Protein AF-A0A1N7LM90-F1 (afdb_monomer)

Solvent-accessible surface area (backbone atoms only — not comparable to full-atom values): 25929 Å² total; per-residue (Å²): 89,80,77,48,72,51,76,41,71,60,46,67,62,48,46,58,71,66,66,85,63,64,38,36,43,37,28,36,73,58,28,70,70,59,34,56,49,43,29,52,55,27,42,77,73,68,21,52,50,47,62,43,45,34,57,34,28,65,48,46,37,57,74,74,73,46,81,62,81,57,41,39,36,38,41,34,31,27,39,30,39,89,73,44,65,86,58,48,56,58,46,27,40,56,62,48,66,66,59,40,76,79,37,52,73,45,80,45,84,43,67,78,40,91,63,77,41,43,34,42,35,42,36,33,31,75,88,70,53,71,48,78,47,76,43,68,43,49,51,43,80,43,71,44,98,82,72,42,82,24,57,15,61,35,22,30,40,32,44,84,90,48,70,45,81,38,89,34,41,65,53,53,50,51,54,52,50,52,50,52,48,58,61,52,51,78,77,58,69,77,58,42,46,24,45,39,34,46,30,30,33,58,54,62,68,41,79,57,86,34,94,76,44,63,55,39,66,49,52,17,52,28,53,25,53,36,52,43,51,48,49,50,52,33,56,74,68,70,46,63,90,86,65,45,60,52,50,59,12,28,53,41,54,47,54,42,77,39,95,49,36,32,42,36,33,28,50,44,74,66,84,72,77,78,84,90,65,83,85,68,58,79,93,72,54,87,66,70,72,41,72,69,51,52,53,53,59,58,65,71,51,75,61,49,82,44,75,51,68,46,95,74,63,47,74,33,53,33,35,38,26,82,44,81,45,78,78,43,80,47,70,24,20,56,42,20,47,50,46,63,37,32,58,50,41,52,57,48,48,62,60,49,67,71,40,89,42,39,17,38,35,42,29,40,40,66,23,55,57,8,30,51,46,29,54,59,55,34,71,84,42,71,72,55,75,53,68,63,12,30,20,37,53,47,37,19,36,65,85,56,51,75,76,80,82,77,91,68,94,72,84,83,91,82,84,95,81,85,85,77,92,77,74,78,73,90,71,88,66,78,78,81,84,80,76,69,90,71,47,64,52,43,46,45,39,50,62,82,74,81,88,84,90,79,87,131

Nearest PDB structures (foldseek):
  6ywv-assembly1_h  TM=5.059E-01  e=6.884E-01  Neurospora crassa OR74A
  8rxx-assembly1_Ld  TM=4.664E-01  e=2.466E+00  Leishmania major strain Friedlin
  6n8o-assembly1_p  TM=5.289E-01  e=5.884E+00  Saccharomyces cerevisiae S288C
  5xy3-assembly1_c  TM=5.311E-01  e=6.608E+00  Trichomonas vaginalis

Organism: NCBI:txid1086013

Sequence (456 aa):
MILFARDYPSTLAGLVADLRCEQAEIWTFDDEQTRRAAERALAGRGIRAHCHSALKPLVCAFVEHIETAGLRQAHITCPRHPDAAPRRFLLESYPLVAMFPDVDFTFDDGPDLRDLPVYALRLTYADGRQIDRRVAAPNRLHTDATGRTALSPCGWLAVDGRAAPMETEVEALFHQTLEAIAAANRGATLPFQELALTVTLPMQDRDLGCGDEVLSLREAVHEDLYFSVLELFQLRAALPPGDRSLQPGQIVPEVTHGPTASVRIALRDWNRADLAEALQRLKTADQALSAAQIAAELGRLPGTRLDCRSVAGRIVQAVHLAGSDRAVLVSAGQHANETSGPVGVLRAARRLAARAGAHLVVLPLENPDGYALHRRLAADNPRHMHHAARYTALGDDLEHRQPPCTRRRCGRGRSSARHRCCMSTATATPPMNGSGPLPAMCRMALKAGRYRAACS

Structure (mmCIF, N/CA/C/O backbone):
data_AF-A0A1N7LM90-F1
#
_entry.id   AF-A0A1N7LM90-F1
#
loop_
_atom_site.group_PDB
_atom_site.id
_atom_site.type_symbol
_atom_site.label_atom_id
_atom_site.label_alt_id
_atom_site.label_comp_id
_atom_site.label_asym_id
_atom_site.label_entity_id
_atom_site.label_seq_id
_atom_site.pdbx_PDB_ins_code
_atom_site.Cartn_x
_atom_site.Cartn_y
_atom_site.Cartn_z
_atom_site.occupancy
_atom_site.B_iso_or_equiv
_atom_site.auth_seq_id
_atom_site.auth_comp_id
_atom_site.auth_asym_id
_atom_site.auth_atom_id
_atom_site.pdbx_PDB_model_num
ATOM 1 N N . MET A 1 1 ? 18.117 -18.410 3.503 1.00 89.12 1 MET A N 1
ATOM 2 C CA . MET A 1 1 ? 18.354 -18.489 4.966 1.00 89.12 1 MET A CA 1
ATOM 3 C C . MET A 1 1 ? 17.148 -17.923 5.700 1.00 89.12 1 MET A C 1
ATOM 5 O O . MET A 1 1 ? 16.747 -16.822 5.357 1.00 89.12 1 MET A O 1
ATOM 9 N N . ILE A 1 2 ? 16.547 -18.654 6.644 1.00 94.00 2 ILE A N 1
ATOM 10 C CA . ILE A 1 2 ? 15.421 -18.139 7.452 1.00 94.00 2 ILE A CA 1
ATOM 11 C C . ILE A 1 2 ? 15.990 -17.294 8.595 1.00 94.00 2 ILE A C 1
ATOM 13 O O . ILE A 1 2 ? 16.933 -17.730 9.247 1.00 94.00 2 ILE A O 1
ATOM 17 N N . LEU A 1 3 ? 15.426 -16.107 8.811 1.00 93.56 3 LEU A N 1
ATOM 18 C CA . LEU A 1 3 ? 15.793 -15.200 9.901 1.00 93.56 3 LEU A CA 1
ATOM 19 C C . LEU A 1 3 ? 14.796 -15.270 11.063 1.00 93.56 3 LEU A C 1
ATOM 21 O O . LEU A 1 3 ? 15.193 -15.197 12.219 1.00 93.56 3 LEU A O 1
ATOM 25 N N . PHE A 1 4 ? 13.507 -15.409 10.750 1.00 97.25 4 PHE A N 1
ATOM 26 C CA . PHE A 1 4 ? 12.418 -15.399 11.724 1.00 97.25 4 PHE A CA 1
ATOM 27 C C . PHE A 1 4 ? 11.174 -16.052 11.120 1.00 97.25 4 PHE A C 1
ATOM 29 O O . PHE A 1 4 ? 10.953 -15.953 9.910 1.00 97.25 4 PHE A O 1
ATOM 36 N N . ALA A 1 5 ? 10.370 -16.719 11.942 1.00 98.06 5 ALA A N 1
ATOM 37 C CA . ALA A 1 5 ? 9.053 -17.212 11.560 1.00 98.06 5 ALA A CA 1
ATOM 38 C C . ALA A 1 5 ? 8.148 -17.277 12.793 1.00 98.06 5 ALA A C 1
ATOM 40 O O . ALA A 1 5 ? 8.596 -17.747 13.842 1.00 98.06 5 ALA A O 1
ATOM 41 N N . ARG A 1 6 ? 6.902 -16.810 12.673 1.00 98.44 6 ARG A N 1
ATOM 42 C CA . ARG A 1 6 ? 5.935 -16.826 13.774 1.00 98.44 6 ARG A CA 1
ATOM 43 C C . ARG A 1 6 ? 4.494 -16.761 13.274 1.00 98.44 6 ARG A C 1
ATOM 45 O O . ARG A 1 6 ? 4.208 -16.052 12.310 1.00 98.44 6 ARG A O 1
ATOM 52 N N . ASP A 1 7 ? 3.616 -17.443 14.002 1.00 98.19 7 ASP A N 1
ATOM 53 C CA . ASP A 1 7 ? 2.162 -17.347 13.877 1.00 98.19 7 ASP A CA 1
ATOM 54 C C . ASP A 1 7 ? 1.585 -16.497 15.017 1.00 98.19 7 ASP A C 1
ATOM 56 O O . ASP A 1 7 ? 2.105 -16.498 16.142 1.00 98.19 7 ASP A O 1
ATOM 60 N N . TYR A 1 8 ? 0.501 -15.782 14.726 1.00 98.38 8 TYR A N 1
ATOM 61 C CA . TYR A 1 8 ? -0.157 -14.857 15.641 1.00 98.38 8 TYR A CA 1
ATOM 62 C C . TYR A 1 8 ? -1.625 -15.273 15.819 1.00 98.38 8 TYR A C 1
ATOM 64 O O . TYR A 1 8 ? -2.362 -15.346 14.832 1.00 98.38 8 TYR A O 1
ATOM 72 N N . PRO A 1 9 ? -2.063 -15.588 17.054 1.00 97.38 9 PRO A N 1
ATOM 73 C CA . PRO A 1 9 ? -3.458 -15.919 17.319 1.00 97.38 9 PRO A CA 1
ATOM 74 C C . PRO A 1 9 ? -4.340 -14.684 17.126 1.00 97.38 9 PRO A C 1
ATOM 76 O O . PRO A 1 9 ? -3.896 -13.572 17.393 1.00 97.38 9 PRO A O 1
ATOM 79 N N . SER A 1 10 ? -5.592 -14.879 16.703 1.00 97.88 10 SER A N 1
ATOM 80 C CA . SER A 1 10 ? -6.501 -13.750 16.488 1.00 97.88 10 SER A CA 1
ATOM 81 C C . SER A 1 10 ? -6.865 -13.061 17.803 1.00 97.88 10 SER A C 1
ATOM 83 O O . SER A 1 10 ? -7.383 -13.704 18.725 1.00 97.88 10 SER A O 1
ATOM 85 N N . THR A 1 11 ? -6.647 -11.745 17.872 1.00 98.06 11 THR A N 1
ATOM 86 C CA . THR A 1 11 ? -6.991 -10.945 19.051 1.00 98.06 11 THR A CA 1
ATOM 87 C C . THR A 1 11 ? -8.502 -10.897 19.236 1.00 98.06 11 THR A C 1
ATOM 89 O O . THR A 1 11 ? -8.991 -11.108 20.347 1.00 98.06 11 THR A O 1
ATOM 92 N N . LEU A 1 12 ? -9.267 -10.699 18.156 1.00 98.12 12 LEU A N 1
ATOM 93 C CA . LEU A 1 12 ? -10.727 -10.650 18.231 1.00 98.12 12 LEU A CA 1
ATOM 94 C C . LEU A 1 12 ? -11.329 -11.996 18.656 1.00 98.12 12 LEU A C 1
ATOM 96 O O . LEU A 1 12 ? -12.233 -12.019 19.490 1.00 98.12 12 LEU A O 1
ATOM 100 N N . ALA A 1 13 ? -10.802 -13.120 18.158 1.00 97.62 13 ALA A N 1
ATOM 101 C CA . ALA A 1 13 ? -11.242 -14.442 18.607 1.00 97.62 13 ALA A CA 1
ATOM 102 C C . ALA A 1 13 ? -10.964 -14.665 20.106 1.00 97.62 13 ALA A C 1
ATOM 104 O O . ALA A 1 13 ? -11.824 -15.189 20.817 1.00 97.62 13 ALA A O 1
ATOM 105 N N . GLY A 1 14 ? -9.802 -14.218 20.600 1.00 97.62 14 GLY A N 1
ATOM 106 C CA . GLY A 1 14 ? -9.476 -14.235 22.029 1.00 97.62 14 GLY A CA 1
ATOM 107 C C . GLY A 1 14 ? -10.457 -13.406 22.863 1.00 97.62 14 GLY A C 1
ATOM 108 O O . GLY A 1 14 ? -11.013 -13.901 23.842 1.00 97.62 14 GLY A O 1
ATOM 109 N N . LEU A 1 15 ? -10.775 -12.180 22.429 1.00 97.62 15 LEU A N 1
ATOM 110 C CA . LEU A 1 15 ? -11.790 -11.346 23.086 1.00 97.62 15 LEU A CA 1
ATOM 111 C C . LEU A 1 15 ? -13.165 -12.026 23.110 1.00 97.62 15 LEU A C 1
ATOM 113 O O . LEU A 1 15 ? -13.836 -12.038 24.142 1.00 97.62 15 LEU A O 1
ATOM 117 N N . VAL A 1 16 ? -13.581 -12.640 22.001 1.00 97.88 16 VAL A N 1
ATOM 118 C CA . VAL A 1 16 ? -14.855 -13.369 21.918 1.00 97.88 16 VAL A CA 1
ATOM 119 C C . VAL A 1 16 ? -14.922 -14.529 22.914 1.00 97.88 16 VAL A C 1
ATOM 121 O O . VAL A 1 16 ? -16.015 -14.834 23.389 1.00 97.88 16 VAL A O 1
ATOM 124 N N . ALA A 1 17 ? -13.803 -15.157 23.276 1.00 97.19 17 ALA A N 1
ATOM 125 C CA . ALA A 1 17 ? -13.762 -16.213 24.289 1.00 97.19 17 ALA A CA 1
ATOM 126 C C . ALA A 1 17 ? -13.722 -15.653 25.726 1.00 97.19 17 ALA A C 1
ATOM 128 O O . ALA A 1 17 ? -14.465 -16.093 26.617 1.00 97.19 17 ALA A O 1
ATOM 129 N N . ASP A 1 18 ? -12.897 -14.632 25.950 1.00 96.50 18 ASP A N 1
ATOM 130 C CA . ASP A 1 18 ? -12.439 -14.272 27.293 1.00 96.50 18 ASP A CA 1
ATOM 131 C C . ASP A 1 18 ? -13.102 -13.018 27.864 1.00 96.50 18 ASP A C 1
ATOM 133 O O . ASP A 1 18 ? -13.194 -12.882 29.084 1.00 96.50 18 ASP A O 1
ATOM 137 N N . LEU A 1 19 ? -13.679 -12.148 27.031 1.00 95.62 19 LEU A N 1
ATOM 138 C CA . LEU A 1 19 ? -14.270 -10.893 27.498 1.00 95.62 19 LEU A CA 1
ATOM 139 C C . LEU A 1 19 ? -15.421 -11.141 28.488 1.00 95.62 19 LEU A C 1
ATOM 141 O O . LEU A 1 19 ? -16.260 -12.026 28.276 1.00 95.62 19 LEU A O 1
ATOM 145 N N . ARG A 1 20 ? -15.438 -10.383 29.590 1.00 94.81 20 ARG A N 1
ATOM 146 C CA . ARG A 1 20 ? -16.464 -10.411 30.645 1.00 94.81 20 ARG A CA 1
ATOM 147 C C . ARG A 1 20 ? -16.868 -8.971 30.963 1.00 94.81 20 ARG A C 1
ATOM 149 O O . ARG A 1 20 ? -16.139 -8.280 31.665 1.00 94.81 20 ARG A O 1
ATOM 156 N N . CYS A 1 21 ? -17.996 -8.531 30.420 1.00 95.19 21 CYS A N 1
ATOM 157 C CA . CYS A 1 21 ? -18.557 -7.198 30.636 1.00 95.19 21 CYS A CA 1
ATOM 158 C C . CYS A 1 21 ? -20.033 -7.160 30.234 1.00 95.19 21 CYS A C 1
ATOM 160 O O . CYS A 1 21 ? -20.538 -8.120 29.647 1.00 95.19 21 CYS A O 1
ATOM 162 N N . GLU A 1 22 ? -20.717 -6.053 30.520 1.00 93.56 22 GLU A N 1
ATOM 163 C CA . GLU A 1 22 ? -22.065 -5.829 29.989 1.00 93.56 22 GLU A CA 1
ATOM 164 C C . GLU A 1 22 ? -22.025 -5.226 28.584 1.00 93.56 22 GLU A C 1
ATOM 166 O O . GLU A 1 22 ? -22.840 -5.586 27.724 1.00 93.56 22 GLU A O 1
ATOM 171 N N . GLN A 1 23 ? -21.105 -4.280 28.363 1.00 96.19 23 GLN A N 1
ATOM 172 C CA . GLN A 1 23 ? -20.982 -3.537 27.114 1.00 96.19 23 GLN A CA 1
ATOM 173 C C . GLN A 1 23 ? -19.521 -3.405 26.682 1.00 96.19 23 GLN A C 1
ATOM 175 O O . GLN A 1 23 ? -18.627 -3.221 27.513 1.00 96.19 23 GLN A O 1
ATOM 180 N N . ALA A 1 24 ? -19.283 -3.476 25.373 1.00 97.06 24 ALA A N 1
ATOM 181 C CA . ALA A 1 24 ? -17.963 -3.253 24.800 1.00 97.06 24 ALA A CA 1
ATOM 182 C C . ALA A 1 24 ? -18.015 -2.538 23.446 1.00 97.06 24 ALA A C 1
ATOM 184 O O . ALA A 1 24 ? -18.850 -2.854 22.601 1.00 97.06 24 ALA A O 1
ATOM 185 N N . GLU A 1 25 ? -17.064 -1.643 23.204 1.00 97.06 25 GLU A N 1
ATOM 186 C CA . GLU A 1 25 ? -16.707 -1.186 21.861 1.00 97.06 25 GLU A CA 1
ATOM 187 C C . GLU A 1 25 ? -15.281 -1.651 21.551 1.00 97.06 25 GLU A C 1
ATOM 189 O O . GLU A 1 25 ? -14.363 -1.484 22.358 1.00 97.06 25 GLU A O 1
ATOM 194 N N . ILE A 1 26 ? -15.106 -2.296 20.402 1.00 97.94 26 ILE A N 1
ATOM 195 C CA . ILE A 1 26 ? -13.886 -3.011 20.027 1.00 97.94 26 ILE A CA 1
ATOM 196 C C . ILE A 1 26 ? -13.444 -2.501 18.659 1.00 97.94 26 ILE A C 1
ATOM 198 O O . ILE A 1 26 ? -14.192 -2.611 17.694 1.00 97.94 26 ILE A O 1
ATOM 202 N N . TRP A 1 27 ? -12.226 -1.983 18.547 1.00 98.12 27 TRP A N 1
ATOM 203 C CA . TRP A 1 27 ? -11.611 -1.636 17.269 1.00 98.12 27 TRP A CA 1
ATOM 204 C C . TRP A 1 27 ? -10.503 -2.629 16.962 1.00 98.12 27 TRP A C 1
ATOM 206 O O . TRP A 1 27 ? -9.535 -2.732 17.716 1.00 98.12 27 TRP A O 1
ATOM 216 N N . THR A 1 28 ? -10.636 -3.335 15.844 1.00 98.06 28 THR A N 1
ATOM 217 C CA . THR A 1 28 ? -9.607 -4.242 15.321 1.00 98.06 28 THR A CA 1
ATOM 218 C C . THR A 1 28 ? -9.450 -4.070 13.813 1.00 98.06 28 THR A C 1
ATOM 220 O O . THR A 1 28 ? -10.253 -3.410 13.149 1.00 98.06 28 THR A O 1
ATOM 223 N N . PHE A 1 29 ? -8.387 -4.646 13.257 1.00 97.69 29 PHE A N 1
ATOM 224 C CA . PHE A 1 29 ? -8.113 -4.611 11.820 1.00 97.69 29 PHE A CA 1
ATOM 225 C C . PHE A 1 29 ? -8.829 -5.721 11.031 1.00 97.69 29 PHE A C 1
ATOM 227 O O . PHE A 1 29 ? -8.673 -5.772 9.814 1.00 97.69 29 PHE A O 1
ATOM 234 N N . ASP A 1 30 ? -9.600 -6.592 11.697 1.00 97.94 30 ASP A N 1
ATOM 235 C CA . ASP A 1 30 ? -10.422 -7.641 11.074 1.00 97.94 30 ASP A CA 1
ATOM 236 C C . ASP A 1 30 ? -11.319 -7.093 9.966 1.00 97.94 30 ASP A C 1
ATOM 238 O O . ASP A 1 30 ? -11.676 -5.924 10.002 1.00 97.94 30 ASP A O 1
ATOM 242 N N . ASP A 1 31 ? -11.741 -7.918 9.009 1.00 97.12 31 ASP A N 1
ATOM 243 C CA . ASP A 1 31 ? -12.747 -7.508 8.023 1.00 97.12 31 ASP A CA 1
ATOM 244 C C . ASP A 1 31 ? -14.163 -7.399 8.622 1.00 97.12 31 ASP A C 1
ATOM 246 O O . ASP A 1 31 ? -14.438 -7.826 9.747 1.00 97.12 31 ASP A O 1
ATOM 250 N N . GLU A 1 32 ? -15.092 -6.809 7.860 1.00 96.88 32 GLU A N 1
ATOM 251 C CA . GLU A 1 32 ? -16.476 -6.630 8.311 1.00 96.88 32 GLU A CA 1
ATOM 252 C C . GLU A 1 32 ? -17.123 -7.963 8.703 1.00 96.88 32 GLU A C 1
ATOM 254 O O . GLU A 1 32 ? -17.728 -8.057 9.770 1.00 96.88 32 GLU A O 1
ATOM 259 N N . GLN A 1 33 ? -16.995 -9.004 7.877 1.00 97.00 33 GLN A N 1
ATOM 260 C CA . GLN A 1 33 ? -17.652 -10.287 8.127 1.00 97.00 33 GLN A CA 1
ATOM 261 C C . GLN A 1 33 ? -17.215 -10.883 9.470 1.00 97.00 33 GLN A C 1
ATOM 263 O O . GLN A 1 33 ? -18.059 -11.346 10.247 1.00 97.00 33 GLN A O 1
ATOM 268 N N . THR A 1 34 ? -15.916 -10.828 9.751 1.00 97.88 34 THR A N 1
ATOM 269 C CA . THR A 1 34 ? -15.300 -11.314 10.984 1.00 97.88 34 THR A CA 1
ATOM 270 C C . THR A 1 34 ? -15.765 -10.495 12.188 1.00 97.88 34 THR A C 1
ATOM 272 O O . THR A 1 34 ? -16.223 -11.070 13.180 1.00 97.88 34 THR A O 1
ATOM 275 N N . ARG A 1 35 ? -15.789 -9.158 12.081 1.00 98.12 35 ARG A N 1
ATOM 276 C CA . ARG A 1 35 ? -16.315 -8.278 13.141 1.00 98.12 35 ARG A CA 1
ATOM 277 C C . ARG A 1 35 ? -17.792 -8.540 13.442 1.00 98.12 35 ARG A C 1
ATOM 279 O O . ARG A 1 35 ? -18.161 -8.693 14.604 1.00 98.12 35 ARG A O 1
ATOM 286 N N . ARG A 1 36 ? -18.645 -8.689 12.422 1.00 98.12 36 ARG A N 1
ATOM 287 C CA . ARG A 1 36 ? -20.077 -9.006 12.611 1.00 98.12 36 ARG A CA 1
ATOM 288 C C . ARG A 1 36 ? -20.282 -10.399 13.214 1.00 98.12 36 ARG A C 1
ATOM 290 O O . ARG A 1 36 ? -21.239 -10.617 13.956 1.00 98.12 36 ARG A O 1
ATOM 297 N N . ALA A 1 37 ? -19.417 -11.365 12.897 1.00 98.19 37 ALA A N 1
ATOM 298 C CA . ALA A 1 37 ? -19.451 -12.689 13.519 1.00 98.19 37 ALA A CA 1
ATOM 299 C C . ALA A 1 37 ? -19.081 -12.630 15.009 1.00 98.19 37 ALA A C 1
ATOM 301 O O . ALA A 1 37 ? -19.768 -13.251 15.822 1.00 98.19 37 ALA A O 1
ATOM 302 N N . ALA A 1 38 ? -18.066 -11.840 15.366 1.00 98.44 38 ALA A N 1
ATOM 303 C CA . ALA A 1 38 ? -17.675 -11.609 16.752 1.00 98.44 38 ALA A CA 1
ATOM 304 C C . ALA A 1 38 ? -18.794 -10.946 17.571 1.00 98.44 38 ALA A C 1
ATOM 306 O O . ALA A 1 38 ? -19.112 -11.424 18.659 1.00 98.44 38 ALA A O 1
ATOM 307 N N . GLU A 1 39 ? -19.461 -9.920 17.028 1.00 98.44 39 GLU A N 1
ATOM 308 C CA . GLU A 1 39 ? -20.617 -9.282 17.678 1.00 98.44 39 GLU A CA 1
ATOM 309 C C . GLU A 1 39 ? -21.737 -10.287 17.976 1.00 98.44 39 GLU A C 1
ATOM 311 O O . GLU A 1 39 ? -22.254 -10.324 19.092 1.00 98.44 39 GLU A O 1
ATOM 316 N N . ARG A 1 40 ? -22.084 -11.155 17.013 1.00 98.56 40 ARG A N 1
ATOM 317 C CA . ARG A 1 40 ? -23.099 -12.203 17.221 1.00 98.56 40 ARG A CA 1
ATOM 318 C C . ARG A 1 40 ? -22.683 -13.210 18.293 1.00 98.56 40 ARG A C 1
ATOM 320 O O . ARG A 1 40 ? -23.516 -13.613 19.102 1.00 98.56 40 ARG A O 1
ATOM 327 N N . ALA A 1 41 ? -21.414 -13.617 18.308 1.00 98.44 41 ALA A N 1
ATOM 328 C CA . ALA A 1 41 ? -20.896 -14.554 19.301 1.00 98.44 41 ALA A CA 1
ATOM 329 C C . ALA A 1 41 ? -20.904 -13.953 20.718 1.00 98.44 41 ALA A C 1
ATOM 331 O O . ALA A 1 41 ? -21.316 -14.619 21.668 1.00 98.44 41 ALA A O 1
ATOM 332 N N . LEU A 1 42 ? -20.521 -12.681 20.858 1.00 98.38 42 LEU A N 1
ATOM 333 C CA . LEU A 1 42 ? -20.584 -11.937 22.120 1.00 98.38 42 LEU A CA 1
ATOM 334 C C . LEU A 1 42 ? -22.034 -11.732 22.584 1.00 98.38 42 LEU A C 1
ATOM 336 O O . LEU A 1 42 ? -22.340 -11.980 23.752 1.00 98.38 42 LEU A O 1
ATOM 340 N N . ALA A 1 43 ? -22.950 -11.399 21.671 1.00 98.06 43 ALA A N 1
ATOM 341 C CA . ALA A 1 43 ? -24.377 -11.283 21.972 1.00 98.06 43 ALA A CA 1
ATOM 342 C C . ALA A 1 43 ? -24.979 -12.611 22.463 1.00 98.06 43 ALA A C 1
ATOM 344 O O . ALA A 1 43 ? -25.749 -12.618 23.422 1.00 98.06 43 ALA A O 1
ATOM 345 N N . GLY A 1 44 ? -24.572 -13.747 21.882 1.00 97.56 44 GLY A N 1
ATOM 346 C CA . GLY A 1 44 ? -24.953 -15.085 22.358 1.00 97.56 44 GLY A CA 1
ATOM 347 C C . GLY A 1 44 ? -24.480 -15.397 23.785 1.00 97.56 44 GLY A C 1
ATOM 348 O O . GLY A 1 44 ? -25.040 -16.269 24.445 1.00 97.56 44 GLY A O 1
ATOM 349 N N . ARG A 1 45 ? -23.485 -14.654 24.284 1.00 97.31 45 ARG A N 1
ATOM 350 C CA . ARG A 1 45 ? -22.987 -14.705 25.666 1.00 97.31 45 ARG A CA 1
ATOM 351 C C . ARG A 1 45 ? -23.592 -13.615 26.564 1.00 97.31 45 ARG A C 1
ATOM 353 O O . ARG A 1 45 ? -23.161 -13.476 27.705 1.00 97.31 45 ARG A O 1
ATOM 360 N N . GLY A 1 46 ? -24.566 -12.848 26.069 1.00 97.12 46 GLY A N 1
ATOM 361 C CA . GLY A 1 46 ? -25.214 -11.752 26.796 1.00 97.12 46 GLY A CA 1
ATOM 362 C C . GLY A 1 46 ? -24.432 -10.434 26.809 1.00 97.12 46 GLY A C 1
ATOM 363 O O . GLY A 1 46 ? -24.804 -9.527 27.547 1.00 97.12 46 GLY A O 1
ATOM 364 N N . ILE A 1 47 ? -23.370 -10.309 26.007 1.00 97.44 47 ILE A N 1
ATOM 365 C CA . ILE A 1 47 ? -22.524 -9.110 25.944 1.00 97.44 47 ILE A CA 1
ATOM 366 C C . ILE A 1 47 ? -22.996 -8.222 24.790 1.00 97.44 47 ILE A C 1
ATOM 368 O O . ILE A 1 47 ? -23.059 -8.666 23.643 1.00 97.44 47 ILE A O 1
ATOM 372 N N . ARG A 1 48 ? -23.293 -6.948 25.068 1.00 96.94 48 ARG A N 1
ATOM 373 C CA . ARG A 1 48 ? -23.602 -5.958 24.023 1.00 96.94 48 ARG A CA 1
ATOM 374 C C . ARG A 1 48 ? -22.303 -5.369 23.484 1.00 96.94 48 ARG A C 1
ATOM 376 O O . ARG A 1 48 ? -21.753 -4.446 24.076 1.00 96.94 48 ARG A O 1
ATOM 383 N N . ALA A 1 49 ? -21.809 -5.921 22.383 1.00 97.06 49 ALA A N 1
ATOM 384 C CA . ALA A 1 49 ? -20.563 -5.482 21.768 1.00 97.06 49 ALA A CA 1
ATOM 385 C C . ALA A 1 49 ? -20.786 -4.825 20.402 1.00 97.06 49 ALA A C 1
ATOM 387 O O . ALA A 1 49 ? -21.572 -5.328 19.597 1.00 97.06 49 ALA A O 1
ATOM 388 N N . HIS A 1 50 ? -20.037 -3.757 20.132 1.00 96.81 50 HIS A N 1
ATOM 389 C CA . HIS A 1 50 ? -19.893 -3.155 18.810 1.00 96.81 50 HIS A CA 1
ATOM 390 C C . HIS A 1 50 ? -18.439 -3.253 18.347 1.00 96.81 50 HIS A C 1
ATOM 392 O O . HIS A 1 50 ? -17.522 -2.813 19.034 1.00 96.81 50 HIS A O 1
ATOM 398 N N . CYS A 1 51 ? -18.228 -3.867 17.188 1.00 97.75 51 CYS A N 1
ATOM 399 C CA . CYS A 1 51 ? -16.928 -4.063 16.570 1.00 97.75 51 CYS A CA 1
ATOM 400 C C . CYS A 1 51 ? -16.774 -3.120 15.371 1.00 97.75 51 CYS A C 1
ATOM 402 O O . CYS A 1 51 ? -17.553 -3.153 14.410 1.00 97.75 51 CYS A O 1
ATOM 404 N N . HIS A 1 52 ? -15.724 -2.310 15.415 1.00 97.62 52 HIS A N 1
ATOM 405 C CA . HIS A 1 52 ? -15.386 -1.276 14.450 1.00 97.62 52 HIS A CA 1
ATOM 406 C C . HIS A 1 52 ? -14.049 -1.576 13.774 1.00 97.62 52 HIS A C 1
ATOM 408 O O . HIS A 1 52 ? -13.180 -2.252 14.325 1.00 97.62 52 HIS A O 1
ATOM 414 N N . SER A 1 53 ? -13.872 -1.037 12.571 1.00 97.06 53 SER A N 1
ATOM 415 C CA . SER A 1 53 ? -12.594 -1.113 11.869 1.00 97.06 53 SER A CA 1
ATOM 416 C C . SER A 1 53 ? -11.591 -0.131 12.470 1.00 97.06 53 SER A C 1
ATOM 418 O O . SER A 1 53 ? -11.871 1.066 12.542 1.00 97.06 53 SER A O 1
ATOM 420 N N . ALA A 1 54 ? -10.403 -0.613 12.830 1.00 96.75 54 ALA A N 1
ATOM 421 C CA . ALA A 1 54 ? -9.226 0.227 13.058 1.00 96.75 54 ALA A CA 1
ATOM 422 C C . ALA A 1 54 ? -8.590 0.688 11.727 1.00 96.75 54 ALA A C 1
ATOM 424 O O . ALA A 1 54 ? -7.919 1.718 11.674 1.00 96.75 54 ALA A O 1
ATOM 425 N N . LEU A 1 55 ? -8.846 -0.031 10.623 1.00 95.69 55 LEU A N 1
ATOM 426 C CA . LEU A 1 55 ? -8.441 0.365 9.273 1.00 95.69 55 LEU A CA 1
ATOM 427 C C . LEU A 1 55 ? -9.449 1.359 8.684 1.00 95.69 55 LEU A C 1
ATOM 429 O O . LEU A 1 55 ? -10.616 1.012 8.509 1.00 95.69 55 LEU A O 1
ATOM 433 N N . LYS A 1 56 ? -8.998 2.572 8.344 1.00 95.94 56 LYS A N 1
ATOM 434 C CA . LYS A 1 56 ? -9.812 3.652 7.743 1.00 95.94 56 LYS A CA 1
ATOM 435 C C . LYS A 1 56 ? -11.203 3.815 8.401 1.00 95.94 56 LYS A C 1
ATOM 437 O O . LYS A 1 56 ? -12.222 3.676 7.718 1.00 95.94 56 LYS A O 1
ATOM 442 N N . PRO A 1 57 ? -11.271 4.148 9.706 1.00 96.81 57 PRO A N 1
ATOM 443 C CA . PRO A 1 57 ? -12.516 4.115 10.483 1.00 96.81 57 PRO A CA 1
ATOM 444 C C . PRO A 1 57 ? -13.654 4.947 9.881 1.00 96.81 57 PRO A C 1
ATOM 446 O O . PRO A 1 57 ? -14.803 4.512 9.879 1.00 96.81 57 PRO A O 1
ATOM 449 N N . LEU A 1 58 ? -13.340 6.117 9.309 1.00 97.81 58 LEU A N 1
ATOM 450 C CA . LEU A 1 58 ? -14.331 6.970 8.651 1.00 97.81 58 LEU A CA 1
ATOM 451 C C . LEU A 1 58 ? -14.932 6.309 7.404 1.00 97.81 58 LEU A C 1
ATOM 453 O O . LEU A 1 58 ? -16.149 6.319 7.244 1.00 97.81 58 LEU A O 1
ATOM 457 N N . VAL A 1 59 ? -14.103 5.709 6.541 1.00 97.56 59 VAL A N 1
ATOM 458 C CA . VAL A 1 59 ? -14.587 5.002 5.345 1.00 97.56 59 VAL A CA 1
ATOM 459 C C . VAL A 1 59 ? -15.485 3.842 5.763 1.00 97.56 59 VAL A C 1
ATOM 461 O O . VAL A 1 59 ? -16.609 3.736 5.283 1.00 97.56 59 VAL A O 1
ATOM 464 N N . CYS A 1 60 ? -15.043 3.030 6.724 1.00 97.31 60 CYS A N 1
ATOM 465 C CA . CYS A 1 60 ? -15.839 1.913 7.230 1.00 97.31 60 CYS A CA 1
ATOM 466 C C . CYS A 1 60 ? -17.148 2.376 7.886 1.00 97.31 60 CYS A C 1
ATOM 468 O O . CYS A 1 60 ? -18.171 1.723 7.717 1.00 97.31 60 CYS A O 1
ATOM 470 N N . ALA A 1 61 ? -17.176 3.531 8.558 1.00 97.44 61 ALA A N 1
ATOM 471 C CA . ALA A 1 61 ? -18.416 4.076 9.110 1.00 97.44 61 ALA A CA 1
ATOM 472 C C . ALA A 1 61 ? -19.459 4.387 8.022 1.00 97.44 61 ALA A C 1
ATOM 474 O O . ALA A 1 61 ? -20.620 4.013 8.184 1.00 97.44 61 ALA A O 1
ATOM 475 N N . PHE A 1 62 ? -19.060 5.007 6.905 1.00 97.50 62 PHE A N 1
ATOM 476 C CA . PHE A 1 62 ? -19.963 5.270 5.772 1.00 97.50 62 PHE A CA 1
ATOM 477 C C . PHE A 1 62 ? -20.499 4.003 5.124 1.00 97.50 62 PHE A C 1
ATOM 479 O O . PHE A 1 62 ? -21.612 3.982 4.608 1.00 97.50 62 PHE A O 1
ATOM 486 N N . VAL A 1 63 ? -19.688 2.957 5.141 1.00 95.44 63 VAL A N 1
ATOM 487 C CA . VAL A 1 63 ? -19.990 1.727 4.433 1.00 95.44 63 VAL A CA 1
ATOM 488 C C . VAL A 1 63 ? -20.793 0.743 5.298 1.00 95.44 63 VAL A C 1
ATOM 490 O O . VAL A 1 63 ? -21.572 -0.040 4.763 1.00 95.44 63 VAL A O 1
ATOM 493 N N . GLU A 1 64 ? -20.629 0.782 6.621 1.00 95.00 64 GLU A N 1
ATOM 494 C CA . GLU A 1 64 ? -21.172 -0.237 7.534 1.00 95.00 64 GLU A CA 1
ATOM 495 C C . GLU A 1 64 ? -22.225 0.297 8.512 1.00 95.00 64 GLU A C 1
ATOM 497 O O . GLU A 1 64 ? -23.035 -0.472 9.029 1.00 95.00 64 GLU A O 1
ATOM 502 N N . HIS A 1 65 ? -22.202 1.595 8.825 1.00 93.06 65 HIS A N 1
ATOM 503 C CA . HIS A 1 65 ? -22.918 2.139 9.987 1.00 93.06 65 HIS A CA 1
ATOM 504 C C . HIS A 1 65 ? -23.768 3.379 9.701 1.00 93.06 65 HIS A C 1
ATOM 506 O O . HIS A 1 65 ? -24.627 3.737 10.516 1.00 93.06 65 HIS A O 1
ATOM 512 N N . ILE A 1 66 ? -23.519 4.061 8.586 1.00 95.94 66 ILE A N 1
ATOM 513 C CA . ILE A 1 66 ? -24.255 5.251 8.166 1.00 95.94 66 ILE A CA 1
ATOM 514 C C . ILE A 1 66 ? -25.258 4.842 7.091 1.00 95.94 66 ILE A C 1
ATOM 516 O O . ILE A 1 66 ? -24.912 4.190 6.111 1.00 95.94 66 ILE A O 1
ATOM 520 N N . GLU A 1 67 ? -26.512 5.248 7.273 1.00 95.06 67 GLU A N 1
ATOM 521 C CA . GLU A 1 67 ? -27.532 5.119 6.240 1.00 95.06 67 GLU A CA 1
ATOM 522 C C . GLU A 1 67 ? -27.195 6.082 5.095 1.00 95.06 67 GLU A C 1
ATOM 524 O O . GLU A 1 67 ? -27.216 7.297 5.260 1.00 95.06 67 GLU A O 1
ATOM 529 N N . THR A 1 68 ? -26.840 5.546 3.932 1.00 95.00 68 THR A N 1
ATOM 530 C CA . THR A 1 68 ? -26.466 6.359 2.762 1.00 95.00 68 THR A CA 1
ATOM 531 C C . THR A 1 68 ? -27.640 6.599 1.816 1.00 95.00 68 THR A C 1
ATOM 533 O O . THR A 1 68 ? -27.600 7.515 0.995 1.00 95.00 68 THR A O 1
ATOM 536 N N . ALA A 1 69 ? -28.726 5.834 1.955 1.00 95.19 69 ALA A N 1
ATOM 537 C CA . ALA A 1 69 ? -29.953 6.051 1.204 1.00 95.19 69 ALA A CA 1
ATOM 538 C C . ALA A 1 69 ? -30.553 7.426 1.539 1.00 95.19 69 ALA A C 1
ATOM 540 O O . ALA A 1 69 ? -30.816 7.751 2.696 1.00 95.19 69 ALA A O 1
ATOM 541 N N . GLY A 1 70 ? -30.755 8.251 0.511 1.00 96.00 70 GLY A N 1
ATOM 542 C CA . GLY A 1 70 ? -31.296 9.601 0.671 1.00 96.00 70 GLY A CA 1
ATOM 543 C C . GLY A 1 70 ? -30.339 10.604 1.322 1.00 96.00 70 GLY A C 1
ATOM 544 O O . GLY A 1 70 ? -30.750 11.744 1.531 1.00 96.00 70 GLY A O 1
ATOM 545 N N . LEU A 1 71 ? -29.089 10.232 1.619 1.00 98.06 71 LEU A N 1
ATOM 546 C CA . LEU A 1 71 ? -28.072 11.175 2.080 1.00 98.06 71 LEU A CA 1
ATOM 547 C C . LEU A 1 71 ? -27.772 12.183 0.960 1.00 98.06 71 LEU A C 1
ATOM 549 O O . LEU A 1 71 ? -27.567 11.797 -0.188 1.00 98.06 71 LEU A O 1
ATOM 553 N N . ARG A 1 72 ? -27.778 13.479 1.282 1.00 98.12 72 ARG A N 1
ATOM 554 C CA . ARG A 1 72 ? -27.529 14.567 0.320 1.00 98.12 72 ARG A CA 1
ATOM 555 C C . ARG A 1 72 ? -26.243 15.313 0.600 1.00 98.12 72 ARG A C 1
ATOM 557 O O . ARG A 1 72 ? -25.552 15.682 -0.340 1.00 98.12 72 ARG A O 1
ATOM 564 N N . GLN A 1 73 ? -25.930 15.522 1.872 1.00 98.44 73 GLN A N 1
ATOM 565 C CA . GLN A 1 73 ? -24.744 16.258 2.284 1.00 98.44 73 GLN A CA 1
ATOM 566 C C . GLN A 1 73 ? -24.088 15.573 3.477 1.00 98.44 73 GLN A C 1
ATOM 568 O O . GLN A 1 73 ? -24.770 15.136 4.410 1.00 98.44 73 GLN A O 1
ATOM 573 N N . ALA A 1 74 ? -22.762 15.517 3.452 1.00 98.50 74 ALA A N 1
ATOM 574 C CA . ALA A 1 74 ? -21.938 15.086 4.566 1.00 98.50 74 ALA A CA 1
ATOM 575 C C . ALA A 1 74 ? -20.855 16.138 4.820 1.00 98.50 74 ALA A C 1
ATOM 577 O O . ALA A 1 74 ? -19.892 16.267 4.064 1.00 98.50 74 ALA A O 1
ATOM 578 N N . HIS A 1 75 ? -21.019 16.893 5.902 1.00 98.56 75 HIS A N 1
ATOM 579 C CA . HIS A 1 75 ? -19.989 17.799 6.398 1.00 98.56 75 HIS A CA 1
ATOM 580 C C . HIS A 1 75 ? -19.137 17.066 7.434 1.00 98.56 75 HIS A C 1
ATOM 582 O O . HIS A 1 75 ? -19.673 16.487 8.382 1.00 98.56 75 HIS A O 1
ATOM 588 N N . ILE A 1 76 ? -17.823 17.027 7.212 1.00 98.50 76 ILE A N 1
ATOM 589 C CA . ILE A 1 76 ? -16.878 16.216 7.980 1.00 98.50 76 ILE A CA 1
ATOM 590 C C . ILE A 1 76 ? -15.782 17.115 8.546 1.00 98.50 76 ILE A C 1
ATOM 592 O O . ILE A 1 76 ? -14.926 17.618 7.823 1.00 98.50 76 ILE A O 1
ATOM 596 N N . THR A 1 77 ? -15.750 17.256 9.864 1.00 97.81 77 THR A N 1
ATOM 597 C CA . THR A 1 77 ? -14.623 17.864 10.568 1.00 97.81 77 THR A CA 1
ATOM 598 C C . THR A 1 77 ? -13.583 16.787 10.870 1.00 97.81 77 THR A C 1
ATOM 600 O O . THR A 1 77 ? -13.823 15.877 11.670 1.00 97.81 77 THR A O 1
ATOM 603 N N . CYS A 1 78 ? -12.430 16.872 10.208 1.00 96.44 78 CYS A N 1
ATOM 604 C CA . CYS A 1 78 ? -11.318 15.942 10.370 1.00 96.44 78 CYS A CA 1
ATOM 605 C C . CYS A 1 78 ? -10.543 16.250 11.658 1.00 96.44 78 CYS A C 1
ATOM 607 O O . CYS A 1 78 ? -10.205 17.412 11.890 1.00 96.44 78 CYS A O 1
ATOM 609 N N . PRO A 1 79 ? -10.206 15.249 12.490 1.00 94.81 79 PRO A N 1
ATOM 610 C CA . PRO A 1 79 ? -9.358 15.495 13.644 1.00 94.81 79 PRO A CA 1
ATOM 611 C C . PRO A 1 79 ? -7.955 15.904 13.194 1.00 94.81 79 PRO A C 1
ATOM 613 O O . PRO A 1 79 ? -7.479 15.501 12.129 1.00 94.81 79 PRO A O 1
ATOM 616 N N . ARG A 1 80 ? -7.273 16.668 14.044 1.00 93.31 80 ARG A N 1
ATOM 617 C CA . ARG A 1 80 ? -5.853 16.975 13.900 1.00 93.31 80 ARG A CA 1
ATOM 618 C C . ARG A 1 80 ? -5.112 16.574 15.160 1.00 93.31 80 ARG A C 1
ATOM 620 O O . ARG A 1 80 ? -5.657 16.651 16.257 1.00 93.31 80 ARG A O 1
ATOM 627 N N . HIS A 1 81 ? -3.868 16.147 14.989 1.00 92.88 81 HIS A N 1
ATOM 628 C CA . HIS A 1 81 ? -2.994 15.776 16.092 1.00 92.88 81 HIS A CA 1
ATOM 629 C C . HIS A 1 81 ? -1.612 16.414 15.879 1.00 92.88 81 HIS A C 1
ATOM 631 O O . HIS A 1 81 ? -1.095 16.317 14.764 1.00 92.88 81 HIS A O 1
ATOM 637 N N . PRO A 1 82 ? -0.986 17.025 16.906 1.00 91.56 82 PRO A N 1
ATOM 638 C CA . PRO A 1 82 ? 0.312 17.702 16.771 1.00 91.56 82 PRO A CA 1
ATOM 639 C C . PRO A 1 82 ? 1.437 16.819 16.208 1.00 91.56 82 PRO A C 1
ATOM 641 O O . PRO A 1 82 ? 2.285 17.296 15.462 1.00 91.56 82 PRO A O 1
ATOM 644 N N . ASP A 1 83 ? 1.425 15.530 16.552 1.00 91.00 83 ASP A N 1
ATOM 645 C CA . ASP A 1 83 ? 2.396 14.526 16.088 1.00 91.00 83 ASP A CA 1
ATOM 646 C C . ASP A 1 83 ? 1.978 13.802 14.786 1.00 91.00 83 ASP A C 1
ATOM 648 O O . ASP A 1 83 ? 2.532 12.760 14.440 1.00 91.00 83 ASP A O 1
ATOM 652 N N . ALA A 1 84 ? 0.983 14.323 14.060 1.00 89.38 84 ALA A N 1
ATOM 653 C CA . ALA A 1 84 ? 0.568 13.817 12.753 1.00 89.38 84 ALA A CA 1
ATOM 654 C C . ALA A 1 84 ? 0.749 14.882 11.664 1.00 89.38 84 ALA A C 1
ATOM 656 O O . ALA A 1 84 ? 0.664 16.083 11.916 1.00 89.38 84 ALA A O 1
ATOM 657 N N . ALA A 1 85 ? 0.953 14.446 10.416 1.00 88.06 85 ALA A N 1
ATOM 658 C CA . ALA A 1 85 ? 0.952 15.370 9.285 1.00 88.06 85 ALA A CA 1
ATOM 659 C C . ALA A 1 85 ? -0.405 16.111 9.214 1.00 88.06 85 ALA A C 1
ATOM 661 O O . ALA A 1 85 ? -1.440 15.448 9.321 1.00 88.06 85 ALA A O 1
ATOM 662 N N . PRO A 1 86 ? -0.441 17.440 8.970 1.00 85.88 86 PRO A N 1
ATOM 663 C CA . PRO A 1 86 ? -1.660 18.246 9.121 1.00 85.88 86 PRO A CA 1
ATOM 664 C C . PRO A 1 86 ? -2.893 17.728 8.369 1.00 85.88 86 PRO A C 1
ATOM 666 O O . PRO A 1 86 ? -4.008 17.855 8.855 1.00 85.88 86 PRO A O 1
ATOM 669 N N . ARG A 1 87 ? -2.700 17.106 7.197 1.00 89.06 87 ARG A N 1
ATOM 670 C CA . ARG A 1 87 ? -3.789 16.586 6.348 1.00 89.06 87 ARG A CA 1
ATOM 671 C C . ARG A 1 87 ? -3.953 15.065 6.421 1.00 89.06 87 ARG A C 1
ATOM 673 O O . ARG A 1 87 ? -4.657 14.506 5.585 1.00 89.06 87 ARG A O 1
ATOM 680 N N . ARG A 1 88 ? -3.308 14.378 7.374 1.00 90.69 88 ARG A N 1
ATOM 681 C CA . ARG A 1 88 ? -3.316 12.906 7.462 1.00 90.69 88 ARG A CA 1
ATOM 682 C C . ARG A 1 88 ? -4.745 12.358 7.485 1.00 90.69 88 ARG A C 1
ATOM 684 O O . ARG A 1 88 ? -5.118 11.613 6.589 1.00 90.69 88 ARG A O 1
ATOM 691 N N . PHE A 1 89 ? -5.562 12.787 8.444 1.00 93.25 89 PHE A N 1
ATOM 692 C CA . PHE A 1 89 ? -6.926 12.275 8.616 1.00 93.25 89 PHE A CA 1
ATOM 693 C C . PHE A 1 89 ? -7.867 12.621 7.453 1.00 93.25 89 PHE A C 1
ATOM 695 O O . PHE A 1 89 ? -8.777 11.846 7.156 1.00 93.25 89 PHE A O 1
ATOM 702 N N . LEU A 1 90 ? -7.623 13.737 6.757 1.00 94.25 90 LEU A N 1
ATOM 703 C CA . LEU A 1 90 ? -8.311 14.059 5.507 1.00 94.25 90 LEU A CA 1
ATOM 704 C C . LEU A 1 90 ? -7.930 13.066 4.404 1.00 94.25 90 LEU A C 1
ATOM 706 O O . LEU A 1 90 ? -8.801 12.543 3.719 1.00 94.25 90 LEU A O 1
ATOM 710 N N . LEU A 1 91 ? -6.641 12.773 4.231 1.00 93.25 91 LEU A N 1
ATOM 711 C CA . LEU A 1 91 ? -6.185 11.812 3.223 1.00 93.25 91 LEU A CA 1
ATOM 712 C C . LEU A 1 91 ? -6.699 10.391 3.513 1.00 93.25 91 LEU A C 1
ATOM 714 O O . LEU A 1 91 ? -7.026 9.651 2.588 1.00 93.25 91 LEU A O 1
ATOM 718 N N . GLU A 1 92 ? -6.847 10.022 4.785 1.00 92.94 92 GLU A N 1
ATOM 719 C CA . GLU A 1 92 ? -7.434 8.737 5.188 1.00 92.94 92 GLU A CA 1
ATOM 720 C C . GLU A 1 92 ? -8.919 8.603 4.809 1.00 92.94 92 GLU A C 1
ATOM 722 O O . GLU A 1 92 ? -9.403 7.479 4.661 1.00 92.94 92 GLU A O 1
ATOM 727 N N . SER A 1 93 ? -9.623 9.721 4.574 1.00 94.19 93 SER A N 1
ATOM 728 C CA . SER A 1 93 ? -11.018 9.736 4.105 1.00 94.19 93 SER A CA 1
ATOM 729 C C . SER A 1 93 ? -11.182 9.329 2.633 1.00 94.19 93 SER A C 1
ATOM 731 O O . SER A 1 93 ? -12.288 9.026 2.187 1.00 94.19 93 SER A O 1
ATOM 733 N N . TYR A 1 94 ? -10.096 9.279 1.856 1.00 93.50 94 TYR A N 1
ATOM 734 C CA . TYR A 1 94 ? -10.136 8.755 0.491 1.00 93.50 94 TYR A CA 1
ATOM 735 C C . TYR A 1 94 ? -10.566 7.271 0.493 1.00 93.50 94 TYR A C 1
ATOM 737 O O . TYR A 1 94 ? -10.009 6.519 1.297 1.00 93.50 94 TYR A O 1
ATOM 745 N N . PRO A 1 95 ? -11.479 6.798 -0.384 1.00 95.00 95 PRO A N 1
ATOM 746 C CA . PRO A 1 95 ? -12.056 7.483 -1.544 1.00 95.00 95 PRO A CA 1
ATOM 747 C C . PRO A 1 95 ? -13.526 7.926 -1.374 1.00 95.00 95 PRO A C 1
ATOM 749 O O . PRO A 1 95 ? -14.270 7.888 -2.351 1.00 95.00 95 PRO A O 1
ATOM 752 N N . LEU A 1 96 ? -13.971 8.363 -0.186 1.00 95.25 96 LEU A N 1
ATOM 753 C CA . LEU A 1 96 ? -15.398 8.631 0.108 1.00 95.25 96 LEU A CA 1
ATOM 754 C C . LEU A 1 96 ? -16.150 9.426 -0.966 1.00 95.25 96 LEU A C 1
ATOM 756 O O . LEU A 1 96 ? -17.219 9.006 -1.399 1.00 95.25 96 LEU A O 1
ATOM 760 N N . VAL A 1 97 ? -15.572 10.533 -1.438 1.00 95.88 97 VAL A N 1
ATOM 761 C CA . VAL A 1 97 ? -16.201 11.390 -2.460 1.00 95.88 97 VAL A CA 1
ATOM 762 C C . VAL A 1 97 ? -16.468 10.623 -3.761 1.00 95.88 97 VAL A C 1
ATOM 764 O O . VAL A 1 97 ? -17.498 10.812 -4.396 1.00 95.88 97 VAL A O 1
ATOM 767 N N . ALA A 1 98 ? -15.564 9.723 -4.153 1.00 95.12 98 ALA A N 1
ATOM 768 C CA . ALA A 1 98 ? -15.735 8.899 -5.348 1.00 95.12 98 ALA A CA 1
ATOM 769 C C . ALA A 1 98 ? -16.701 7.723 -5.127 1.00 95.12 98 ALA A C 1
ATOM 771 O O . ALA A 1 98 ? -17.276 7.225 -6.091 1.00 95.12 98 ALA A O 1
ATOM 772 N N . MET A 1 99 ? -16.866 7.267 -3.881 1.00 95.69 99 MET A N 1
ATOM 773 C CA . MET A 1 99 ? -17.789 6.183 -3.528 1.00 95.69 99 MET A CA 1
ATOM 774 C C . MET A 1 99 ? -19.253 6.630 -3.558 1.00 95.69 99 MET A C 1
ATOM 776 O O . MET A 1 99 ? -20.121 5.835 -3.906 1.00 95.69 99 MET A O 1
ATOM 780 N N . PHE A 1 100 ? -19.530 7.890 -3.214 1.00 96.19 100 PHE A N 1
ATOM 781 C CA . PHE A 1 100 ? -20.889 8.433 -3.174 1.00 96.19 100 PHE A CA 1
ATOM 782 C C . PHE A 1 100 ? -20.972 9.734 -3.991 1.00 96.19 100 PHE A C 1
ATOM 784 O O . PHE A 1 100 ? -21.026 10.819 -3.412 1.00 96.19 100 PHE A O 1
ATOM 791 N N . PRO A 1 101 ? -20.979 9.647 -5.336 1.00 95.19 101 PRO A N 1
ATOM 792 C CA . PRO A 1 101 ? -20.903 10.818 -6.216 1.00 95.19 101 PRO A CA 1
ATOM 793 C C . PRO A 1 101 ? -22.116 11.758 -6.122 1.00 95.19 101 PRO A C 1
ATOM 795 O O . PRO A 1 101 ? -22.010 12.920 -6.504 1.00 95.19 101 PRO A O 1
ATOM 798 N N . ASP A 1 102 ? -23.250 11.271 -5.610 1.00 95.44 102 ASP A N 1
ATOM 799 C CA . ASP A 1 102 ? -24.483 12.051 -5.436 1.00 95.44 102 ASP A CA 1
ATOM 800 C C . ASP A 1 102 ? -24.575 12.763 -4.071 1.00 95.44 102 ASP A C 1
ATOM 802 O O . ASP A 1 102 ? -25.581 13.419 -3.781 1.00 95.44 102 ASP A O 1
ATOM 806 N N . VAL A 1 103 ? -23.554 12.616 -3.218 1.00 97.81 103 VAL A N 1
ATOM 807 C CA . VAL A 1 103 ? -23.472 13.249 -1.897 1.00 97.81 103 VAL A CA 1
ATOM 808 C C . VAL A 1 103 ? -22.488 14.413 -1.953 1.00 97.81 103 VAL A C 1
ATOM 810 O O . VAL A 1 103 ? -21.335 14.251 -2.352 1.00 97.81 103 VAL A O 1
ATOM 813 N N . ASP A 1 104 ? -22.923 15.583 -1.495 1.00 98.06 104 ASP A N 1
ATOM 814 C CA . ASP A 1 104 ? -22.057 16.749 -1.341 1.00 98.06 104 ASP A CA 1
ATOM 815 C C . ASP A 1 104 ? -21.184 16.604 -0.083 1.00 98.06 104 ASP A C 1
ATOM 817 O O . ASP A 1 104 ? -21.653 16.758 1.052 1.00 98.06 104 ASP A O 1
ATOM 821 N N . PHE A 1 105 ? -19.911 16.252 -0.283 1.00 98.12 105 PHE A N 1
ATOM 822 C CA . PHE A 1 105 ? -18.929 16.151 0.792 1.00 98.12 105 PHE A CA 1
ATOM 823 C C . PHE A 1 105 ? -18.168 17.455 0.976 1.00 98.12 105 PHE A C 1
ATOM 825 O O . PHE A 1 105 ? -17.519 17.962 0.063 1.00 98.12 105 PHE A O 1
ATOM 832 N N . THR A 1 106 ? -18.137 17.917 2.219 1.00 98.12 106 THR A N 1
ATOM 833 C CA . THR A 1 106 ? -17.337 19.067 2.643 1.00 98.12 106 THR A CA 1
ATOM 834 C C . THR A 1 106 ? -16.453 18.660 3.812 1.00 98.12 106 THR A C 1
ATOM 836 O O . THR A 1 106 ? -16.872 17.892 4.678 1.00 98.12 106 THR A O 1
ATOM 839 N N . PHE A 1 107 ? -15.212 19.147 3.819 1.00 97.56 107 PHE A N 1
ATOM 840 C CA . PHE A 1 107 ? -14.212 18.783 4.818 1.00 97.56 107 PHE A CA 1
ATOM 841 C C . PHE A 1 107 ? -13.624 20.032 5.455 1.00 97.56 107 PHE A C 1
ATOM 843 O O . PHE A 1 107 ? -13.094 20.882 4.742 1.00 97.56 107 PHE A O 1
ATOM 850 N N . ASP A 1 108 ? -13.651 20.076 6.783 1.00 96.62 108 ASP A N 1
ATOM 851 C CA . ASP A 1 108 ? -12.997 21.109 7.581 1.00 96.62 108 ASP A CA 1
ATOM 852 C C . ASP A 1 108 ? -11.959 20.496 8.520 1.00 96.62 108 ASP A C 1
ATOM 854 O O . ASP A 1 108 ? -12.065 19.338 8.934 1.00 96.62 108 ASP A O 1
ATOM 858 N N . ASP A 1 109 ? -10.971 21.299 8.897 1.00 92.75 109 ASP A N 1
ATOM 859 C CA . ASP A 1 109 ? -10.023 20.952 9.949 1.00 92.75 109 ASP A CA 1
ATOM 860 C C . ASP A 1 109 ? -10.666 21.172 11.327 1.00 92.75 109 ASP A C 1
ATOM 862 O O . ASP A 1 109 ? -11.181 22.248 11.636 1.00 92.75 109 ASP A O 1
ATOM 866 N N . GLY A 1 110 ? -10.611 20.150 12.178 1.00 89.31 110 GLY A N 1
ATOM 867 C CA . GLY A 1 110 ? -10.951 20.252 13.593 1.00 89.31 110 GLY A CA 1
ATOM 868 C C . GLY A 1 110 ? -9.826 20.862 14.435 1.00 89.31 110 GLY A C 1
ATOM 869 O O . GLY A 1 110 ? -8.746 21.164 13.922 1.00 89.31 110 GLY A O 1
ATOM 870 N N . PRO A 1 111 ? -10.050 21.033 15.750 1.00 86.44 111 PRO A N 1
ATOM 871 C CA . PRO A 1 111 ? -8.997 21.471 16.659 1.00 86.44 111 PRO A CA 1
ATOM 872 C C . PRO A 1 111 ? -7.873 20.428 16.760 1.00 86.44 111 PRO A C 1
ATOM 874 O O . PRO A 1 111 ? -8.103 19.229 16.582 1.00 86.44 111 PRO A O 1
ATOM 877 N N . ASP A 1 112 ? -6.666 20.885 17.104 1.00 85.12 112 ASP A N 1
ATOM 878 C CA . ASP A 1 112 ? -5.566 19.990 17.466 1.00 85.12 112 ASP A CA 1
ATOM 879 C C . ASP A 1 112 ? -5.898 19.309 18.807 1.00 85.12 112 ASP A C 1
ATOM 881 O O . ASP A 1 112 ? -5.994 19.962 19.849 1.00 85.12 112 ASP A O 1
ATOM 885 N N . LEU A 1 113 ? -6.078 17.989 18.780 1.00 81.25 113 LEU A N 1
ATOM 886 C CA . LEU A 1 113 ? -6.394 17.166 19.945 1.00 81.25 113 LEU A CA 1
ATOM 887 C C . LEU A 1 113 ? -5.243 16.196 20.214 1.00 81.25 113 LEU A C 1
ATOM 889 O O . LEU A 1 113 ? -4.692 15.606 19.288 1.00 81.25 113 LEU A O 1
ATOM 893 N N . ARG A 1 114 ? -4.879 16.041 21.492 1.00 82.50 114 ARG A N 1
ATOM 894 C CA . ARG A 1 114 ? -3.912 15.025 21.956 1.00 82.50 114 ARG A CA 1
ATOM 895 C C . ARG A 1 114 ? -4.584 13.730 22.410 1.00 82.50 114 ARG A C 1
ATOM 897 O O . ARG A 1 114 ? -3.922 12.704 22.522 1.00 82.50 114 ARG A O 1
ATOM 904 N N . ASP A 1 115 ? -5.881 13.801 22.687 1.00 83.75 115 ASP A N 1
ATOM 905 C CA . ASP A 1 115 ? -6.702 12.646 23.031 1.00 83.75 115 ASP A CA 1
ATOM 906 C C . ASP A 1 115 ? -7.052 11.835 21.772 1.00 83.75 115 ASP A C 1
ATOM 908 O O . ASP A 1 115 ? -6.625 12.156 20.661 1.00 83.75 115 ASP A O 1
ATOM 912 N N . LEU A 1 116 ? -7.855 10.781 21.947 1.00 87.94 116 LEU A N 1
ATOM 913 C CA . LEU A 1 116 ? -8.366 9.932 20.870 1.00 87.94 116 LEU A CA 1
ATOM 914 C C . LEU A 1 116 ? -8.880 10.780 19.683 1.00 87.94 116 LEU A C 1
ATOM 916 O O . LEU A 1 116 ? -9.838 11.537 19.862 1.00 87.94 116 LEU A O 1
ATOM 920 N N . PRO A 1 117 ? -8.298 10.651 18.473 1.00 93.31 117 PRO A N 1
ATOM 921 C CA . PRO A 1 117 ? -8.789 11.357 17.294 1.00 93.31 117 PRO A CA 1
ATOM 922 C C . PRO A 1 117 ? -10.228 10.947 16.959 1.00 93.31 117 PRO A C 1
ATOM 924 O O . PRO A 1 117 ? -10.564 9.762 16.954 1.00 93.31 117 PRO A O 1
ATOM 927 N N . VAL A 1 118 ? -11.091 11.922 16.666 1.00 95.06 118 VAL A N 1
ATOM 928 C CA . VAL A 1 118 ? -12.508 11.691 16.344 1.00 95.06 118 VAL A CA 1
ATOM 929 C C . VAL A 1 118 ? -12.930 12.581 15.181 1.00 95.06 118 VAL A C 1
ATOM 931 O O . VAL A 1 118 ? -12.775 13.798 15.246 1.00 95.06 118 VAL A O 1
ATOM 934 N N . TYR A 1 119 ? -13.523 11.985 14.149 1.00 97.06 119 TYR A N 1
ATOM 935 C CA . TYR A 1 119 ? -14.233 12.725 13.110 1.00 97.06 119 TYR A CA 1
ATOM 936 C C . TYR A 1 119 ? -15.603 13.158 13.633 1.00 97.06 119 TYR A C 1
ATOM 938 O O . TYR A 1 119 ? -16.342 12.336 14.186 1.00 97.06 119 TYR A O 1
ATOM 946 N N . ALA A 1 120 ? -15.959 14.427 13.439 1.00 97.56 120 ALA A N 1
ATOM 947 C CA . ALA A 1 120 ? -17.314 14.917 13.677 1.00 97.56 120 ALA A CA 1
ATOM 948 C C . ALA A 1 120 ? -18.038 15.064 12.337 1.00 97.56 120 ALA A C 1
ATOM 950 O O . ALA A 1 120 ? -17.502 15.651 11.400 1.00 97.56 120 ALA A O 1
ATOM 951 N N . LEU A 1 121 ? -19.224 14.474 12.236 1.00 98.31 121 LEU A N 1
ATOM 952 C CA . LEU A 1 121 ? -20.010 14.413 11.012 1.00 98.31 121 LEU A CA 1
ATOM 953 C C . LEU A 1 121 ? -21.344 15.107 11.250 1.00 98.31 121 LEU A C 1
ATOM 955 O O . LEU A 1 121 ? -22.018 14.822 12.240 1.00 98.31 121 LEU A O 1
ATOM 959 N N . ARG A 1 122 ? -21.758 15.926 10.290 1.00 98.50 122 ARG A N 1
ATOM 960 C CA . ARG A 1 122 ? -23.131 16.403 10.150 1.00 98.50 122 ARG A CA 1
ATOM 961 C C . ARG A 1 122 ? -23.691 15.884 8.836 1.00 98.50 122 ARG A C 1
ATOM 963 O O . ARG A 1 122 ? -23.191 16.217 7.762 1.00 98.50 122 ARG A O 1
ATOM 970 N N . LEU A 1 123 ? -24.708 15.038 8.941 1.00 98.56 123 LEU A N 1
ATOM 971 C CA . LEU A 1 123 ? -25.330 14.343 7.819 1.00 98.56 123 LEU A CA 1
ATOM 972 C C . LEU A 1 123 ? -26.712 14.931 7.554 1.00 98.56 123 LEU A C 1
ATOM 974 O O . LEU A 1 123 ? -27.541 14.954 8.464 1.00 98.56 123 LEU A O 1
ATOM 978 N N . THR A 1 124 ? -26.974 15.343 6.318 1.00 98.50 124 THR A N 1
ATOM 979 C CA . THR A 1 124 ? -28.264 15.911 5.902 1.00 98.50 124 THR A CA 1
ATOM 980 C C . THR A 1 124 ? -28.898 15.033 4.831 1.00 98.50 124 THR A C 1
ATOM 982 O O . THR A 1 124 ? -28.272 14.730 3.811 1.00 98.50 124 THR A O 1
ATOM 985 N N . TYR A 1 125 ? -30.147 14.634 5.055 1.00 98.25 125 TYR A N 1
ATOM 986 C CA . TYR A 1 125 ? -30.910 13.735 4.191 1.00 98.25 125 TYR A CA 1
ATOM 987 C C . TYR A 1 125 ? -31.951 14.497 3.362 1.00 98.25 125 TYR A C 1
ATOM 989 O O . TYR A 1 125 ? -32.345 15.618 3.681 1.00 98.25 125 TYR A O 1
ATOM 997 N N . ALA A 1 126 ? -32.409 13.874 2.278 1.00 97.12 126 ALA A N 1
ATOM 998 C CA . ALA A 1 126 ? -33.358 14.451 1.326 1.00 97.12 126 ALA A CA 1
ATOM 999 C C . ALA A 1 126 ? -34.738 14.761 1.931 1.00 97.12 126 ALA A C 1
ATOM 1001 O O . ALA A 1 126 ? -35.454 15.609 1.407 1.00 97.12 126 ALA A O 1
ATOM 1002 N N . ASP A 1 127 ? -35.106 14.084 3.018 1.00 96.31 127 ASP A N 1
ATOM 1003 C CA . ASP A 1 127 ? -36.333 14.315 3.785 1.00 96.31 127 ASP A CA 1
ATOM 1004 C C . ASP A 1 127 ? -36.214 15.492 4.777 1.00 96.31 127 ASP A C 1
ATOM 1006 O O . ASP A 1 127 ? -37.164 15.793 5.498 1.00 96.31 127 ASP A O 1
ATOM 1010 N N . GLY A 1 128 ? -35.058 16.164 4.819 1.00 95.25 128 GLY A N 1
ATOM 1011 C CA . GLY A 1 128 ? -34.755 17.256 5.742 1.00 95.25 128 GLY A CA 1
ATOM 1012 C C . GLY A 1 128 ? -34.202 16.800 7.094 1.00 95.25 128 GLY A C 1
ATOM 1013 O O . GLY A 1 128 ? -33.850 17.646 7.917 1.00 95.25 128 GLY A O 1
ATOM 1014 N N . ARG A 1 129 ? -34.085 15.487 7.346 1.00 96.88 129 ARG A N 1
ATOM 1015 C CA . ARG A 1 129 ? -33.475 14.957 8.570 1.00 96.88 129 ARG A CA 1
ATOM 1016 C C . ARG A 1 129 ? -32.001 15.352 8.628 1.00 96.88 129 ARG A C 1
ATOM 1018 O O . ARG A 1 129 ? -31.261 15.162 7.663 1.00 96.88 129 ARG A O 1
ATOM 1025 N N . GLN A 1 130 ? -31.564 15.831 9.790 1.00 97.62 130 GLN A N 1
ATOM 1026 C CA . GLN A 1 130 ? -30.158 16.094 10.085 1.00 97.62 130 GLN A CA 1
ATOM 1027 C C . GLN A 1 130 ? -29.702 15.219 11.254 1.00 97.62 130 GLN A C 1
ATOM 1029 O O . GLN A 1 130 ? -30.380 15.141 12.279 1.00 97.62 130 GLN A O 1
ATOM 1034 N N . ILE A 1 131 ? -28.564 14.546 11.096 1.00 97.81 131 ILE A N 1
ATOM 1035 C CA . ILE A 1 131 ? -27.985 13.667 12.113 1.00 97.81 131 ILE A CA 1
ATOM 1036 C C . ILE A 1 131 ? -26.533 14.075 12.338 1.00 97.81 131 ILE A C 1
ATOM 1038 O O . ILE A 1 131 ? -25.714 13.988 11.423 1.00 97.81 131 ILE A O 1
ATOM 1042 N N . ASP A 1 132 ? -26.209 14.450 13.572 1.00 97.94 132 ASP A N 1
ATOM 1043 C CA . ASP A 1 132 ? -24.825 14.627 13.998 1.00 97.94 132 ASP A CA 1
ATOM 1044 C C . ASP A 1 132 ? -24.277 13.283 14.510 1.00 97.94 132 ASP A C 1
ATOM 1046 O O . ASP A 1 132 ? -24.930 12.581 15.290 1.00 97.94 132 ASP A O 1
ATOM 1050 N N . ARG A 1 133 ? -23.080 12.896 14.058 1.00 96.69 133 ARG A N 1
ATOM 1051 C CA . ARG A 1 133 ? -22.398 11.656 14.460 1.00 96.69 133 ARG A CA 1
ATOM 1052 C C . ARG A 1 133 ? -20.925 11.893 14.757 1.00 96.69 133 ARG A C 1
ATOM 1054 O O . ARG A 1 133 ? -20.309 12.831 14.262 1.00 96.69 133 ARG A O 1
ATOM 1061 N N . ARG A 1 134 ? -20.348 11.000 15.558 1.00 96.25 134 ARG A N 1
ATOM 1062 C CA . ARG A 1 134 ? -18.917 10.973 15.870 1.00 96.25 134 ARG A CA 1
ATOM 1063 C C . ARG A 1 134 ? -18.347 9.619 15.476 1.00 96.25 134 ARG A C 1
ATOM 1065 O O . ARG A 1 134 ? -18.958 8.599 15.775 1.00 96.25 134 ARG A O 1
ATOM 1072 N N . VAL A 1 135 ? -17.194 9.619 14.814 1.00 97.00 135 VAL A N 1
ATOM 1073 C CA . VAL A 1 135 ? -16.484 8.396 14.418 1.00 97.00 135 VAL A CA 1
ATOM 1074 C C . VAL A 1 135 ? -15.090 8.434 15.025 1.00 97.00 135 VAL A C 1
ATOM 1076 O O . VAL A 1 135 ? -14.261 9.258 14.636 1.00 97.00 135 VAL A O 1
ATOM 1079 N N . ALA A 1 136 ? -14.843 7.566 16.004 1.00 95.44 136 ALA A N 1
ATOM 1080 C CA . ALA A 1 136 ? -13.529 7.435 16.616 1.00 95.44 136 ALA A CA 1
ATOM 1081 C C . ALA A 1 136 ? -12.518 6.854 15.621 1.00 95.44 136 ALA A C 1
ATOM 1083 O O . ALA A 1 136 ? -12.835 5.936 14.863 1.00 95.44 136 ALA A O 1
ATOM 1084 N N . ALA A 1 137 ? -11.294 7.373 15.664 1.00 95.06 137 ALA A N 1
ATOM 1085 C CA . ALA A 1 137 ? -10.162 6.891 14.892 1.00 95.06 137 ALA A CA 1
ATOM 1086 C C . ALA A 1 137 ? -9.000 6.544 15.832 1.00 95.06 137 ALA A C 1
ATOM 1088 O O . ALA A 1 137 ? -8.091 7.362 16.017 1.00 95.06 137 ALA A O 1
ATOM 1089 N N . PRO A 1 138 ? -9.024 5.351 16.456 1.00 94.06 138 PRO A N 1
ATOM 1090 C CA . PRO A 1 138 ? -8.015 4.960 17.427 1.00 94.06 138 PRO A CA 1
ATOM 1091 C C . PRO A 1 138 ? -6.607 4.989 16.872 1.00 94.06 138 PRO A C 1
ATOM 1093 O O . PRO A 1 138 ? -6.267 4.313 15.904 1.00 94.06 138 PRO A O 1
ATOM 1096 N N . ASN A 1 139 ? -5.791 5.815 17.511 1.00 93.75 139 ASN A N 1
ATOM 1097 C CA . ASN A 1 139 ? -4.379 5.950 17.235 1.00 93.75 139 ASN A CA 1
ATOM 1098 C C . ASN A 1 139 ? -3.627 5.999 18.563 1.00 93.75 139 ASN A C 1
ATOM 1100 O O . ASN A 1 139 ? -4.135 6.531 19.552 1.00 93.75 139 ASN A O 1
ATOM 1104 N N . ARG A 1 140 ? -2.403 5.477 18.573 1.00 92.31 140 ARG A N 1
ATOM 1105 C CA . ARG A 1 140 ? -1.525 5.481 19.741 1.00 92.31 140 ARG A CA 1
ATOM 1106 C C . ARG A 1 140 ? -0.216 6.173 19.399 1.00 92.31 140 ARG A C 1
ATOM 1108 O O . ARG A 1 140 ? 0.378 5.907 18.356 1.00 92.31 140 ARG A O 1
ATOM 1115 N N . LEU A 1 141 ? 0.241 7.026 20.312 1.00 92.50 141 LEU A N 1
ATOM 1116 C CA . LEU A 1 141 ? 1.607 7.536 20.297 1.00 92.50 141 LEU A CA 1
ATOM 1117 C C . LEU A 1 141 ? 2.572 6.439 20.737 1.00 92.50 141 LEU A C 1
ATOM 1119 O O . LEU A 1 141 ? 2.395 5.831 21.793 1.00 92.50 141 LEU A O 1
ATOM 1123 N N . HIS A 1 142 ? 3.605 6.201 19.943 1.00 90.25 142 HIS A N 1
ATOM 1124 C CA . HIS A 1 142 ? 4.673 5.273 20.281 1.00 90.25 142 HIS A CA 1
ATOM 1125 C C . HIS A 1 142 ? 6.004 5.742 19.696 1.00 90.25 142 HIS A C 1
ATOM 1127 O O . HIS A 1 142 ? 6.055 6.643 18.860 1.00 90.25 142 HIS A O 1
ATOM 1133 N N . THR A 1 143 ? 7.087 5.114 20.137 1.00 90.00 143 THR A N 1
ATOM 1134 C CA . THR A 1 143 ? 8.388 5.236 19.480 1.00 90.00 143 THR A CA 1
ATOM 1135 C C . THR A 1 143 ? 8.464 4.188 18.374 1.00 90.00 143 THR A C 1
ATOM 1137 O O . THR A 1 143 ? 8.170 3.017 18.617 1.00 90.00 143 THR A O 1
ATOM 1140 N N . ASP A 1 144 ? 8.802 4.591 17.154 1.00 84.69 144 ASP A N 1
ATOM 1141 C CA . ASP A 1 144 ? 8.996 3.674 16.033 1.00 84.69 144 ASP A CA 1
ATOM 1142 C C . ASP A 1 144 ? 10.374 2.991 16.073 1.00 84.69 144 ASP A C 1
ATOM 1144 O O . ASP A 1 144 ? 11.227 3.272 16.921 1.00 84.69 144 ASP A O 1
ATOM 1148 N N . ALA A 1 145 ? 10.615 2.083 15.125 1.00 78.06 145 ALA A N 1
ATOM 1149 C CA . ALA A 1 145 ? 11.858 1.320 15.055 1.00 78.06 145 ALA A CA 1
ATOM 1150 C C . ALA A 1 145 ? 13.100 2.183 14.727 1.00 78.06 145 ALA A C 1
ATOM 1152 O O . ALA A 1 145 ? 14.230 1.711 14.853 1.00 78.06 145 ALA A O 1
ATOM 1153 N N . THR A 1 146 ? 12.905 3.450 14.341 1.00 80.94 146 THR A N 1
ATOM 1154 C CA . THR A 1 146 ? 13.973 4.437 14.127 1.00 80.94 146 THR A CA 1
ATOM 1155 C C . THR A 1 146 ? 14.225 5.331 15.345 1.00 80.94 146 THR A C 1
ATOM 1157 O O . THR A 1 146 ? 15.125 6.173 15.316 1.00 80.94 146 THR A O 1
ATOM 1160 N N . GLY A 1 147 ? 13.466 5.149 16.431 1.00 84.75 147 GLY A N 1
ATOM 1161 C CA . GLY A 1 147 ? 13.562 5.961 17.643 1.00 84.75 147 GLY A CA 1
ATOM 1162 C C . GLY A 1 147 ? 12.762 7.265 17.586 1.00 84.75 147 GLY A C 1
ATOM 1163 O O . GLY A 1 147 ? 12.964 8.131 18.437 1.00 84.75 147 GLY A O 1
ATOM 1164 N N . ARG A 1 148 ? 11.877 7.440 16.597 1.00 86.12 148 ARG A N 1
ATOM 1165 C CA . ARG A 1 148 ? 11.068 8.655 16.423 1.00 86.12 148 ARG A CA 1
ATOM 1166 C C . ARG A 1 148 ? 9.674 8.482 17.005 1.00 86.12 148 ARG A C 1
ATOM 1168 O O . ARG A 1 148 ? 9.130 7.383 17.011 1.00 86.12 148 ARG A O 1
ATOM 1175 N N . THR A 1 149 ? 9.083 9.580 17.469 1.00 90.69 149 THR A N 1
ATOM 1176 C CA . THR A 1 149 ? 7.673 9.600 17.870 1.00 90.69 149 THR A CA 1
ATOM 1177 C C . THR A 1 149 ? 6.782 9.430 16.642 1.00 90.69 149 THR A C 1
ATOM 1179 O O . THR A 1 149 ? 6.922 10.165 15.664 1.00 90.69 149 THR A O 1
ATOM 1182 N N . ALA A 1 150 ? 5.852 8.486 16.721 1.00 89.31 150 ALA A N 1
ATOM 1183 C CA . ALA A 1 150 ? 4.881 8.156 15.692 1.00 89.31 150 ALA A CA 1
ATOM 1184 C C . ALA A 1 150 ? 3.473 8.095 16.297 1.00 89.31 150 ALA A C 1
ATOM 1186 O O . ALA A 1 150 ? 3.291 7.585 17.404 1.00 89.31 150 ALA A O 1
ATOM 1187 N N . LEU A 1 151 ? 2.477 8.599 15.565 1.00 92.12 151 LEU A N 1
ATOM 1188 C CA . LEU A 1 151 ? 1.061 8.428 15.889 1.00 92.12 151 LEU A CA 1
ATOM 1189 C C . LEU A 1 151 ? 0.434 7.461 14.889 1.00 92.12 151 LEU A C 1
ATOM 1191 O O . LEU A 1 151 ? 0.129 7.875 13.774 1.00 92.12 151 LEU A O 1
ATOM 1195 N N . SER A 1 152 ? 0.165 6.231 15.308 1.00 91.81 152 SER A N 1
ATOM 1196 C CA . SER A 1 152 ? -0.233 5.154 14.393 1.00 91.81 152 SER A CA 1
ATOM 1197 C C . SER A 1 152 ? -1.608 4.587 14.728 1.00 91.81 152 SER A C 1
ATOM 1199 O O . SER A 1 152 ? -1.950 4.541 15.914 1.00 91.81 152 SER A O 1
ATOM 1201 N N . PRO A 1 153 ? -2.390 4.127 13.730 1.00 93.75 153 PRO A N 1
ATOM 1202 C CA . PRO A 1 153 ? -3.599 3.349 13.967 1.00 93.75 153 PRO A CA 1
ATOM 1203 C C . PRO A 1 153 ? -3.300 2.151 14.870 1.00 93.75 153 PRO A C 1
ATOM 1205 O O . PRO A 1 153 ? -2.251 1.523 14.735 1.00 93.75 153 PRO A O 1
ATOM 1208 N N . CYS A 1 154 ? -4.213 1.834 15.782 1.00 95.56 154 CYS A N 1
ATOM 1209 C CA . CYS A 1 154 ? -4.061 0.703 16.698 1.00 95.56 154 CYS A CA 1
ATOM 1210 C C . CYS A 1 154 ? -5.408 0.069 17.034 1.00 95.56 154 CYS A C 1
ATOM 1212 O O . CYS A 1 154 ? -6.464 0.676 16.823 1.00 95.56 154 CYS A O 1
ATOM 1214 N N . GLY A 1 155 ? -5.367 -1.141 17.590 1.00 97.25 155 GLY A N 1
ATOM 1215 C CA . GLY A 1 155 ? -6.527 -1.704 18.257 1.00 97.25 155 GLY A CA 1
ATOM 1216 C C . GLY A 1 155 ? -6.923 -0.896 19.490 1.00 97.25 155 GLY A C 1
ATOM 1217 O O . GLY A 1 155 ? -6.108 -0.237 20.145 1.00 97.25 155 GLY A O 1
ATOM 1218 N N . TRP A 1 156 ? -8.207 -0.950 19.822 1.00 97.12 156 TRP A N 1
ATOM 1219 C CA . TRP A 1 156 ? -8.756 -0.234 20.968 1.00 97.12 156 TRP A CA 1
ATOM 1220 C C . TRP A 1 156 ? -9.891 -1.023 21.593 1.00 97.12 156 TRP A C 1
ATOM 1222 O O . TRP A 1 156 ? -10.685 -1.643 20.887 1.00 97.12 156 TRP A O 1
ATOM 1232 N N . LEU A 1 157 ? -9.979 -0.985 22.916 1.00 96.94 157 LEU A N 1
ATOM 1233 C CA . LEU A 1 157 ? -11.023 -1.665 23.664 1.00 96.94 157 LEU A CA 1
ATOM 1234 C C . LEU A 1 157 ? -11.622 -0.694 24.676 1.00 96.94 157 LEU A C 1
ATOM 1236 O O . LEU A 1 157 ? -10.915 -0.178 25.543 1.00 96.94 157 LEU A O 1
ATOM 1240 N N . ALA A 1 158 ? -12.926 -0.457 24.564 1.00 95.75 158 ALA A N 1
ATOM 1241 C CA . ALA A 1 158 ? -13.716 0.247 25.557 1.00 95.75 158 ALA A CA 1
ATOM 1242 C C . ALA A 1 158 ? -14.676 -0.734 26.230 1.00 95.75 158 ALA A C 1
ATOM 1244 O O . ALA A 1 158 ? -15.505 -1.340 25.563 1.00 95.75 158 ALA A O 1
ATOM 1245 N N . VAL A 1 159 ? -14.559 -0.902 27.544 1.00 94.88 159 VAL A N 1
ATOM 1246 C CA . VAL A 1 159 ? -15.370 -1.830 28.342 1.00 94.88 159 VAL A CA 1
ATOM 1247 C C . VAL A 1 159 ? -15.899 -1.096 29.560 1.00 94.88 159 VAL A C 1
ATOM 1249 O O . VAL A 1 159 ? -15.116 -0.504 30.303 1.00 94.88 159 VAL A O 1
ATOM 1252 N N . ASP A 1 160 ? -17.219 -1.125 29.752 1.00 87.12 160 ASP A N 1
ATOM 1253 C CA . ASP A 1 160 ? -17.916 -0.562 30.918 1.00 87.12 160 ASP A CA 1
ATOM 1254 C C . ASP A 1 160 ? -17.405 0.847 31.323 1.00 87.12 160 ASP A C 1
ATOM 1256 O O . ASP A 1 160 ? -17.192 1.162 32.495 1.00 87.12 160 ASP A O 1
ATOM 1260 N N . GLY A 1 161 ? -17.155 1.705 30.322 1.00 79.81 161 GLY A N 1
ATOM 1261 C CA . GLY A 1 161 ? -16.700 3.092 30.495 1.00 79.81 161 GLY A CA 1
ATOM 1262 C C . GLY A 1 161 ? -15.181 3.306 30.578 1.00 79.81 161 GLY A C 1
ATOM 1263 O O . GLY A 1 161 ? -14.741 4.449 30.693 1.00 79.81 161 GLY A O 1
ATOM 1264 N N . ARG A 1 162 ? -14.357 2.252 30.496 1.00 87.81 162 ARG A N 1
ATOM 1265 C CA . ARG A 1 162 ? -12.887 2.349 30.434 1.00 87.81 162 ARG A CA 1
ATOM 1266 C C . ARG A 1 162 ? -12.391 2.028 29.036 1.00 87.81 162 ARG A C 1
ATOM 1268 O O . ARG A 1 162 ? -12.629 0.928 28.556 1.00 87.81 162 ARG A O 1
ATOM 1275 N N . ALA A 1 163 ? -11.673 2.961 28.417 1.00 92.00 163 ALA A N 1
ATOM 1276 C CA . ALA A 1 163 ? -11.151 2.814 27.063 1.00 92.00 163 ALA A CA 1
ATOM 1277 C C . ALA A 1 163 ? -9.619 2.861 27.054 1.00 92.00 163 ALA A C 1
ATOM 1279 O O . ALA A 1 163 ? -9.029 3.763 27.651 1.00 92.00 163 AL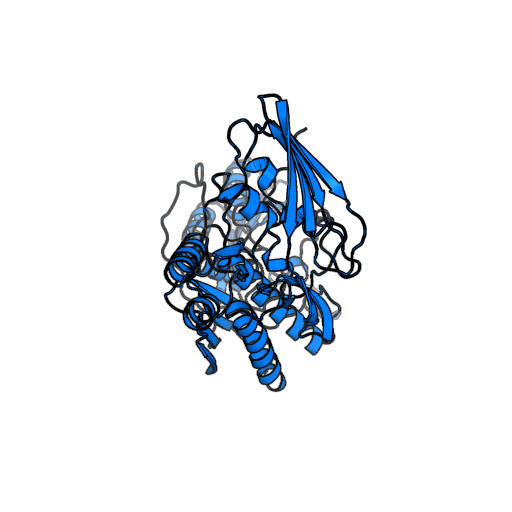A A O 1
ATOM 1280 N N . ALA A 1 164 ? -8.981 1.899 26.388 1.00 93.25 164 ALA A N 1
ATOM 1281 C CA . ALA A 1 164 ? -7.528 1.813 26.296 1.00 93.25 164 ALA A CA 1
ATOM 1282 C C . ALA A 1 164 ? -7.071 1.233 24.944 1.00 93.25 164 ALA A C 1
ATOM 1284 O O . ALA A 1 164 ? -7.804 0.440 24.341 1.00 93.25 164 ALA A O 1
ATOM 1285 N N . PRO A 1 165 ? -5.850 1.577 24.488 1.00 95.06 165 PRO A N 1
ATOM 1286 C CA . PRO A 1 165 ? -5.234 0.893 23.362 1.00 95.06 165 PRO A CA 1
ATOM 1287 C C . PRO A 1 165 ? -5.053 -0.596 23.658 1.00 95.06 165 PRO A C 1
ATOM 1289 O O . PRO A 1 165 ? -4.736 -0.987 24.784 1.00 95.06 165 PRO A O 1
ATOM 1292 N N . MET A 1 166 ? -5.190 -1.412 22.621 1.00 95.56 166 MET A N 1
ATOM 1293 C CA . MET A 1 166 ? -5.022 -2.859 22.665 1.00 95.56 166 MET A CA 1
ATOM 1294 C C . MET A 1 166 ? -4.172 -3.286 21.472 1.00 95.56 166 MET A C 1
ATOM 1296 O O . MET A 1 166 ? -4.529 -2.993 20.338 1.00 95.56 166 MET A O 1
ATOM 1300 N N . GLU A 1 167 ? -3.072 -3.997 21.720 1.00 96.69 167 GLU A N 1
ATOM 1301 C CA . GLU A 1 167 ? -2.250 -4.529 20.630 1.00 96.69 167 GLU A CA 1
ATOM 1302 C C . GLU A 1 167 ? -2.968 -5.698 19.938 1.00 96.69 167 GLU A C 1
ATOM 1304 O O . GLU A 1 167 ? -3.355 -6.683 20.574 1.00 96.69 167 GLU A O 1
ATOM 1309 N N . THR A 1 168 ? -3.160 -5.574 18.628 1.00 98.00 168 THR A N 1
ATOM 1310 C CA . THR A 1 168 ? -3.728 -6.626 17.772 1.00 98.00 168 THR A CA 1
ATOM 1311 C C . THR A 1 168 ? -2.663 -7.586 17.243 1.00 98.00 168 THR A C 1
ATOM 1313 O O . THR A 1 168 ? -1.464 -7.302 17.270 1.00 98.00 168 THR A O 1
ATOM 1316 N N . GLU A 1 169 ? -3.097 -8.716 16.684 1.00 98.06 169 GLU A N 1
ATOM 1317 C CA . GLU A 1 169 ? -2.226 -9.677 16.006 1.00 98.06 169 GLU A CA 1
ATOM 1318 C C . GLU A 1 169 ? -1.440 -9.054 14.844 1.00 98.06 169 GLU A C 1
ATOM 1320 O O . GLU A 1 169 ? -0.304 -9.445 14.586 1.00 98.06 169 GLU A O 1
ATOM 1325 N N . VAL A 1 170 ? -2.015 -8.049 14.178 1.00 97.50 170 VAL A N 1
ATOM 1326 C CA . VAL A 1 170 ? -1.399 -7.337 13.049 1.00 97.50 170 VAL A CA 1
ATOM 1327 C C . VAL A 1 170 ? -0.296 -6.403 13.538 1.00 97.50 170 VAL A C 1
ATOM 1329 O O . VAL A 1 170 ? 0.791 -6.380 12.962 1.00 97.50 170 VAL A O 1
ATOM 1332 N N . GLU A 1 171 ? -0.547 -5.676 14.627 1.00 97.06 171 GLU A N 1
ATOM 1333 C CA . GLU A 1 171 ? 0.449 -4.806 15.259 1.00 97.06 171 GLU A CA 1
ATOM 1334 C C . GLU A 1 171 ? 1.616 -5.627 15.819 1.00 97.06 171 GLU A C 1
ATOM 1336 O O . GLU A 1 171 ? 2.776 -5.320 15.545 1.00 97.06 171 GLU A O 1
ATOM 1341 N N . ALA A 1 172 ? 1.324 -6.724 16.526 1.00 97.50 172 ALA A N 1
ATOM 1342 C CA . ALA A 1 172 ? 2.346 -7.630 17.044 1.00 97.50 172 ALA A CA 1
ATOM 1343 C C . ALA A 1 172 ? 3.190 -8.252 15.916 1.00 97.50 172 ALA A C 1
ATOM 1345 O O . ALA A 1 172 ? 4.414 -8.360 16.046 1.00 97.50 172 ALA A O 1
ATOM 1346 N N . LEU A 1 173 ? 2.557 -8.637 14.800 1.00 98.19 173 LEU A N 1
ATOM 1347 C CA . LEU A 1 173 ? 3.237 -9.121 13.597 1.00 98.19 173 LEU A CA 1
ATOM 1348 C C . LEU A 1 173 ? 4.172 -8.060 13.025 1.00 98.19 173 LEU A C 1
ATOM 1350 O O . LEU A 1 173 ? 5.339 -8.350 12.750 1.00 98.19 173 LEU A O 1
ATOM 1354 N N . PHE A 1 174 ? 3.682 -6.833 12.875 1.00 97.00 174 PHE A N 1
ATOM 1355 C CA . PHE A 1 174 ? 4.455 -5.721 12.344 1.00 97.00 174 PHE A CA 1
ATOM 1356 C C . PHE A 1 174 ? 5.670 -5.394 13.226 1.00 97.00 174 PHE A C 1
ATOM 1358 O O . PHE A 1 174 ? 6.806 -5.417 12.742 1.00 97.00 174 PHE A O 1
ATOM 1365 N N . HIS A 1 175 ? 5.460 -5.165 14.527 1.00 95.31 175 HIS A N 1
ATOM 1366 C CA . HIS A 1 175 ? 6.525 -4.802 15.465 1.00 95.31 175 HIS A CA 1
ATOM 1367 C C . HIS A 1 175 ? 7.616 -5.877 15.526 1.00 95.31 175 HIS A C 1
ATOM 1369 O O . HIS A 1 175 ? 8.796 -5.578 15.333 1.00 95.31 175 HIS A O 1
ATOM 1375 N N . GLN A 1 176 ? 7.233 -7.144 15.694 1.00 96.88 176 GLN A N 1
ATOM 1376 C CA . GLN A 1 176 ? 8.199 -8.239 15.809 1.00 96.88 176 GLN A CA 1
ATOM 1377 C C . GLN A 1 176 ? 8.930 -8.523 14.491 1.00 96.88 176 GLN A C 1
ATOM 1379 O O . GLN A 1 176 ? 10.078 -8.970 14.510 1.00 96.88 176 GLN A O 1
ATOM 1384 N N . THR A 1 177 ? 8.312 -8.223 13.343 1.00 97.38 177 THR A N 1
ATOM 1385 C CA . THR A 1 177 ? 8.991 -8.279 12.040 1.00 97.38 177 THR A CA 1
ATOM 1386 C C . THR A 1 177 ? 10.125 -7.256 11.974 1.00 97.38 177 THR A C 1
ATOM 1388 O O . THR A 1 177 ? 11.250 -7.606 11.606 1.00 97.38 177 THR A O 1
ATOM 1391 N N . LEU A 1 178 ? 9.862 -6.007 12.372 1.00 95.25 178 LEU A N 1
ATOM 1392 C CA . LEU A 1 178 ? 10.880 -4.955 12.402 1.00 95.25 178 LEU A CA 1
ATOM 1393 C C . LEU A 1 178 ? 11.986 -5.252 13.418 1.00 95.25 178 LEU A C 1
ATOM 1395 O O . LEU A 1 178 ? 13.161 -5.079 13.097 1.00 95.25 178 LEU A O 1
ATOM 1399 N N . GLU A 1 179 ? 11.640 -5.751 14.605 1.00 93.81 179 GLU A N 1
ATOM 1400 C CA . GLU A 1 179 ? 12.613 -6.163 15.623 1.00 93.81 179 GLU A CA 1
ATOM 1401 C C . GLU A 1 179 ? 13.527 -7.286 15.122 1.00 93.81 179 GLU A C 1
ATOM 1403 O O . GLU A 1 179 ? 14.752 -7.195 15.252 1.00 93.81 179 GLU A O 1
ATOM 1408 N N . ALA A 1 180 ? 12.957 -8.321 14.497 1.00 94.56 180 ALA A N 1
ATOM 1409 C CA . ALA A 1 180 ? 13.718 -9.434 13.942 1.00 94.56 180 ALA A CA 1
ATOM 1410 C C . ALA A 1 180 ? 14.681 -8.974 12.836 1.00 94.56 180 ALA A C 1
ATOM 1412 O O . ALA A 1 180 ? 15.844 -9.391 12.806 1.00 94.56 180 ALA A O 1
ATOM 1413 N N . ILE A 1 181 ? 14.232 -8.074 11.953 1.00 93.94 181 ILE A N 1
ATOM 1414 C CA . ILE A 1 181 ? 15.082 -7.494 10.908 1.00 93.94 181 ILE A CA 1
ATOM 1415 C C . ILE A 1 181 ? 16.157 -6.611 11.529 1.00 93.94 181 ILE A C 1
ATOM 1417 O O . ILE A 1 181 ? 17.318 -6.764 11.170 1.00 93.94 181 ILE A O 1
ATOM 1421 N N . ALA A 1 182 ? 15.828 -5.733 12.476 1.00 91.00 182 ALA A N 1
ATOM 1422 C CA . ALA A 1 182 ? 16.803 -4.877 13.145 1.00 91.00 182 ALA A CA 1
ATOM 1423 C C . ALA A 1 182 ? 17.886 -5.699 13.866 1.00 91.00 182 ALA A C 1
ATOM 1425 O O . ALA A 1 182 ? 19.072 -5.362 13.790 1.00 91.00 182 ALA A O 1
ATOM 1426 N N . ALA A 1 183 ? 17.503 -6.807 14.509 1.00 89.38 183 ALA A N 1
ATOM 1427 C CA . ALA A 1 183 ? 18.427 -7.739 15.148 1.00 89.38 183 ALA A CA 1
ATOM 1428 C C . ALA A 1 183 ? 19.347 -8.429 14.126 1.00 89.38 183 ALA A C 1
ATOM 1430 O O . ALA A 1 183 ? 20.568 -8.404 14.294 1.00 89.38 183 ALA A O 1
ATOM 1431 N N . ALA A 1 184 ? 18.791 -8.979 13.040 1.00 86.31 184 ALA A N 1
ATOM 1432 C CA . ALA A 1 184 ? 19.562 -9.635 11.980 1.00 86.31 184 ALA A CA 1
ATOM 1433 C C . ALA A 1 184 ? 20.452 -8.654 11.198 1.00 86.31 184 ALA A C 1
ATOM 1435 O O . ALA A 1 184 ? 21.585 -8.977 10.830 1.00 86.31 184 ALA A O 1
ATOM 1436 N N . ASN A 1 185 ? 19.965 -7.429 10.987 1.00 76.69 185 ASN A N 1
ATOM 1437 C CA . ASN A 1 185 ? 20.648 -6.374 10.253 1.00 76.69 185 ASN A CA 1
ATOM 1438 C C . ASN A 1 185 ? 21.999 -6.052 10.895 1.00 76.69 185 ASN A C 1
ATOM 1440 O O . ASN A 1 185 ? 22.952 -5.802 10.169 1.00 76.69 185 ASN A O 1
ATOM 1444 N N . ARG A 1 186 ? 22.153 -6.170 12.227 1.00 71.81 186 ARG A N 1
ATOM 1445 C CA . ARG A 1 186 ? 23.439 -5.954 12.922 1.00 71.81 186 ARG A CA 1
ATOM 1446 C C . ARG A 1 186 ? 24.607 -6.715 12.278 1.00 71.81 186 ARG A C 1
ATOM 1448 O O . ARG A 1 186 ? 25.673 -6.120 12.152 1.00 71.81 186 ARG A O 1
ATOM 1455 N N . GLY A 1 187 ? 24.389 -7.938 11.789 1.00 63.59 187 GLY A N 1
ATOM 1456 C CA . GLY A 1 187 ? 25.410 -8.773 11.139 1.00 63.59 187 GLY A CA 1
ATOM 1457 C C . GLY A 1 187 ? 25.305 -8.909 9.613 1.00 63.59 187 GLY A C 1
ATOM 1458 O O . GLY A 1 187 ? 26.134 -9.595 9.020 1.00 63.59 187 GLY A O 1
ATOM 1459 N N . ALA A 1 188 ? 24.309 -8.299 8.962 1.00 64.31 188 ALA A N 1
ATOM 1460 C CA . ALA A 1 188 ? 24.066 -8.504 7.534 1.00 64.31 188 ALA A CA 1
ATOM 1461 C C . ALA A 1 188 ? 25.078 -7.753 6.650 1.00 64.31 188 ALA A C 1
ATOM 1463 O O . ALA A 1 188 ? 25.356 -6.565 6.855 1.00 64.31 188 ALA A O 1
ATOM 1464 N N . THR A 1 189 ? 25.598 -8.445 5.635 1.00 70.38 189 THR A N 1
ATOM 1465 C CA . THR A 1 189 ? 26.379 -7.846 4.547 1.00 70.38 189 THR A CA 1
ATOM 1466 C C . THR A 1 189 ? 25.414 -7.232 3.535 1.00 70.38 189 THR A C 1
ATOM 1468 O O . THR A 1 189 ? 24.542 -7.924 3.016 1.00 70.38 189 THR A O 1
ATOM 1471 N N . LEU A 1 190 ? 25.551 -5.930 3.280 1.00 78.75 190 LEU A N 1
ATOM 1472 C CA . LEU A 1 190 ? 24.816 -5.233 2.225 1.00 78.75 190 LEU A CA 1
ATOM 1473 C C . LEU A 1 190 ? 25.685 -5.134 0.958 1.00 78.75 190 LEU A C 1
ATOM 1475 O O . LEU A 1 190 ? 26.903 -4.971 1.087 1.00 78.75 190 LEU A O 1
ATOM 1479 N N . PRO A 1 191 ? 25.086 -5.181 -0.246 1.00 86.44 191 PRO A N 1
ATOM 1480 C CA . PRO A 1 191 ? 23.672 -5.471 -0.508 1.00 86.44 191 PRO A CA 1
ATOM 1481 C C . PRO A 1 191 ? 23.348 -6.971 -0.370 1.00 86.44 191 PRO A C 1
ATOM 1483 O O . PRO A 1 191 ? 24.158 -7.821 -0.744 1.00 86.44 191 PRO A O 1
ATOM 1486 N N . PHE A 1 192 ? 22.146 -7.304 0.111 1.00 92.75 192 PHE A N 1
ATOM 1487 C CA . PHE A 1 192 ? 21.565 -8.639 -0.088 1.00 92.75 192 PHE A CA 1
ATOM 1488 C C . PHE A 1 192 ? 20.852 -8.709 -1.450 1.00 92.75 192 PHE A C 1
ATOM 1490 O O . PHE A 1 192 ? 20.615 -7.687 -2.088 1.00 92.75 192 PHE A O 1
ATOM 1497 N N . GLN A 1 193 ? 20.507 -9.910 -1.924 1.00 94.88 193 GLN A N 1
ATOM 1498 C CA . GLN A 1 193 ? 19.719 -10.052 -3.156 1.00 94.88 193 GLN A CA 1
ATOM 1499 C C . GLN A 1 193 ? 18.230 -9.786 -2.883 1.00 94.88 193 GLN A C 1
ATOM 1501 O O . GLN A 1 193 ? 17.684 -8.800 -3.376 1.00 94.88 193 GLN A O 1
ATOM 1506 N N . GLU A 1 194 ? 17.593 -10.610 -2.045 1.00 95.94 194 GLU A N 1
ATOM 1507 C CA . GLU A 1 194 ? 16.193 -10.450 -1.636 1.00 95.94 194 GLU A CA 1
ATOM 1508 C C . GLU A 1 194 ? 16.023 -10.711 -0.128 1.00 95.94 194 GLU A C 1
ATOM 1510 O O . GLU A 1 194 ? 16.402 -11.770 0.378 1.00 95.94 194 GLU A O 1
ATOM 1515 N N . LEU A 1 195 ? 15.421 -9.756 0.583 1.00 97.12 195 LEU A N 1
ATOM 1516 C CA . LEU A 1 195 ? 14.838 -9.921 1.913 1.00 97.12 195 LEU A CA 1
ATOM 1517 C C . LEU A 1 195 ? 13.337 -10.168 1.739 1.00 97.12 195 LEU A C 1
ATOM 1519 O O . LEU A 1 195 ? 12.555 -9.234 1.561 1.00 97.12 195 LEU A O 1
ATOM 1523 N N . ALA A 1 196 ? 12.950 -11.438 1.775 1.00 97.56 196 ALA A N 1
ATOM 1524 C CA . ALA A 1 196 ? 11.571 -11.867 1.618 1.00 97.56 196 ALA A CA 1
ATOM 1525 C C . ALA A 1 196 ? 10.839 -11.871 2.963 1.00 97.56 196 ALA A C 1
ATOM 1527 O O . ALA A 1 196 ? 11.273 -12.543 3.903 1.00 97.56 196 ALA A O 1
ATOM 1528 N N . LEU A 1 197 ? 9.715 -11.159 3.023 1.00 98.38 197 LEU A N 1
ATOM 1529 C CA . LEU A 1 197 ? 8.777 -11.128 4.142 1.00 98.38 197 LEU A CA 1
ATOM 1530 C C . LEU A 1 197 ? 7.477 -11.781 3.663 1.00 98.38 197 LEU A C 1
ATOM 1532 O O . LEU A 1 197 ? 6.606 -11.119 3.107 1.00 98.38 197 LEU A O 1
ATOM 1536 N N . THR A 1 198 ? 7.362 -13.097 3.814 1.00 98.44 198 THR A N 1
ATOM 1537 C CA . THR A 1 198 ? 6.137 -13.822 3.458 1.00 98.44 198 THR A CA 1
ATOM 1538 C C . THR A 1 198 ? 5.150 -13.688 4.609 1.00 98.44 198 THR A C 1
ATOM 1540 O O . THR A 1 198 ? 5.412 -14.201 5.696 1.00 98.44 198 THR A O 1
ATOM 1543 N N . VAL A 1 199 ? 4.049 -12.979 4.375 1.00 98.62 199 VAL A N 1
ATOM 1544 C CA . VAL A 1 199 ? 3.026 -12.659 5.372 1.00 98.62 199 VAL A CA 1
ATOM 1545 C C . VAL A 1 199 ? 1.690 -13.244 4.933 1.00 98.62 199 VAL A C 1
ATOM 1547 O O . VAL A 1 199 ? 1.295 -13.123 3.773 1.00 98.62 199 VAL A O 1
ATOM 1550 N N . THR A 1 200 ? 0.979 -13.851 5.875 1.00 98.44 200 THR A N 1
ATOM 1551 C CA . THR A 1 200 ? -0.405 -14.300 5.687 1.00 98.44 200 THR A CA 1
ATOM 1552 C C . THR A 1 200 ? -1.305 -13.493 6.608 1.00 98.44 200 THR A C 1
ATOM 1554 O O . THR A 1 200 ? -0.937 -13.287 7.762 1.00 98.44 200 THR A O 1
ATOM 1557 N N . LEU A 1 201 ? -2.461 -13.037 6.123 1.00 98.25 201 LEU A N 1
ATOM 1558 C CA . LEU A 1 201 ? -3.497 -12.386 6.932 1.00 98.25 201 LEU A CA 1
ATOM 1559 C C . LEU A 1 201 ? -4.875 -13.014 6.648 1.00 98.25 201 LEU A C 1
ATOM 1561 O O . LEU A 1 201 ? -5.184 -13.262 5.479 1.00 98.25 201 LEU A O 1
ATOM 1565 N N . PRO A 1 202 ? -5.721 -13.230 7.674 1.00 97.06 202 PRO A N 1
ATOM 1566 C CA . PRO A 1 202 ? -7.072 -13.771 7.495 1.00 97.06 202 PRO A CA 1
ATOM 1567 C C . PRO A 1 202 ? -8.078 -12.762 6.951 1.00 97.06 202 PRO A C 1
ATOM 1569 O O . PRO A 1 202 ? -9.108 -13.164 6.418 1.00 97.06 202 PRO A O 1
ATOM 1572 N N . MET A 1 203 ? -7.775 -11.468 7.038 1.00 95.69 203 MET A N 1
ATOM 1573 C CA . MET A 1 203 ? -8.693 -10.412 6.635 1.00 95.69 203 MET A CA 1
ATOM 1574 C C . MET A 1 203 ? -8.920 -10.410 5.124 1.00 95.69 203 MET A C 1
ATOM 1576 O O . MET A 1 203 ? -7.971 -10.434 4.332 1.00 95.69 203 MET A O 1
ATOM 1580 N N . GLN A 1 204 ? -10.189 -10.357 4.733 1.00 95.19 204 GLN A N 1
ATOM 1581 C CA . GLN A 1 204 ? -10.600 -10.190 3.346 1.00 95.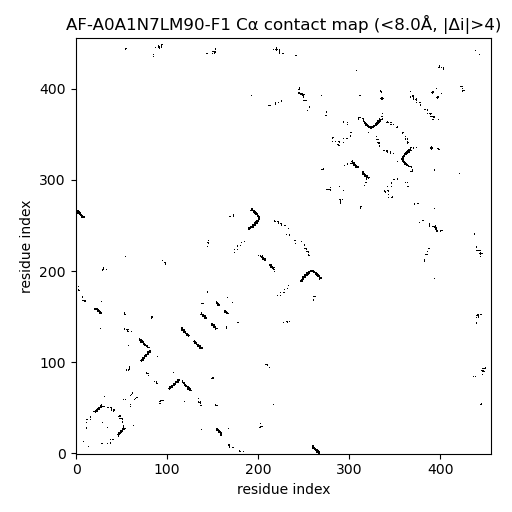19 204 GLN A CA 1
ATOM 1582 C C . GLN A 1 204 ? -10.553 -8.726 2.914 1.00 95.19 204 GLN A C 1
ATOM 1584 O O . GLN A 1 204 ? -10.861 -7.807 3.674 1.00 95.19 204 GLN A O 1
ATOM 1589 N N . ASP A 1 205 ? -10.221 -8.523 1.645 1.00 95.25 205 ASP A N 1
ATOM 1590 C CA . ASP A 1 205 ? -10.325 -7.216 1.013 1.00 95.25 205 ASP A CA 1
ATOM 1591 C C . ASP A 1 205 ? -11.780 -6.893 0.676 1.00 95.25 205 ASP A C 1
ATOM 1593 O O . ASP A 1 205 ? -12.545 -7.764 0.254 1.00 95.25 205 ASP A O 1
ATOM 1597 N N . ARG A 1 206 ? -12.137 -5.611 0.752 1.00 95.06 206 ARG A N 1
ATOM 1598 C CA . ARG A 1 206 ? -13.446 -5.124 0.321 1.00 95.06 206 ARG A CA 1
ATOM 1599 C C . ARG A 1 206 ? -13.329 -4.244 -0.913 1.00 95.06 206 ARG A C 1
ATOM 1601 O O . ARG A 1 206 ? -12.636 -3.230 -0.897 1.00 95.06 206 ARG A O 1
ATOM 1608 N N . ASP A 1 207 ? -14.058 -4.608 -1.961 1.00 94.94 207 ASP A N 1
ATOM 1609 C CA . ASP A 1 207 ? -14.278 -3.742 -3.118 1.00 94.94 207 ASP A CA 1
ATOM 1610 C C . ASP A 1 207 ? -15.135 -2.530 -2.719 1.00 94.94 207 ASP A C 1
ATOM 1612 O O . ASP A 1 207 ? -16.185 -2.694 -2.090 1.00 94.94 207 ASP A O 1
ATOM 1616 N N . LEU A 1 208 ? -14.676 -1.322 -3.050 1.00 94.25 208 LEU A N 1
ATOM 1617 C CA . LEU A 1 208 ? -15.371 -0.078 -2.708 1.00 94.25 208 LEU A CA 1
ATOM 1618 C C . LEU A 1 208 ? -16.310 0.414 -3.819 1.00 94.25 208 LEU A C 1
ATOM 1620 O O . LEU A 1 208 ? -16.998 1.414 -3.626 1.00 94.25 208 LEU A O 1
ATOM 1624 N N . GLY A 1 209 ? -16.362 -0.275 -4.964 1.00 91.88 209 GLY A N 1
ATOM 1625 C CA . GLY A 1 209 ? -17.293 0.012 -6.057 1.00 91.88 209 GLY A CA 1
ATOM 1626 C C . GLY A 1 209 ? -16.960 1.259 -6.880 1.00 91.88 209 GLY A C 1
ATOM 1627 O O . GLY A 1 209 ? -17.755 1.650 -7.733 1.00 91.88 209 GLY A O 1
ATOM 1628 N N . CYS A 1 210 ? -15.801 1.888 -6.658 1.00 91.38 210 CYS A N 1
ATOM 1629 C CA . CYS A 1 210 ? -15.351 3.056 -7.410 1.00 91.38 210 CYS A CA 1
ATOM 1630 C C . CYS A 1 210 ? -13.941 2.842 -7.987 1.00 91.38 210 CYS A C 1
ATOM 1632 O O . CYS A 1 210 ? -12.970 2.617 -7.269 1.00 91.38 210 CYS A O 1
ATOM 1634 N N . GLY A 1 211 ? -13.815 2.916 -9.316 1.00 88.38 211 GLY A N 1
ATOM 1635 C CA . GLY A 1 211 ? -12.543 2.649 -9.999 1.00 88.38 211 GLY A CA 1
ATOM 1636 C C . GLY A 1 211 ? -11.978 1.261 -9.667 1.00 88.38 211 GLY A C 1
ATOM 1637 O O . GLY A 1 211 ? -12.717 0.284 -9.660 1.00 88.38 211 GLY A O 1
ATOM 1638 N N . ASP A 1 212 ? -10.676 1.200 -9.372 1.00 88.06 212 ASP A N 1
ATOM 1639 C CA . ASP A 1 212 ? -9.992 -0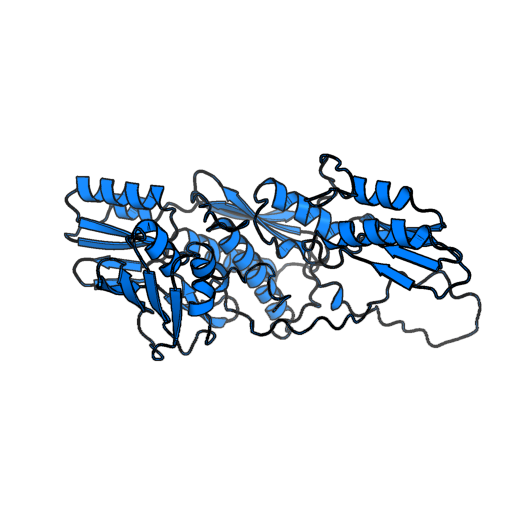.005 -8.869 1.00 88.06 212 ASP A CA 1
ATOM 1640 C C . ASP A 1 212 ? -9.802 0.042 -7.338 1.00 88.06 212 ASP A C 1
ATOM 1642 O O . ASP A 1 212 ? -8.877 -0.574 -6.799 1.00 88.06 212 ASP A O 1
ATOM 1646 N N . GLU A 1 213 ? -10.601 0.839 -6.621 1.00 92.12 213 GLU A N 1
ATOM 1647 C CA . GLU A 1 213 ? -10.389 1.069 -5.196 1.00 92.12 213 GLU A CA 1
ATOM 1648 C C . GLU A 1 213 ? -10.849 -0.101 -4.326 1.00 92.12 213 GLU A C 1
ATOM 1650 O O . GLU A 1 213 ? -11.934 -0.664 -4.475 1.00 92.12 213 GLU A O 1
ATOM 1655 N N . VAL A 1 214 ? -9.984 -0.454 -3.378 1.00 94.38 214 VAL A N 1
ATOM 1656 C CA . VAL A 1 214 ? -10.137 -1.599 -2.483 1.00 94.38 214 VAL A CA 1
ATOM 1657 C C . VAL A 1 214 ? -9.717 -1.165 -1.096 1.00 94.38 214 VAL A C 1
ATOM 1659 O O . VAL A 1 214 ? -8.661 -0.552 -0.928 1.00 94.38 214 VAL A O 1
ATOM 1662 N N . LEU A 1 215 ? -10.515 -1.518 -0.100 1.00 95.19 215 LEU A N 1
ATOM 1663 C CA . LEU A 1 215 ? -10.098 -1.493 1.290 1.00 95.19 215 LEU A CA 1
ATOM 1664 C C . LEU A 1 215 ? -9.345 -2.797 1.578 1.00 95.19 215 LEU A C 1
ATOM 1666 O O . LEU A 1 215 ? -9.968 -3.846 1.741 1.00 95.19 215 LEU A O 1
ATOM 1670 N N . SER A 1 216 ? -8.013 -2.730 1.592 1.00 95.88 216 SER A N 1
ATOM 1671 C CA . SER A 1 216 ? -7.141 -3.890 1.800 1.00 95.88 216 SER A CA 1
ATOM 1672 C C . SER A 1 216 ? -6.183 -3.667 2.963 1.00 95.88 216 SER A C 1
ATOM 1674 O O . SER A 1 216 ? -5.301 -2.808 2.909 1.00 95.88 216 SER A O 1
ATOM 1676 N N . LEU A 1 217 ? -6.308 -4.498 4.001 1.00 96.75 217 LEU A N 1
ATOM 1677 C CA . LEU A 1 217 ? -5.301 -4.572 5.058 1.00 96.75 217 LEU A CA 1
ATOM 1678 C C . LEU A 1 217 ? -3.983 -5.163 4.533 1.00 96.75 217 LEU A C 1
ATOM 1680 O O . LEU A 1 217 ? -2.909 -4.829 5.025 1.00 96.75 217 LEU A O 1
ATOM 1684 N N . ARG A 1 218 ? -4.045 -6.028 3.515 1.00 97.00 218 ARG A N 1
ATOM 1685 C CA . ARG A 1 218 ? -2.850 -6.629 2.915 1.00 97.00 218 ARG A CA 1
ATOM 1686 C C . ARG A 1 218 ? -2.013 -5.590 2.175 1.00 97.00 218 ARG A C 1
ATOM 1688 O O . ARG A 1 218 ? -0.794 -5.608 2.315 1.00 97.00 218 ARG A O 1
ATOM 1695 N N . GLU A 1 219 ? -2.646 -4.676 1.436 1.00 95.94 219 GLU A N 1
ATOM 1696 C CA . GLU A 1 219 ? -1.956 -3.529 0.823 1.00 95.94 219 GLU A CA 1
ATOM 1697 C C . GLU A 1 219 ? -1.315 -2.642 1.894 1.00 95.94 219 GLU A C 1
ATOM 1699 O O . GLU A 1 219 ? -0.126 -2.346 1.813 1.00 95.94 219 GLU A O 1
ATOM 1704 N N . ALA A 1 220 ? -2.077 -2.299 2.935 1.00 95.12 220 ALA A N 1
ATOM 1705 C CA . ALA A 1 220 ? -1.599 -1.521 4.072 1.00 95.12 220 ALA A CA 1
ATOM 1706 C C . ALA A 1 220 ? -0.342 -2.136 4.716 1.00 95.12 220 ALA A C 1
ATOM 1708 O O . ALA A 1 220 ? 0.695 -1.491 4.815 1.00 95.12 220 ALA A O 1
ATOM 1709 N N . VAL A 1 221 ? -0.392 -3.416 5.093 1.00 97.00 221 VAL A N 1
ATOM 1710 C CA . VAL A 1 221 ? 0.751 -4.107 5.711 1.00 97.00 221 VAL A CA 1
ATOM 1711 C C . VAL A 1 221 ? 1.930 -4.244 4.741 1.00 97.00 221 VAL A C 1
ATOM 1713 O O . VAL A 1 221 ? 3.077 -4.125 5.168 1.00 97.00 221 VAL A O 1
ATOM 1716 N N . HIS A 1 222 ? 1.682 -4.462 3.444 1.00 97.44 222 HIS A N 1
ATOM 1717 C CA . HIS A 1 222 ? 2.741 -4.513 2.430 1.00 97.44 222 HIS A CA 1
ATOM 1718 C C . HIS A 1 222 ? 3.535 -3.205 2.391 1.00 97.44 222 HIS A C 1
ATOM 1720 O O . HIS A 1 222 ? 4.763 -3.217 2.483 1.00 97.44 222 HIS A O 1
ATOM 1726 N N . GLU A 1 223 ? 2.831 -2.084 2.258 1.00 94.94 223 GLU A N 1
ATOM 1727 C CA . GLU A 1 223 ? 3.434 -0.759 2.136 1.00 94.94 223 GLU A CA 1
ATOM 1728 C C . GLU A 1 223 ? 4.176 -0.369 3.420 1.00 94.94 223 GLU A C 1
ATOM 1730 O O . GLU A 1 223 ? 5.337 0.050 3.375 1.00 94.94 223 GLU A O 1
ATOM 1735 N N . ASP A 1 224 ? 3.562 -0.586 4.583 1.00 94.00 224 ASP A N 1
ATOM 1736 C CA . ASP A 1 224 ? 4.164 -0.233 5.865 1.00 94.00 224 ASP A CA 1
ATOM 1737 C C . ASP A 1 224 ? 5.404 -1.068 6.172 1.00 94.00 224 ASP A C 1
ATOM 1739 O O . ASP A 1 224 ? 6.412 -0.510 6.616 1.00 94.00 224 ASP A O 1
ATOM 1743 N N . LEU A 1 225 ? 5.381 -2.377 5.899 1.00 96.62 225 LEU A N 1
ATOM 1744 C CA . LEU A 1 225 ? 6.566 -3.220 6.048 1.00 96.62 225 LEU A CA 1
ATOM 1745 C C . LEU A 1 225 ? 7.679 -2.776 5.101 1.00 96.62 225 LEU A C 1
ATOM 1747 O O . LEU A 1 225 ? 8.820 -2.646 5.539 1.00 96.62 225 LEU A O 1
ATOM 1751 N N . TYR A 1 226 ? 7.365 -2.520 3.827 1.00 95.81 226 TYR A N 1
ATOM 1752 C CA . TYR A 1 226 ? 8.365 -2.089 2.853 1.00 95.81 226 TYR A CA 1
ATOM 1753 C C . TYR A 1 226 ? 9.094 -0.826 3.329 1.00 95.81 226 TYR A C 1
ATOM 1755 O O . TYR A 1 226 ? 10.323 -0.813 3.452 1.00 95.81 226 TYR A O 1
ATOM 1763 N N . PHE A 1 227 ? 8.337 0.224 3.642 1.00 92.75 227 PHE A N 1
ATOM 176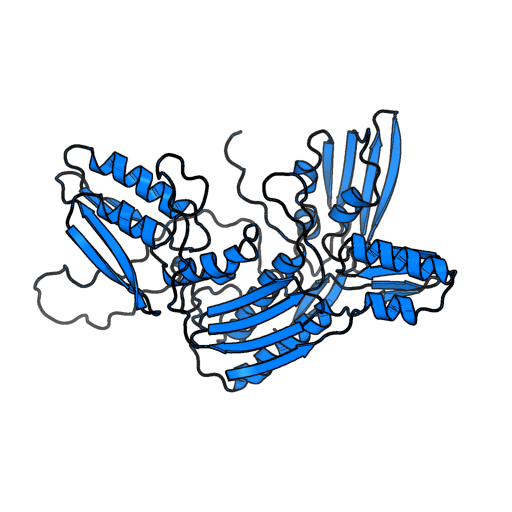4 C CA . PHE A 1 227 ? 8.923 1.512 3.981 1.00 92.75 227 PHE A CA 1
ATOM 1765 C C . PHE A 1 227 ? 9.594 1.534 5.351 1.00 92.75 227 PHE A C 1
ATOM 1767 O O . PHE A 1 227 ? 10.666 2.119 5.481 1.00 92.75 227 PHE A O 1
ATOM 1774 N N . SER A 1 228 ? 9.027 0.860 6.350 1.00 93.06 228 SER A N 1
ATOM 1775 C CA . SER A 1 228 ? 9.624 0.827 7.691 1.00 93.06 228 SER A CA 1
ATOM 1776 C C . SER A 1 228 ? 10.938 0.046 7.694 1.00 93.06 228 SER A C 1
ATOM 1778 O O . SER A 1 228 ? 11.904 0.428 8.352 1.00 93.06 228 SER A O 1
ATOM 1780 N N . VAL A 1 229 ? 11.023 -1.026 6.901 1.00 94.19 229 VAL A N 1
ATOM 1781 C CA . VAL A 1 229 ? 12.275 -1.766 6.714 1.00 94.19 229 VAL A CA 1
ATOM 1782 C C . VAL A 1 229 ? 13.297 -0.937 5.933 1.00 94.19 229 VAL A C 1
ATOM 1784 O O . VAL A 1 229 ? 14.476 -0.934 6.291 1.00 94.19 229 VAL A O 1
ATOM 1787 N N . LEU A 1 230 ? 12.873 -0.193 4.907 1.00 91.94 230 LEU A N 1
ATOM 1788 C CA . LEU A 1 230 ? 13.756 0.724 4.183 1.00 91.94 230 LEU A CA 1
ATOM 1789 C C . LEU A 1 230 ? 14.345 1.794 5.118 1.00 91.94 230 LEU A C 1
ATOM 1791 O O . LEU A 1 230 ? 15.554 2.024 5.100 1.00 91.94 230 LEU A O 1
ATOM 1795 N N . GLU A 1 231 ? 13.519 2.395 5.973 1.00 90.69 231 GLU A N 1
ATOM 1796 C CA . GLU A 1 231 ? 13.931 3.396 6.966 1.00 90.69 231 GLU A CA 1
ATOM 1797 C C . GLU A 1 231 ? 14.922 2.825 7.989 1.00 90.69 231 GLU A C 1
ATOM 1799 O O . GLU A 1 231 ? 15.921 3.472 8.312 1.00 90.69 231 GLU A O 1
ATOM 1804 N N . LEU A 1 232 ? 14.723 1.579 8.435 1.00 90.62 232 LEU A N 1
ATOM 1805 C CA . LEU A 1 232 ? 15.691 0.874 9.282 1.00 90.62 232 LEU A CA 1
ATOM 1806 C C . LEU A 1 232 ? 17.067 0.740 8.614 1.00 90.62 232 LEU A C 1
ATOM 1808 O O . LEU A 1 232 ? 18.100 0.925 9.267 1.00 90.62 232 LEU A O 1
ATOM 1812 N N . PHE A 1 233 ? 17.110 0.426 7.317 1.00 91.00 233 PHE A N 1
ATOM 1813 C CA . PHE A 1 233 ? 18.376 0.350 6.587 1.00 91.00 233 PHE A CA 1
ATOM 1814 C C . PHE A 1 233 ? 18.988 1.734 6.325 1.00 91.00 233 PHE A C 1
ATOM 1816 O O . PHE A 1 233 ? 20.209 1.868 6.428 1.00 91.00 233 PHE A O 1
ATOM 1823 N N . GLN A 1 234 ? 18.178 2.765 6.061 1.00 89.25 234 GLN A N 1
ATOM 1824 C CA . GLN A 1 234 ? 18.651 4.151 5.935 1.00 89.25 234 GLN A CA 1
ATOM 1825 C C . GLN A 1 234 ? 19.301 4.638 7.231 1.00 89.25 234 GLN A C 1
ATOM 1827 O O . GLN A 1 234 ? 20.406 5.181 7.194 1.00 89.25 234 GLN A O 1
ATOM 1832 N N . LEU A 1 235 ? 18.665 4.375 8.378 1.00 87.88 235 LEU A N 1
ATOM 1833 C CA . LEU A 1 235 ? 19.196 4.738 9.690 1.00 87.88 235 LEU A CA 1
ATOM 1834 C C . LEU A 1 235 ? 20.556 4.076 9.946 1.00 87.88 235 LEU A C 1
ATOM 1836 O O . LEU A 1 235 ? 21.501 4.745 10.359 1.00 87.88 235 LEU A O 1
ATOM 1840 N N . ARG A 1 236 ? 20.689 2.777 9.645 1.00 86.19 236 ARG A N 1
ATOM 1841 C CA . ARG A 1 236 ? 21.972 2.057 9.752 1.00 86.19 236 ARG A CA 1
ATOM 1842 C C . ARG A 1 236 ? 23.045 2.647 8.836 1.00 86.19 236 ARG A C 1
ATOM 1844 O O . ARG A 1 236 ? 24.209 2.695 9.221 1.00 86.19 236 ARG A O 1
ATOM 1851 N N . ALA A 1 237 ? 22.664 3.064 7.632 1.00 87.25 237 ALA A N 1
ATOM 1852 C CA . ALA A 1 237 ? 23.567 3.686 6.671 1.00 87.25 237 ALA A CA 1
ATOM 1853 C C . ALA A 1 237 ? 23.871 5.165 6.987 1.00 87.25 237 ALA A C 1
ATOM 1855 O O . ALA A 1 237 ? 24.605 5.797 6.231 1.00 87.25 237 ALA A O 1
ATOM 1856 N N . ALA A 1 238 ? 23.324 5.712 8.084 1.00 88.06 238 ALA A N 1
ATOM 1857 C CA . ALA A 1 238 ? 23.412 7.124 8.456 1.00 88.06 238 ALA A CA 1
ATOM 1858 C C . ALA A 1 238 ? 22.961 8.077 7.330 1.00 88.06 238 ALA A C 1
ATOM 1860 O O . ALA A 1 238 ? 23.479 9.187 7.193 1.00 88.06 238 ALA A O 1
ATOM 1861 N N . LEU A 1 239 ? 21.997 7.635 6.518 1.00 85.38 239 LEU A N 1
ATOM 1862 C CA . LEU A 1 239 ? 21.413 8.442 5.454 1.00 85.38 239 LEU A CA 1
ATOM 1863 C C . LEU A 1 239 ? 20.275 9.311 6.000 1.00 85.38 239 LEU A C 1
ATOM 1865 O O . LEU A 1 239 ? 19.572 8.902 6.931 1.00 85.38 239 LEU A O 1
ATOM 1869 N N . PRO A 1 240 ? 20.064 10.511 5.432 1.00 83.81 240 PRO A N 1
ATOM 1870 C CA . PRO A 1 240 ? 18.941 11.344 5.822 1.00 83.81 240 PRO A CA 1
ATOM 1871 C C . PRO A 1 240 ? 17.603 10.666 5.466 1.00 83.81 240 PRO A C 1
ATOM 1873 O O . PRO A 1 240 ? 17.527 9.896 4.504 1.00 83.81 240 PRO A O 1
ATOM 1876 N N . PRO A 1 241 ? 16.518 10.972 6.201 1.00 75.88 241 PRO A N 1
ATOM 1877 C CA . PRO A 1 241 ? 15.190 10.465 5.878 1.00 75.88 241 PRO A CA 1
ATOM 1878 C C . PRO A 1 241 ? 14.796 10.794 4.439 1.00 75.88 241 PRO A C 1
ATOM 1880 O O . PRO A 1 241 ? 14.926 11.936 3.999 1.00 75.88 241 PRO A O 1
ATOM 1883 N N . GLY A 1 242 ? 14.272 9.797 3.729 1.00 74.44 242 GLY A N 1
ATOM 1884 C CA . GLY A 1 242 ? 13.841 9.959 2.342 1.00 74.44 242 GLY A CA 1
ATOM 1885 C C . GLY A 1 242 ? 14.962 9.859 1.305 1.00 74.44 242 GLY A C 1
ATOM 1886 O O . GLY A 1 242 ? 14.675 10.037 0.124 1.00 74.44 242 GLY A O 1
ATOM 1887 N N . ASP A 1 243 ? 16.201 9.541 1.700 1.00 82.06 243 ASP A N 1
ATOM 1888 C CA . ASP A 1 243 ? 17.280 9.242 0.755 1.00 82.06 243 ASP A CA 1
ATOM 1889 C C . ASP A 1 243 ? 16.947 8.000 -0.089 1.00 82.06 243 ASP A C 1
ATOM 1891 O O . ASP A 1 243 ? 16.727 6.903 0.430 1.00 82.06 243 ASP A O 1
ATOM 1895 N N . ARG A 1 244 ? 16.909 8.165 -1.412 1.00 83.56 244 ARG A N 1
ATOM 1896 C CA . ARG A 1 244 ? 16.528 7.099 -2.353 1.00 83.56 244 ARG A CA 1
ATOM 1897 C C . ARG A 1 244 ? 17.715 6.445 -3.065 1.00 83.56 244 ARG A C 1
ATOM 1899 O O . ARG A 1 244 ? 17.513 5.655 -3.984 1.00 83.56 244 ARG A O 1
ATOM 1906 N N . SER A 1 245 ? 18.939 6.779 -2.658 1.00 85.50 245 SER A N 1
ATOM 1907 C CA . SER A 1 245 ? 20.178 6.225 -3.216 1.00 85.50 245 SER A CA 1
ATOM 1908 C C . SER A 1 245 ? 20.621 4.930 -2.532 1.00 85.50 245 SER A C 1
ATOM 1910 O O . SER A 1 245 ? 21.497 4.235 -3.050 1.00 85.50 245 SER A O 1
ATOM 1912 N N . LEU A 1 246 ? 20.027 4.599 -1.379 1.00 89.62 246 LEU A N 1
ATOM 1913 C CA . LEU A 1 246 ? 20.344 3.393 -0.624 1.00 89.62 246 LEU A CA 1
ATOM 1914 C C . LEU A 1 246 ? 20.149 2.139 -1.485 1.00 89.62 246 LEU A C 1
ATOM 1916 O O . LEU A 1 246 ? 19.107 1.956 -2.106 1.00 89.62 246 LEU A O 1
ATOM 1920 N N . GLN A 1 247 ? 21.139 1.246 -1.450 1.00 92.56 247 GLN A N 1
ATOM 1921 C CA . GLN A 1 247 ? 21.119 -0.032 -2.159 1.00 92.56 247 GLN A CA 1
ATOM 1922 C C . GLN A 1 247 ? 21.149 -1.209 -1.169 1.00 92.56 247 GLN A C 1
ATOM 1924 O O . GLN A 1 247 ? 22.197 -1.839 -1.007 1.00 92.56 247 GLN A O 1
ATOM 1929 N N . PRO A 1 248 ? 20.052 -1.505 -0.441 1.00 92.44 248 PRO A N 1
ATOM 1930 C CA . PRO A 1 248 ? 20.052 -2.608 0.513 1.00 92.44 248 PRO A CA 1
ATOM 1931 C C . PRO A 1 248 ? 19.909 -3.981 -0.173 1.00 92.44 248 PRO A C 1
ATOM 1933 O O . PRO A 1 248 ? 20.308 -4.989 0.404 1.00 92.44 248 PRO A O 1
ATOM 1936 N N . GLY A 1 249 ? 19.389 -4.024 -1.402 1.00 94.06 249 GLY A N 1
ATOM 1937 C CA . GLY A 1 249 ? 18.799 -5.205 -2.034 1.00 94.06 249 GLY A CA 1
ATOM 1938 C C . GLY A 1 249 ? 17.280 -5.074 -2.164 1.00 94.06 249 GLY A C 1
ATOM 1939 O O . GLY A 1 249 ? 16.702 -4.050 -1.798 1.00 94.06 249 GLY A O 1
ATOM 1940 N N . GLN A 1 250 ? 16.600 -6.109 -2.662 1.00 95.38 250 GLN A N 1
ATOM 1941 C CA . GLN A 1 250 ? 15.134 -6.094 -2.746 1.00 95.38 250 GLN A CA 1
ATOM 1942 C C . GLN A 1 250 ? 14.503 -6.400 -1.386 1.00 95.38 250 GLN A C 1
ATOM 1944 O O . GLN A 1 250 ? 14.674 -7.495 -0.858 1.00 95.38 250 GLN A O 1
ATOM 1949 N N . ILE A 1 251 ? 13.737 -5.460 -0.835 1.00 96.62 251 ILE A N 1
ATOM 1950 C CA . ILE A 1 251 ? 12.855 -5.701 0.314 1.00 96.62 251 ILE A CA 1
ATOM 1951 C C . ILE A 1 251 ? 11.497 -6.101 -0.250 1.00 96.62 251 ILE A C 1
ATOM 1953 O O . ILE A 1 251 ? 10.874 -5.309 -0.954 1.00 96.62 251 ILE A O 1
ATOM 1957 N N .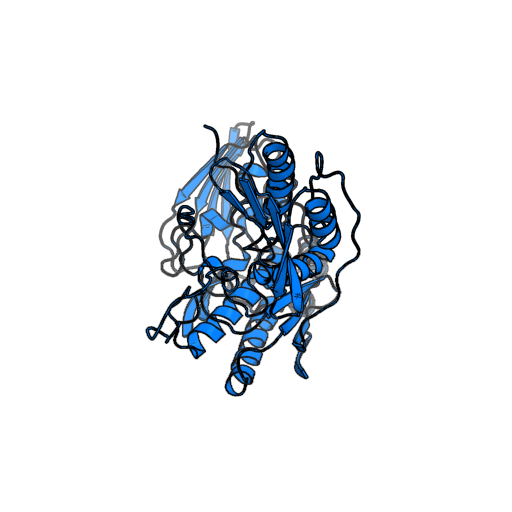 VAL A 1 252 ? 11.045 -7.324 0.026 1.00 97.56 252 VAL A N 1
ATOM 1958 C CA . VAL A 1 252 ? 9.844 -7.878 -0.606 1.00 97.56 252 VAL A CA 1
ATOM 1959 C C . VAL A 1 252 ? 8.848 -8.365 0.443 1.00 97.56 252 VAL A C 1
ATOM 1961 O O . VAL A 1 252 ? 8.936 -9.513 0.883 1.00 97.56 252 VAL A O 1
ATOM 1964 N N . PRO A 1 253 ? 7.859 -7.536 0.809 1.00 98.00 253 PRO A N 1
ATOM 1965 C CA . PRO A 1 253 ? 6.676 -7.993 1.522 1.00 98.00 253 PRO A CA 1
ATOM 1966 C C . PRO A 1 253 ? 5.722 -8.729 0.572 1.00 98.00 253 PRO A C 1
ATOM 1968 O O . PRO A 1 253 ? 5.099 -8.131 -0.300 1.00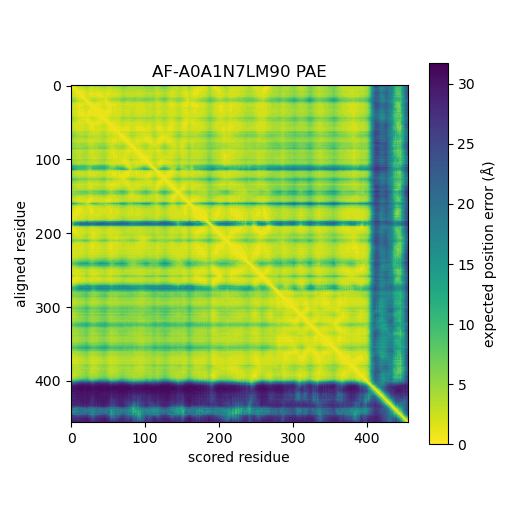 98.00 253 PRO A O 1
ATOM 1971 N N . GLU A 1 254 ? 5.588 -10.040 0.727 1.00 97.69 254 GLU A N 1
ATOM 1972 C CA . GLU A 1 254 ? 4.603 -10.863 0.016 1.00 97.69 254 GLU A CA 1
ATOM 1973 C C . GLU A 1 254 ? 3.433 -11.115 0.972 1.00 97.69 254 GLU A C 1
ATOM 1975 O O . GLU A 1 254 ? 3.464 -12.069 1.747 1.00 97.69 254 GLU A O 1
ATOM 1980 N N . VAL A 1 255 ? 2.436 -10.222 0.965 1.00 98.00 255 VAL A N 1
ATOM 1981 C CA . VAL A 1 255 ? 1.278 -10.287 1.872 1.00 98.00 255 VAL A CA 1
ATOM 1982 C C . VAL A 1 255 ? 0.092 -10.935 1.159 1.00 98.00 255 VAL A C 1
ATOM 1984 O O . VAL A 1 255 ? -0.450 -10.385 0.197 1.00 98.00 255 VAL A O 1
ATOM 1987 N N . THR A 1 256 ? -0.313 -12.111 1.627 1.00 97.56 256 THR A N 1
ATOM 1988 C CA . THR A 1 256 ? -1.346 -12.951 1.002 1.00 97.56 256 THR A CA 1
ATOM 1989 C C . THR A 1 256 ? -2.475 -13.267 1.977 1.00 97.56 256 THR A C 1
ATOM 1991 O O . THR A 1 256 ? -2.337 -13.103 3.190 1.00 97.56 256 THR A O 1
ATOM 1994 N N . HIS A 1 257 ? -3.624 -13.675 1.440 1.00 96.94 257 HIS A N 1
ATOM 1995 C CA . HIS A 1 257 ? -4.733 -14.149 2.257 1.00 96.94 257 HIS A CA 1
ATOM 1996 C C . HIS A 1 257 ? -4.488 -15.593 2.715 1.00 96.94 257 HIS A C 1
ATOM 1998 O O . HIS A 1 257 ? -4.064 -16.436 1.924 1.00 96.94 257 HIS A O 1
ATOM 2004 N N . GLY A 1 258 ? -4.822 -15.901 3.965 1.00 95.94 258 GLY A N 1
ATOM 2005 C CA . GLY A 1 258 ? -4.839 -17.270 4.476 1.00 95.94 258 GLY A CA 1
ATOM 2006 C C . GLY A 1 258 ? -5.391 -17.348 5.898 1.00 95.94 258 GLY A C 1
ATOM 2007 O O . GLY A 1 258 ? -5.718 -16.327 6.483 1.00 95.94 258 GLY A O 1
ATOM 2008 N N . PRO A 1 259 ? -5.525 -18.546 6.482 1.00 93.69 259 PRO A N 1
ATOM 2009 C CA . PRO A 1 259 ? -6.396 -18.769 7.641 1.00 93.69 259 PRO A CA 1
ATOM 2010 C C . PRO A 1 259 ? -5.910 -18.129 8.947 1.00 93.69 259 PRO A C 1
ATOM 2012 O O . PRO A 1 259 ? -6.698 -17.951 9.872 1.00 93.69 259 PRO A O 1
ATOM 2015 N N . THR A 1 260 ? -4.618 -17.824 9.051 1.00 95.06 260 THR A N 1
ATOM 2016 C CA . THR A 1 260 ? -3.979 -17.345 10.280 1.00 95.06 260 THR A CA 1
ATOM 2017 C C . THR A 1 260 ? -2.994 -16.234 9.963 1.00 95.06 260 THR A C 1
ATOM 2019 O O . THR A 1 260 ? -2.296 -16.298 8.949 1.00 95.06 260 THR A O 1
ATOM 2022 N N . ALA A 1 261 ? -2.897 -15.246 10.854 1.00 98.31 261 ALA A N 1
ATOM 2023 C CA . ALA A 1 261 ? -1.874 -14.218 10.753 1.00 98.31 261 ALA A CA 1
ATOM 2024 C C . ALA A 1 261 ? -0.491 -14.842 10.998 1.00 98.31 261 ALA A C 1
ATOM 2026 O O . ALA A 1 261 ? -0.266 -15.475 12.030 1.00 98.31 261 ALA A O 1
ATOM 2027 N N . SER A 1 262 ? 0.438 -14.696 10.055 1.00 98.62 262 SER A N 1
ATOM 2028 C CA . SER A 1 262 ? 1.793 -15.241 10.191 1.00 98.62 262 SER A CA 1
ATOM 2029 C C . SER A 1 262 ? 2.814 -14.446 9.395 1.00 98.62 262 SER A C 1
ATOM 2031 O O . SER A 1 262 ? 2.481 -13.804 8.397 1.00 98.62 262 SER A O 1
ATOM 2033 N N . VAL A 1 263 ? 4.074 -14.505 9.824 1.00 98.69 263 VAL A N 1
ATOM 2034 C CA . VAL A 1 263 ? 5.205 -13.945 9.081 1.00 98.69 263 VAL A CA 1
ATOM 2035 C C . VAL A 1 263 ? 6.366 -14.927 9.021 1.00 98.69 263 VAL A C 1
ATOM 2037 O O . VAL A 1 263 ? 6.693 -15.605 9.995 1.00 98.69 263 VAL A O 1
ATOM 2040 N N . ARG A 1 264 ? 7.037 -14.968 7.871 1.00 98.56 264 ARG A N 1
ATOM 2041 C CA . ARG A 1 264 ? 8.328 -15.621 7.674 1.00 98.56 264 ARG A CA 1
ATOM 2042 C C . ARG A 1 264 ? 9.288 -14.674 6.970 1.00 98.56 264 ARG A C 1
ATOM 2044 O O . ARG A 1 264 ? 9.025 -14.215 5.863 1.00 98.56 264 ARG A O 1
ATOM 2051 N N . ILE A 1 265 ? 10.444 -14.468 7.586 1.00 98.19 265 ILE A N 1
ATOM 2052 C CA . ILE A 1 265 ? 11.517 -13.607 7.095 1.00 98.19 265 ILE A CA 1
ATOM 2053 C C . ILE A 1 265 ? 12.655 -14.489 6.594 1.00 98.19 265 ILE A C 1
ATOM 2055 O O . ILE A 1 265 ? 13.141 -15.365 7.318 1.00 98.19 265 ILE A O 1
ATOM 2059 N N . ALA A 1 266 ? 13.106 -14.270 5.363 1.00 96.56 266 ALA A N 1
ATOM 2060 C CA . ALA A 1 266 ? 14.222 -15.012 4.796 1.00 96.56 266 ALA A CA 1
ATOM 2061 C C . ALA A 1 266 ? 15.070 -14.170 3.840 1.00 96.56 266 ALA A C 1
ATOM 2063 O O . ALA A 1 266 ? 14.547 -13.375 3.070 1.00 96.56 266 ALA A O 1
ATOM 2064 N N . LEU A 1 267 ? 16.378 -14.432 3.826 1.00 95.19 267 LEU A N 1
ATOM 2065 C CA . LEU A 1 267 ? 17.244 -14.028 2.720 1.00 95.19 267 LEU A CA 1
ATOM 2066 C C . LEU A 1 267 ? 17.167 -15.072 1.605 1.00 95.19 267 LEU A C 1
ATOM 2068 O O . LEU A 1 267 ? 17.336 -16.275 1.869 1.00 95.19 267 LEU A O 1
ATOM 2072 N N . ARG A 1 268 ? 16.920 -14.607 0.382 1.00 94.75 268 ARG A N 1
ATOM 2073 C CA . ARG A 1 268 ? 16.830 -15.404 -0.846 1.00 94.75 268 ARG A CA 1
ATOM 2074 C C . ARG A 1 268 ? 17.759 -14.822 -1.916 1.00 94.75 268 ARG A C 1
ATOM 2076 O O . ARG A 1 268 ? 18.123 -13.647 -1.864 1.00 94.75 268 ARG A O 1
ATOM 2083 N N . ASP A 1 269 ? 18.134 -15.661 -2.875 1.00 94.25 269 ASP A N 1
ATOM 2084 C CA . ASP A 1 269 ? 18.714 -15.190 -4.133 1.00 94.25 269 ASP A CA 1
ATOM 2085 C C . ASP A 1 269 ? 17.641 -14.497 -4.980 1.00 94.25 269 ASP A C 1
ATOM 2087 O O . ASP A 1 269 ? 16.441 -14.701 -4.776 1.00 94.25 269 ASP A O 1
ATOM 2091 N N . TRP A 1 270 ? 18.066 -13.699 -5.959 1.00 92.56 270 TRP A N 1
ATOM 2092 C CA . TRP A 1 270 ? 17.159 -13.064 -6.901 1.00 92.56 270 TRP A CA 1
ATOM 2093 C C . TRP A 1 270 ? 16.319 -14.108 -7.619 1.00 92.56 270 TRP A C 1
ATOM 2095 O O . TRP A 1 270 ? 16.834 -15.075 -8.192 1.00 92.56 270 TRP A O 1
ATOM 2105 N N . ASN A 1 271 ? 15.019 -13.842 -7.689 1.00 87.25 271 ASN A N 1
ATOM 2106 C CA . ASN A 1 271 ? 14.155 -14.594 -8.571 1.00 87.25 271 ASN A CA 1
ATOM 2107 C C . ASN A 1 271 ? 14.498 -14.266 -10.034 1.00 87.25 271 ASN A C 1
ATOM 2109 O O . ASN A 1 271 ? 14.388 -13.118 -10.476 1.00 87.25 271 ASN A O 1
ATOM 2113 N N . ARG A 1 272 ? 14.900 -15.289 -10.793 1.00 84.38 272 ARG A N 1
ATOM 2114 C CA . ARG A 1 272 ? 15.224 -15.201 -12.227 1.00 84.38 272 ARG A CA 1
ATOM 2115 C C . ARG A 1 272 ? 14.137 -15.787 -13.126 1.00 84.38 272 ARG A C 1
ATOM 2117 O O . ARG A 1 272 ? 14.298 -15.763 -14.340 1.00 84.38 272 ARG A O 1
ATOM 2124 N N . ALA A 1 273 ? 13.064 -16.322 -12.548 1.00 80.81 273 ALA A N 1
ATOM 2125 C CA . ALA A 1 273 ? 11.928 -16.794 -13.318 1.00 80.81 273 ALA A CA 1
ATOM 2126 C C . ALA A 1 273 ? 11.156 -15.602 -13.895 1.00 80.81 273 ALA A C 1
ATOM 2128 O O . ALA A 1 273 ? 10.986 -14.575 -13.229 1.00 80.81 273 ALA A O 1
ATOM 2129 N N . ASP A 1 274 ? 10.679 -15.766 -15.124 1.00 75.44 274 ASP A N 1
ATOM 2130 C CA . ASP A 1 274 ? 9.707 -14.870 -15.734 1.00 75.44 274 ASP A CA 1
ATOM 2131 C C . ASP A 1 274 ? 8.338 -15.554 -15.709 1.00 75.44 274 ASP A C 1
ATOM 2133 O O . ASP A 1 274 ? 8.222 -16.760 -15.941 1.00 75.44 274 ASP A O 1
ATOM 2137 N N . LEU A 1 275 ? 7.296 -14.781 -15.410 1.00 79.94 275 LEU A N 1
ATOM 2138 C CA . LEU A 1 275 ? 5.927 -15.280 -15.435 1.00 79.94 275 LEU A CA 1
ATOM 2139 C C . LEU A 1 275 ? 5.438 -15.372 -16.882 1.00 79.94 275 LEU A C 1
ATOM 2141 O O . LEU A 1 275 ? 5.613 -14.445 -17.677 1.00 79.94 275 LEU A O 1
ATOM 2145 N N . ALA A 1 276 ? 4.820 -16.502 -17.220 1.00 79.06 276 ALA A N 1
ATOM 2146 C CA . ALA A 1 276 ? 4.129 -16.666 -18.489 1.00 79.06 276 ALA A CA 1
ATOM 2147 C C . ALA A 1 276 ? 2.764 -15.982 -18.402 1.00 79.06 276 ALA A C 1
ATOM 2149 O O . ALA A 1 276 ? 1.953 -16.308 -17.538 1.00 79.06 276 ALA A O 1
ATOM 2150 N N . GLU A 1 277 ? 2.508 -15.032 -19.297 1.00 84.19 277 GLU A N 1
ATOM 2151 C CA . GLU A 1 277 ? 1.322 -14.182 -19.223 1.00 84.19 277 GLU A CA 1
ATOM 2152 C C . GLU A 1 277 ? 0.708 -13.975 -20.602 1.00 84.19 277 GLU A C 1
ATOM 2154 O O . GLU A 1 277 ? 1.395 -14.017 -21.629 1.00 84.19 277 GLU A O 1
ATOM 2159 N N . ALA A 1 278 ? -0.605 -13.752 -20.616 1.00 84.69 278 ALA A N 1
ATOM 2160 C CA . ALA A 1 278 ? -1.360 -13.603 -21.846 1.00 84.69 278 ALA A CA 1
ATOM 2161 C C . ALA A 1 278 ? -0.899 -12.374 -22.643 1.00 84.69 278 ALA A C 1
ATOM 2163 O O . ALA A 1 278 ? -0.742 -11.272 -22.113 1.00 84.69 278 ALA A O 1
ATOM 2164 N N . LEU A 1 279 ? -0.716 -12.572 -23.948 1.00 91.75 279 LEU A N 1
ATOM 2165 C CA . LEU A 1 279 ? -0.395 -11.493 -24.872 1.00 91.75 279 LEU A CA 1
ATOM 2166 C C . LEU A 1 279 ? -1.648 -10.686 -25.206 1.00 91.75 279 LEU A C 1
ATOM 2168 O O . LEU A 1 279 ? -2.726 -11.238 -25.425 1.00 91.75 279 LEU A O 1
ATOM 2172 N N . GLN A 1 280 ? -1.480 -9.376 -25.342 1.00 95.44 280 GLN A N 1
ATOM 2173 C CA . GLN A 1 280 ? -2.564 -8.459 -25.691 1.00 95.44 280 GLN A CA 1
ATOM 2174 C C . GLN A 1 280 ? -2.277 -7.722 -26.999 1.00 95.44 280 GLN A C 1
ATOM 2176 O O . GLN A 1 280 ? -1.132 -7.542 -27.408 1.00 95.44 280 GLN A O 1
ATOM 2181 N N . ARG A 1 281 ? -3.308 -7.216 -27.678 1.00 95.75 281 ARG A N 1
ATOM 2182 C CA . ARG A 1 281 ? -3.094 -6.338 -28.838 1.00 95.75 281 ARG A CA 1
ATOM 2183 C C . ARG A 1 281 ? -2.585 -4.979 -28.361 1.00 95.75 281 ARG A C 1
ATOM 2185 O O . ARG A 1 281 ? -3.333 -4.239 -27.737 1.00 95.75 281 ARG A O 1
ATOM 2192 N N . LEU A 1 282 ? -1.362 -4.592 -28.742 1.00 95.88 282 LEU A N 1
ATOM 2193 C CA . LEU A 1 282 ? -0.741 -3.339 -28.276 1.00 95.88 282 LEU A CA 1
ATOM 2194 C C . LEU A 1 282 ? -1.647 -2.104 -28.435 1.00 95.88 282 LEU A C 1
ATOM 2196 O O . LEU A 1 282 ? -1.678 -1.256 -27.549 1.00 95.88 282 LEU A O 1
ATOM 2200 N N . LYS A 1 283 ? -2.411 -1.992 -29.534 1.00 94.69 283 LYS A N 1
ATOM 2201 C CA . LYS A 1 283 ? -3.312 -0.848 -29.789 1.00 94.69 283 LYS A CA 1
ATOM 2202 C C . LYS A 1 283 ? -4.419 -0.706 -28.735 1.00 94.69 283 LYS A C 1
ATOM 2204 O O . LYS A 1 283 ? -4.811 0.418 -28.452 1.00 94.69 283 LYS A O 1
ATOM 2209 N N . THR A 1 284 ? -4.902 -1.816 -28.186 1.00 95.38 284 THR A N 1
ATOM 2210 C CA . THR A 1 284 ? -6.055 -1.873 -27.274 1.00 95.38 284 THR A CA 1
ATOM 2211 C C . THR A 1 284 ? -5.697 -2.393 -25.885 1.00 95.38 284 THR A C 1
ATOM 2213 O O . THR A 1 284 ? -6.598 -2.556 -25.082 1.00 95.38 284 THR A O 1
ATOM 2216 N N . ALA A 1 285 ? -4.416 -2.667 -25.611 1.00 94.94 285 ALA A N 1
ATOM 2217 C CA . ALA A 1 285 ? -3.949 -3.104 -24.298 1.00 94.94 285 ALA A CA 1
ATOM 2218 C C . ALA A 1 285 ? -4.418 -2.140 -23.198 1.00 94.94 285 ALA A C 1
ATOM 2220 O O . ALA A 1 285 ? -4.168 -0.929 -23.280 1.00 94.94 285 ALA A O 1
ATOM 2221 N N . ASP A 1 286 ? -5.095 -2.701 -22.211 1.00 90.94 286 ASP A N 1
ATOM 2222 C CA . ASP A 1 286 ? -5.658 -2.050 -21.029 1.00 90.94 286 ASP A CA 1
ATOM 2223 C C . ASP A 1 286 ? -4.968 -2.516 -19.738 1.00 90.94 286 ASP A C 1
ATOM 2225 O O . ASP A 1 286 ? -5.144 -1.903 -18.691 1.00 90.94 286 ASP A O 1
ATOM 2229 N N . GLN A 1 287 ? -4.111 -3.535 -19.828 1.00 91.19 287 GLN A N 1
ATOM 2230 C CA . GLN A 1 287 ? -3.268 -4.013 -18.739 1.00 91.19 287 GLN A CA 1
ATOM 2231 C C . GLN A 1 287 ? -1.776 -3.888 -19.076 1.00 91.19 287 GLN A C 1
ATOM 2233 O O . GLN A 1 287 ? -1.369 -3.669 -20.222 1.00 91.19 287 GLN A O 1
ATOM 2238 N N . ALA A 1 288 ? -0.944 -4.078 -18.053 1.00 92.38 288 ALA A N 1
ATOM 2239 C CA . ALA A 1 288 ? 0.499 -4.201 -18.203 1.00 92.38 288 ALA A CA 1
ATOM 2240 C C . ALA A 1 288 ? 0.865 -5.344 -19.172 1.00 92.38 288 ALA A C 1
ATOM 2242 O O . ALA A 1 288 ? 0.275 -6.426 -19.130 1.00 92.38 288 ALA A O 1
ATOM 2243 N N . LEU A 1 289 ? 1.842 -5.099 -20.047 1.00 95.06 289 LEU A N 1
ATOM 2244 C CA . LEU A 1 289 ? 2.352 -6.102 -20.985 1.00 95.06 289 LEU A CA 1
ATOM 2245 C C . LEU A 1 289 ? 3.347 -7.025 -20.281 1.00 95.06 289 LEU A C 1
ATOM 2247 O O . LEU A 1 289 ? 4.120 -6.575 -19.448 1.00 95.06 289 LEU A O 1
ATOM 2251 N N . SER A 1 290 ? 3.426 -8.292 -20.672 1.00 94.25 290 SER A N 1
ATOM 2252 C CA . SER A 1 290 ? 4.512 -9.144 -20.176 1.00 94.25 290 SER A CA 1
ATOM 2253 C C . SER A 1 290 ? 5.877 -8.656 -20.681 1.00 94.25 290 SER A C 1
ATOM 2255 O O . SER A 1 290 ? 5.976 -8.055 -21.756 1.00 94.25 290 SER A O 1
ATOM 2257 N N . ALA A 1 291 ? 6.957 -8.953 -19.951 1.00 93.50 291 ALA A N 1
ATOM 2258 C CA . ALA A 1 291 ? 8.315 -8.614 -20.393 1.00 93.50 291 ALA A CA 1
ATOM 2259 C C . ALA A 1 291 ? 8.637 -9.228 -21.771 1.00 93.50 291 ALA A C 1
ATOM 2261 O O . ALA A 1 291 ? 9.194 -8.562 -22.646 1.00 93.50 291 ALA A O 1
ATOM 2262 N N . ALA A 1 292 ? 8.188 -10.468 -22.004 1.00 94.25 292 ALA A N 1
ATOM 2263 C CA . ALA A 1 292 ? 8.293 -11.137 -23.298 1.00 94.25 292 ALA A CA 1
ATOM 2264 C C . ALA A 1 292 ? 7.520 -10.396 -24.403 1.00 94.25 292 ALA A C 1
ATOM 2266 O O . ALA A 1 292 ? 8.021 -10.246 -25.519 1.00 94.25 292 ALA A O 1
ATOM 2267 N N . GLN A 1 293 ? 6.322 -9.882 -24.099 1.00 96.62 293 GLN A N 1
ATOM 2268 C CA . GLN A 1 293 ? 5.568 -9.070 -25.045 1.00 96.62 293 GLN A CA 1
ATOM 2269 C C . GLN A 1 293 ? 6.278 -7.747 -25.350 1.00 96.62 293 GLN A C 1
ATOM 2271 O O . GLN A 1 293 ? 6.361 -7.369 -26.517 1.00 96.62 293 GLN A O 1
ATOM 2276 N N . ILE A 1 294 ? 6.803 -7.050 -24.338 1.00 97.00 294 ILE A N 1
ATOM 2277 C CA . ILE A 1 294 ? 7.555 -5.800 -24.520 1.00 97.00 294 ILE A CA 1
ATOM 2278 C C . ILE A 1 294 ? 8.737 -6.032 -25.468 1.00 97.00 294 ILE A C 1
ATOM 2280 O O . ILE A 1 294 ? 8.891 -5.295 -26.445 1.00 97.00 294 ILE A O 1
ATOM 2284 N N . ALA A 1 295 ? 9.516 -7.091 -25.231 1.00 95.94 295 ALA A N 1
ATOM 2285 C CA . ALA A 1 295 ? 10.635 -7.488 -26.082 1.00 95.94 295 ALA A CA 1
ATOM 2286 C C . ALA A 1 295 ? 10.192 -7.793 -27.524 1.00 95.94 295 ALA A C 1
ATOM 2288 O O . ALA A 1 295 ? 10.793 -7.301 -28.482 1.00 95.94 295 ALA A O 1
ATOM 2289 N N . ALA A 1 296 ? 9.104 -8.550 -27.700 1.00 96.31 296 ALA A N 1
ATOM 2290 C CA . ALA A 1 296 ? 8.566 -8.879 -29.019 1.00 96.31 296 ALA A CA 1
ATOM 2291 C C . ALA A 1 296 ? 8.061 -7.638 -29.777 1.00 96.31 296 ALA A C 1
ATOM 2293 O O . ALA A 1 296 ? 8.293 -7.503 -30.980 1.00 96.31 296 ALA A O 1
ATOM 2294 N N . GLU A 1 297 ? 7.391 -6.711 -29.089 1.00 97.56 297 GLU A N 1
ATOM 2295 C CA . GLU A 1 297 ? 6.895 -5.471 -29.688 1.00 97.56 297 GLU A CA 1
ATOM 2296 C C . GLU A 1 297 ? 8.026 -4.515 -30.069 1.00 97.56 297 GLU A C 1
ATOM 2298 O O . GLU A 1 297 ? 7.995 -3.927 -31.153 1.00 97.56 297 GLU A O 1
ATOM 2303 N N . LEU A 1 298 ? 9.055 -4.417 -29.228 1.00 97.62 298 LEU A N 1
ATOM 2304 C CA . LEU A 1 298 ? 10.287 -3.697 -29.533 1.00 97.62 298 LEU A CA 1
ATOM 2305 C C . LEU A 1 298 ? 11.007 -4.324 -30.741 1.00 97.62 298 LEU A C 1
ATOM 2307 O O . LEU A 1 298 ? 11.457 -3.614 -31.644 1.00 97.62 298 LEU A O 1
ATOM 2311 N N . GLY A 1 299 ? 11.048 -5.659 -30.803 1.00 95.81 299 GLY A N 1
ATOM 2312 C CA . GLY A 1 299 ? 11.600 -6.464 -31.898 1.00 95.81 299 GLY A CA 1
ATOM 2313 C C . GLY A 1 299 ? 11.007 -6.158 -33.277 1.00 95.81 299 GLY A C 1
ATOM 2314 O O . GLY A 1 299 ? 11.684 -6.316 -34.288 1.00 95.81 299 GLY A O 1
ATOM 2315 N N . ARG A 1 300 ? 9.770 -5.653 -33.338 1.00 95.56 300 ARG A N 1
ATOM 2316 C CA . ARG A 1 300 ? 9.096 -5.288 -34.597 1.00 95.56 300 ARG A CA 1
ATOM 2317 C C . ARG A 1 300 ? 9.513 -3.929 -35.158 1.00 95.56 300 ARG A C 1
ATOM 2319 O O . ARG A 1 300 ? 9.221 -3.649 -36.317 1.00 95.56 300 ARG A O 1
ATOM 2326 N N . LEU A 1 301 ? 10.155 -3.072 -34.363 1.00 95.56 301 LEU A N 1
ATOM 2327 C CA . LEU A 1 301 ? 10.654 -1.784 -34.850 1.00 95.56 301 LEU A CA 1
ATOM 2328 C C . LEU A 1 301 ? 11.896 -1.984 -35.732 1.00 95.56 301 LEU A C 1
ATOM 2330 O O . LEU A 1 301 ? 12.710 -2.850 -35.412 1.00 95.56 301 LEU A O 1
ATOM 2334 N N . PRO A 1 302 ? 12.081 -1.202 -36.809 1.00 93.94 302 PRO A N 1
ATOM 2335 C CA . PRO A 1 302 ? 13.320 -1.214 -37.581 1.00 93.94 302 PRO A CA 1
ATOM 2336 C C . PRO A 1 302 ? 14.473 -0.584 -36.784 1.00 93.94 302 PRO A C 1
ATOM 2338 O O . PRO A 1 302 ? 14.247 0.256 -35.914 1.00 93.94 302 PRO A O 1
ATOM 2341 N N . GLY A 1 303 ? 15.712 -0.951 -37.117 1.00 95.12 303 GLY A N 1
ATOM 2342 C CA . GLY A 1 303 ? 16.917 -0.342 -36.550 1.00 95.12 303 GLY A CA 1
ATOM 2343 C C . GLY A 1 303 ? 17.874 -1.332 -35.890 1.00 95.12 303 GLY A C 1
ATOM 2344 O O . GLY A 1 303 ? 17.670 -2.549 -35.902 1.00 95.12 303 GLY A O 1
ATOM 2345 N N . THR A 1 304 ? 18.939 -0.783 -35.315 1.00 97.50 304 THR A N 1
ATOM 2346 C CA . THR A 1 304 ? 19.998 -1.535 -34.637 1.00 97.50 304 THR A CA 1
ATOM 2347 C C . THR A 1 304 ? 19.569 -1.877 -33.216 1.00 97.50 304 THR A C 1
ATOM 2349 O O . THR A 1 304 ? 19.077 -1.018 -32.482 1.00 97.50 304 THR A O 1
ATOM 2352 N N . ARG A 1 305 ? 19.766 -3.134 -32.812 1.00 97.25 305 ARG A N 1
ATOM 2353 C CA . ARG A 1 305 ? 19.485 -3.591 -31.446 1.00 97.25 305 ARG A CA 1
ATOM 2354 C C . ARG A 1 305 ? 20.604 -3.175 -30.507 1.00 97.25 305 ARG A C 1
ATOM 2356 O O . ARG A 1 305 ? 21.777 -3.275 -30.858 1.00 97.25 305 ARG A O 1
ATOM 2363 N N . LEU A 1 306 ? 20.212 -2.722 -29.326 1.00 96.25 306 LEU A N 1
ATOM 2364 C CA . LEU A 1 306 ? 21.096 -2.421 -28.213 1.00 96.25 306 LEU A CA 1
ATOM 2365 C C . LEU A 1 306 ? 20.607 -3.219 -27.010 1.00 96.25 306 LEU A C 1
ATOM 2367 O O . LEU A 1 306 ? 19.401 -3.279 -26.761 1.00 96.25 306 LEU A O 1
ATOM 2371 N N . ASP A 1 307 ? 21.526 -3.800 -26.254 1.00 95.75 307 ASP A N 1
ATOM 2372 C CA . ASP A 1 307 ? 21.184 -4.520 -25.039 1.00 95.75 307 ASP A CA 1
ATOM 2373 C C . ASP A 1 307 ? 22.275 -4.411 -23.975 1.00 95.75 307 ASP A C 1
ATOM 2375 O O . ASP A 1 307 ? 23.446 -4.136 -24.254 1.00 95.75 307 ASP A O 1
ATOM 2379 N N . CYS A 1 308 ? 21.857 -4.597 -22.729 1.00 94.31 308 CYS A N 1
ATOM 2380 C CA . CYS A 1 308 ? 22.735 -4.840 -21.598 1.00 94.31 308 CYS A CA 1
ATOM 2381 C C . CYS A 1 308 ? 22.039 -5.770 -20.594 1.00 94.31 308 CYS A C 1
ATOM 2383 O O . CYS A 1 308 ? 20.914 -6.225 -20.819 1.00 94.31 308 CYS A O 1
ATOM 2385 N N . ARG A 1 309 ? 22.713 -6.078 -19.483 1.00 94.75 309 ARG A N 1
ATOM 2386 C CA . ARG A 1 309 ? 22.152 -6.901 -18.406 1.00 94.75 309 ARG A CA 1
ATOM 2387 C C . ARG A 1 309 ? 21.906 -6.071 -17.157 1.00 94.75 309 ARG A C 1
ATOM 2389 O O . ARG A 1 309 ? 22.762 -5.285 -16.757 1.00 94.75 309 ARG A O 1
ATOM 2396 N N . SER A 1 310 ? 20.755 -6.298 -16.538 1.00 93.75 310 SER A N 1
ATOM 2397 C CA . SER A 1 310 ? 20.450 -5.851 -15.186 1.00 93.75 310 SER A CA 1
ATOM 2398 C C . SER A 1 310 ? 21.293 -6.611 -14.158 1.00 93.75 310 SER A C 1
ATOM 2400 O O . SER A 1 310 ? 21.953 -7.607 -14.479 1.00 93.75 310 SER A O 1
ATOM 2402 N N . VAL A 1 311 ? 21.254 -6.170 -12.900 1.00 91.94 311 VAL A N 1
ATOM 2403 C CA . VAL A 1 311 ? 22.019 -6.820 -11.830 1.00 91.94 311 VAL A CA 1
ATOM 2404 C C . VAL A 1 311 ? 21.511 -8.244 -11.564 1.00 91.94 311 VAL A C 1
ATOM 2406 O O . VAL A 1 311 ? 22.323 -9.155 -11.401 1.00 91.94 311 VAL A O 1
ATOM 2409 N N . ALA A 1 312 ? 20.194 -8.483 -11.657 1.00 92.44 312 ALA A N 1
ATOM 2410 C CA . ALA A 1 312 ? 19.631 -9.830 -11.562 1.00 92.44 312 ALA A CA 1
ATOM 2411 C C . ALA A 1 312 ? 19.692 -10.612 -12.890 1.00 92.44 312 ALA A C 1
ATOM 2413 O O . ALA A 1 312 ? 19.139 -11.707 -13.008 1.00 92.44 312 ALA A O 1
ATOM 2414 N N . GLY A 1 313 ? 20.426 -10.105 -13.887 1.00 92.94 313 GLY A N 1
ATOM 2415 C CA . GLY A 1 313 ? 20.782 -10.807 -15.120 1.00 92.94 313 GLY A CA 1
ATOM 2416 C C . GLY A 1 313 ? 19.748 -10.750 -16.247 1.00 92.94 313 GLY A C 1
ATOM 2417 O O . GLY A 1 313 ? 19.987 -11.369 -17.292 1.00 92.94 313 GLY A O 1
ATOM 2418 N N . ARG A 1 314 ? 18.644 -10.012 -16.074 1.00 94.50 314 ARG A N 1
ATOM 2419 C CA . ARG A 1 314 ? 17.630 -9.786 -17.115 1.00 94.50 314 ARG A CA 1
ATOM 2420 C C . ARG A 1 314 ? 18.166 -8.860 -18.197 1.00 94.50 314 ARG A C 1
ATOM 2422 O O . ARG A 1 314 ? 19.016 -8.010 -17.940 1.00 94.50 314 ARG A O 1
ATOM 2429 N N . ILE A 1 315 ? 17.687 -9.035 -19.425 1.00 94.19 315 ILE A N 1
ATOM 2430 C CA . ILE A 1 315 ? 18.115 -8.190 -20.541 1.00 94.19 315 ILE A CA 1
ATOM 2431 C C . ILE A 1 315 ? 17.347 -6.870 -20.496 1.00 94.19 315 ILE A C 1
ATOM 2433 O O . ILE A 1 315 ? 16.118 -6.862 -20.476 1.00 94.19 315 ILE A O 1
ATOM 2437 N N . VAL A 1 316 ? 18.075 -5.760 -20.541 1.00 95.75 316 VAL A N 1
ATOM 2438 C CA . VAL A 1 316 ? 17.530 -4.435 -20.846 1.00 95.75 316 VAL A CA 1
ATOM 2439 C C . VAL A 1 316 ? 17.720 -4.221 -22.342 1.00 95.75 316 VAL A C 1
ATOM 2441 O O . VAL A 1 316 ? 18.845 -4.313 -22.829 1.00 95.75 316 VAL A O 1
ATOM 2444 N N . GLN A 1 317 ? 16.638 -3.982 -23.081 1.00 96.69 317 GLN A N 1
ATOM 2445 C CA . GLN A 1 317 ? 16.665 -3.920 -24.546 1.00 96.69 317 GLN A CA 1
ATOM 2446 C C . GLN A 1 317 ? 16.243 -2.548 -25.057 1.00 96.69 317 GLN A C 1
ATOM 2448 O O . GLN A 1 317 ? 15.254 -1.979 -24.597 1.00 96.69 317 GLN A O 1
ATOM 2453 N N . ALA A 1 318 ? 16.946 -2.061 -26.076 1.00 97.94 318 ALA A N 1
ATOM 2454 C CA . ALA A 1 318 ? 16.595 -0.859 -26.813 1.00 97.94 318 ALA A CA 1
ATOM 2455 C C . ALA A 1 318 ? 16.779 -1.036 -28.327 1.00 97.94 318 ALA A C 1
ATOM 2457 O O . ALA A 1 318 ? 17.434 -1.964 -28.813 1.00 97.94 318 ALA A O 1
ATOM 2458 N N . VAL A 1 319 ? 16.188 -0.120 -29.090 1.00 98.31 319 VAL A N 1
ATOM 2459 C CA . VAL A 1 319 ? 16.326 -0.049 -30.551 1.00 98.31 319 VAL A CA 1
ATOM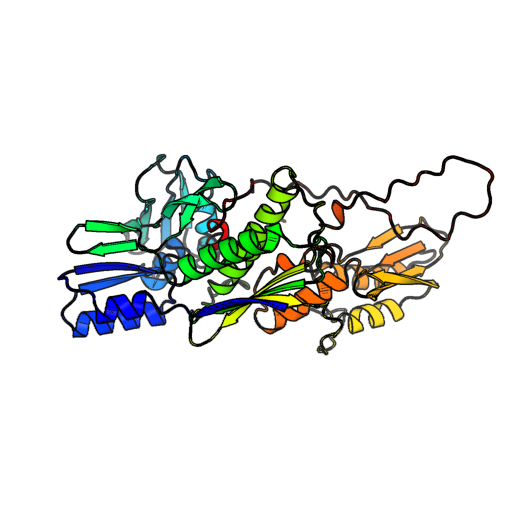 2460 C C . VAL A 1 319 ? 16.744 1.346 -30.945 1.00 98.31 319 VAL A C 1
ATOM 2462 O O . VAL A 1 319 ? 16.090 2.310 -30.559 1.00 98.31 319 VAL A O 1
ATOM 2465 N N . HIS A 1 320 ? 17.801 1.442 -31.744 1.00 98.06 320 HIS A N 1
ATOM 2466 C CA . HIS A 1 320 ? 18.226 2.681 -32.378 1.00 98.06 320 HIS A CA 1
ATOM 2467 C C . HIS A 1 320 ? 17.844 2.670 -33.857 1.00 98.06 320 HIS A C 1
ATOM 2469 O O . HIS A 1 320 ? 18.428 1.948 -34.666 1.00 98.06 320 HIS A O 1
ATOM 2475 N N . LEU A 1 321 ? 16.862 3.493 -34.209 1.00 97.25 321 LEU A N 1
ATOM 2476 C CA . LEU A 1 321 ? 16.541 3.841 -35.584 1.00 97.25 321 LEU A CA 1
ATOM 2477 C C . LEU A 1 321 ? 17.388 5.053 -35.979 1.00 97.25 321 LEU A C 1
ATOM 2479 O O . LEU A 1 321 ? 17.157 6.161 -35.493 1.00 97.25 321 LEU A O 1
ATOM 2483 N N . ALA A 1 322 ? 18.380 4.839 -36.840 1.00 96.69 322 ALA A N 1
ATOM 2484 C CA . ALA A 1 322 ? 19.179 5.922 -37.395 1.00 96.69 322 ALA A CA 1
ATOM 2485 C C . ALA A 1 322 ? 18.380 6.673 -38.471 1.00 96.69 322 ALA A C 1
ATOM 2487 O O . ALA A 1 322 ? 17.787 6.052 -39.353 1.00 96.69 322 ALA A O 1
ATOM 2488 N N . GLY A 1 323 ? 18.409 8.003 -38.415 1.00 96.25 323 GLY A N 1
ATOM 2489 C CA . GLY A 1 323 ? 17.717 8.870 -39.364 1.00 96.25 323 GLY A CA 1
ATOM 2490 C C . GLY A 1 323 ? 18.409 10.220 -39.519 1.00 96.25 323 GLY A C 1
ATOM 2491 O O . GLY A 1 323 ? 19.407 10.502 -38.853 1.00 96.25 323 GLY A O 1
ATOM 2492 N N . SER A 1 324 ? 17.885 11.044 -40.423 1.00 96.44 324 SER A N 1
ATOM 2493 C CA . SER A 1 324 ? 18.410 12.380 -40.729 1.00 96.44 324 SER A CA 1
ATOM 2494 C C . SER A 1 324 ? 17.846 13.484 -39.829 1.00 96.44 324 SER A C 1
ATOM 2496 O O . SER A 1 324 ? 18.399 14.579 -39.803 1.00 96.44 324 SER A O 1
ATOM 2498 N N . ASP A 1 325 ? 16.746 13.217 -39.122 1.00 94.94 325 ASP A N 1
ATOM 2499 C CA . ASP A 1 325 ? 16.133 14.152 -38.178 1.00 94.94 325 ASP A CA 1
ATOM 2500 C C . ASP A 1 325 ? 16.911 14.200 -36.843 1.00 94.94 325 ASP A C 1
ATOM 2502 O O . ASP A 1 325 ? 17.897 13.482 -36.619 1.00 94.94 325 ASP A O 1
ATOM 2506 N N . ARG A 1 326 ? 16.473 15.066 -35.927 1.00 93.62 326 ARG A N 1
ATOM 2507 C CA . ARG A 1 326 ? 17.030 15.191 -34.580 1.00 93.62 326 ARG A CA 1
ATOM 2508 C C . ARG A 1 326 ? 16.839 13.889 -33.799 1.00 93.62 326 ARG A C 1
ATOM 2510 O O . ARG A 1 326 ? 15.729 13.383 -33.681 1.00 93.62 326 ARG A O 1
ATOM 2517 N N . ALA A 1 327 ? 17.926 13.383 -33.218 1.00 93.88 327 ALA A N 1
ATOM 2518 C CA . ALA A 1 327 ? 17.881 12.197 -32.372 1.00 93.88 327 ALA A CA 1
ATOM 2519 C C . ALA A 1 327 ? 17.053 12.446 -31.100 1.00 93.88 327 ALA A C 1
ATOM 2521 O O . ALA A 1 327 ? 17.325 13.401 -30.368 1.00 93.88 327 ALA A O 1
ATOM 2522 N N . VAL A 1 328 ? 16.094 11.561 -30.817 1.00 94.38 328 VAL A N 1
ATOM 2523 C CA . VAL A 1 328 ? 15.272 11.579 -29.596 1.00 94.38 328 VAL A CA 1
ATOM 2524 C C . VAL A 1 328 ? 15.358 10.229 -28.884 1.00 94.38 328 VAL A C 1
ATOM 2526 O O . VAL A 1 328 ? 15.232 9.181 -29.516 1.00 94.38 328 VAL A O 1
ATOM 2529 N N . LEU A 1 329 ? 15.547 10.251 -27.563 1.00 94.44 329 LEU A N 1
ATOM 2530 C CA . LEU A 1 329 ? 15.370 9.084 -26.696 1.00 94.44 329 LEU A CA 1
ATOM 2531 C C . LEU A 1 329 ? 13.934 9.070 -26.169 1.00 94.44 329 LEU A C 1
ATOM 2533 O O . LEU A 1 329 ? 13.465 10.067 -25.626 1.00 94.44 329 LEU A O 1
ATOM 2537 N N . VAL A 1 330 ? 13.259 7.935 -26.315 1.00 94.88 330 VAL A N 1
ATOM 2538 C CA . VAL A 1 330 ? 11.944 7.674 -25.730 1.00 94.88 330 VAL A CA 1
ATOM 2539 C C . VAL A 1 330 ? 12.074 6.447 -24.836 1.00 94.88 330 VAL A C 1
ATOM 2541 O O . VAL A 1 330 ? 12.287 5.338 -25.336 1.00 94.88 330 VAL A O 1
ATOM 2544 N N . SER A 1 331 ? 11.964 6.642 -23.524 1.00 95.19 331 SER A N 1
ATOM 2545 C CA . SER A 1 331 ? 12.125 5.570 -22.546 1.00 95.19 331 SER A CA 1
ATOM 2546 C C . SER A 1 331 ? 10.977 5.487 -21.542 1.00 95.19 331 SER A C 1
ATOM 2548 O O . SER A 1 331 ? 10.173 6.413 -21.417 1.00 95.19 331 SER A O 1
ATOM 2550 N N . ALA A 1 332 ? 10.844 4.325 -20.902 1.00 96.19 332 ALA A N 1
ATOM 2551 C CA . ALA A 1 332 ? 9.853 4.061 -19.866 1.00 96.19 332 ALA A CA 1
ATOM 2552 C C . ALA A 1 332 ? 10.277 2.908 -18.949 1.00 96.19 332 ALA A C 1
ATOM 2554 O O . ALA A 1 332 ? 11.253 2.198 -19.193 1.00 96.19 332 ALA A O 1
ATOM 2555 N N . GLY A 1 333 ? 9.489 2.697 -17.893 1.00 94.56 333 GLY A N 1
ATOM 2556 C CA . GLY A 1 333 ? 9.670 1.572 -16.984 1.00 94.56 333 GLY A CA 1
ATOM 2557 C C . GLY A 1 333 ? 10.888 1.721 -16.077 1.00 94.56 333 GLY A C 1
ATOM 2558 O O . GLY A 1 333 ? 11.466 0.708 -15.699 1.00 94.56 333 GLY A O 1
ATOM 2559 N N . GLN A 1 334 ? 11.290 2.956 -15.751 1.00 94.12 334 GLN A N 1
ATOM 2560 C CA . GLN A 1 334 ? 12.270 3.224 -14.688 1.00 94.12 334 GLN A CA 1
ATOM 2561 C C . GLN A 1 334 ? 11.715 2.803 -13.319 1.00 94.12 334 GLN A C 1
ATOM 2563 O O . GLN A 1 334 ? 12.357 2.059 -12.579 1.00 94.12 334 GLN A O 1
ATOM 2568 N N . HIS A 1 335 ? 10.469 3.193 -13.040 1.00 95.06 335 HIS A N 1
ATOM 2569 C CA . HIS A 1 335 ? 9.676 2.717 -11.918 1.00 95.06 335 HIS A CA 1
ATOM 2570 C C . HIS A 1 335 ? 8.819 1.566 -12.412 1.00 95.06 335 HIS A C 1
ATOM 2572 O O . HIS A 1 335 ? 7.922 1.738 -13.238 1.00 95.06 335 HIS A O 1
ATOM 2578 N N . ALA A 1 336 ? 9.131 0.366 -11.949 1.00 93.19 336 ALA A N 1
ATOM 2579 C CA . ALA A 1 336 ? 8.592 -0.834 -12.565 1.00 93.19 336 ALA A CA 1
ATOM 2580 C C . ALA A 1 336 ? 7.101 -1.076 -12.269 1.00 93.19 336 ALA A C 1
ATOM 2582 O O . ALA A 1 336 ? 6.428 -1.752 -13.048 1.00 93.19 336 ALA A O 1
ATOM 2583 N N . ASN A 1 337 ? 6.572 -0.487 -11.194 1.00 93.56 337 ASN A N 1
ATOM 2584 C CA . ASN A 1 337 ? 5.144 -0.492 -10.881 1.00 93.56 337 ASN A CA 1
ATOM 2585 C C . ASN A 1 337 ? 4.329 0.547 -11.688 1.00 93.56 337 ASN A C 1
ATOM 2587 O O . ASN A 1 337 ? 3.102 0.472 -11.733 1.00 93.56 337 ASN A O 1
ATOM 2591 N N . GLU A 1 338 ? 4.975 1.468 -12.414 1.00 93.69 338 GLU A N 1
ATOM 2592 C CA . GLU A 1 338 ? 4.324 2.444 -13.307 1.00 93.69 338 GLU A CA 1
ATOM 2593 C C . GLU A 1 338 ? 4.100 1.839 -14.711 1.00 93.69 338 GLU A C 1
ATOM 2595 O O . GLU A 1 338 ? 4.717 2.199 -15.717 1.00 93.69 338 GLU A O 1
ATOM 2600 N N . THR A 1 339 ? 3.205 0.853 -14.786 1.00 92.75 339 THR A N 1
ATOM 2601 C CA . THR A 1 339 ? 3.106 -0.074 -15.931 1.00 92.75 339 THR A CA 1
ATOM 2602 C C . THR A 1 339 ? 2.489 0.487 -17.221 1.00 92.75 339 THR A C 1
ATOM 2604 O O . THR A 1 339 ? 2.574 -0.157 -18.271 1.00 92.75 339 THR A O 1
ATOM 2607 N N . SER A 1 340 ? 1.913 1.691 -17.194 1.00 94.44 340 SER A N 1
ATOM 2608 C CA . SER A 1 340 ? 1.357 2.350 -18.387 1.00 94.44 340 SER A CA 1
ATOM 2609 C C . SER A 1 340 ? 2.440 2.896 -19.329 1.00 94.44 340 SER A C 1
ATOM 2611 O O . SER A 1 340 ? 2.228 2.966 -20.545 1.00 94.44 340 SER A O 1
ATOM 2613 N N . GLY A 1 341 ? 3.622 3.230 -18.797 1.00 95.50 341 GLY A N 1
ATOM 2614 C CA . GLY A 1 341 ? 4.748 3.790 -19.549 1.00 95.50 341 GLY A CA 1
ATOM 2615 C C . GLY A 1 341 ? 5.220 2.897 -20.706 1.00 95.50 341 GLY A C 1
ATOM 2616 O O . GLY A 1 341 ? 5.212 3.360 -21.851 1.00 95.50 341 GLY A O 1
ATOM 2617 N N . PRO A 1 342 ? 5.572 1.616 -20.465 1.00 96.69 342 PRO A N 1
ATOM 2618 C CA . PRO A 1 342 ? 5.989 0.692 -21.524 1.00 96.69 342 PRO A CA 1
ATOM 2619 C C . PRO A 1 342 ? 4.977 0.581 -22.678 1.00 96.69 342 PRO A C 1
ATOM 2621 O O . PRO A 1 342 ? 5.359 0.591 -23.851 1.00 96.69 342 PRO A O 1
ATOM 2624 N N . VAL A 1 343 ? 3.673 0.552 -22.369 1.00 97.25 343 VAL A N 1
ATOM 2625 C CA . VAL A 1 343 ? 2.595 0.548 -23.377 1.00 97.25 343 VAL A CA 1
ATOM 2626 C C . VAL A 1 343 ? 2.617 1.839 -24.198 1.00 97.25 343 VAL A C 1
ATOM 2628 O O . VAL A 1 343 ? 2.576 1.797 -25.433 1.00 97.25 343 VAL A O 1
ATOM 2631 N N . GLY A 1 344 ? 2.685 2.989 -23.522 1.00 96.94 344 GLY A N 1
ATOM 2632 C CA . GLY A 1 344 ? 2.719 4.308 -24.149 1.00 96.94 344 GLY A CA 1
ATOM 2633 C C . GLY A 1 344 ? 3.912 4.482 -25.087 1.00 96.94 344 GLY A C 1
ATOM 2634 O O . GLY A 1 344 ? 3.733 4.873 -26.243 1.00 96.94 344 GLY A O 1
ATOM 2635 N N . VAL A 1 345 ? 5.111 4.109 -24.634 1.00 97.00 345 VAL A N 1
ATOM 2636 C CA . VAL A 1 345 ? 6.352 4.210 -25.416 1.00 97.00 345 VAL A CA 1
ATOM 2637 C C . VAL A 1 345 ? 6.314 3.327 -26.654 1.00 97.00 345 VAL A C 1
ATOM 2639 O O . VAL A 1 345 ? 6.638 3.802 -27.739 1.00 97.00 345 VAL A O 1
ATOM 2642 N N . LEU A 1 346 ? 5.853 2.079 -26.551 1.00 97.75 346 LEU A N 1
ATOM 2643 C CA . LEU A 1 346 ? 5.751 1.193 -27.716 1.00 97.75 346 LEU A CA 1
ATOM 2644 C C . LEU A 1 346 ? 4.718 1.695 -28.740 1.00 97.75 346 LEU A C 1
ATOM 2646 O O . LEU A 1 346 ? 4.956 1.638 -29.952 1.00 97.75 346 LEU A O 1
ATOM 2650 N N . ARG A 1 347 ? 3.580 2.235 -28.278 1.00 96.88 347 ARG A N 1
ATOM 2651 C CA . ARG A 1 347 ? 2.579 2.874 -29.154 1.00 96.88 347 ARG A CA 1
ATOM 2652 C C . ARG A 1 347 ? 3.150 4.109 -29.853 1.00 96.88 347 ARG A C 1
ATOM 2654 O O . ARG A 1 347 ? 2.949 4.268 -31.060 1.00 96.88 347 ARG A O 1
ATOM 2661 N N . ALA A 1 348 ? 3.860 4.964 -29.118 1.00 95.56 348 ALA A N 1
ATOM 2662 C CA . ALA A 1 348 ? 4.505 6.155 -29.658 1.00 95.56 348 ALA A CA 1
ATOM 2663 C C . ALA A 1 348 ? 5.601 5.784 -30.667 1.00 95.56 348 ALA A C 1
ATOM 2665 O O . ALA A 1 348 ? 5.605 6.300 -31.782 1.00 95.56 348 ALA A O 1
ATOM 2666 N N . ALA A 1 349 ? 6.460 4.824 -30.327 1.00 95.56 349 ALA A N 1
ATOM 2667 C CA . ALA A 1 349 ? 7.557 4.361 -31.165 1.00 95.56 349 ALA A CA 1
ATOM 2668 C C . ALA A 1 349 ? 7.080 3.854 -32.531 1.00 95.56 349 ALA A C 1
ATOM 2670 O O . ALA A 1 349 ? 7.643 4.242 -33.551 1.00 95.56 349 ALA A O 1
ATOM 2671 N N . ARG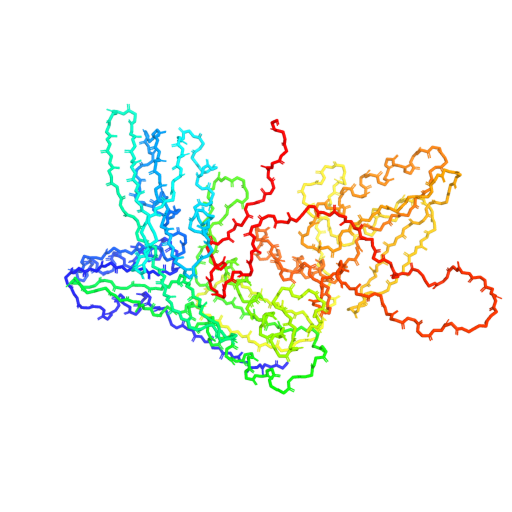 A 1 350 ? 5.991 3.071 -32.585 1.00 93.50 350 ARG A N 1
ATOM 2672 C CA . ARG A 1 350 ? 5.398 2.623 -33.861 1.00 93.50 350 ARG A CA 1
ATOM 2673 C C . ARG A 1 350 ? 4.943 3.779 -34.751 1.00 93.50 350 ARG A C 1
ATOM 2675 O O . ARG A 1 350 ? 5.080 3.701 -35.966 1.00 93.50 350 ARG A O 1
ATOM 2682 N N . ARG A 1 351 ? 4.389 4.842 -34.159 1.00 93.88 351 ARG A N 1
ATOM 2683 C CA . ARG A 1 351 ? 3.955 6.038 -34.899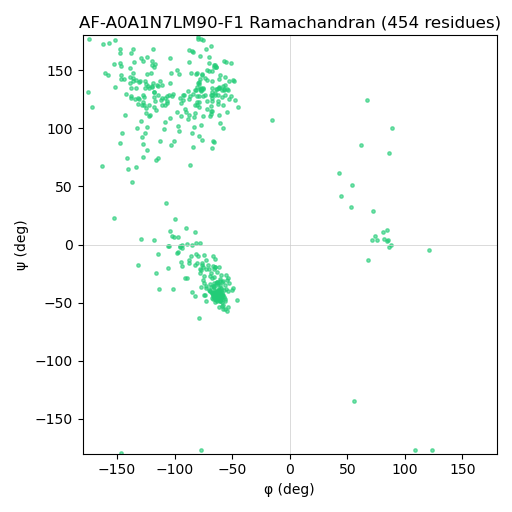 1.00 93.88 351 ARG A CA 1
ATOM 2684 C C . ARG A 1 351 ? 5.144 6.874 -35.362 1.00 93.88 351 ARG A C 1
ATOM 2686 O O . ARG A 1 351 ? 5.158 7.337 -36.496 1.00 93.88 351 ARG A O 1
ATOM 2693 N N . LEU A 1 352 ? 6.134 7.064 -34.492 1.00 93.62 352 LEU A N 1
ATOM 2694 C CA . LEU A 1 352 ? 7.308 7.885 -34.779 1.00 93.62 352 LEU A CA 1
ATOM 2695 C C . LEU A 1 352 ? 8.231 7.224 -35.810 1.00 93.62 352 LEU A C 1
ATOM 2697 O O . LEU A 1 352 ? 8.701 7.910 -36.710 1.00 93.62 352 LEU A O 1
ATOM 2701 N N . ALA A 1 353 ? 8.423 5.903 -35.742 1.00 92.62 353 ALA A N 1
ATOM 2702 C CA . ALA A 1 353 ? 9.249 5.150 -36.688 1.00 92.62 353 ALA A CA 1
ATOM 2703 C C . ALA A 1 353 ? 8.704 5.158 -38.130 1.00 92.62 353 ALA A C 1
ATOM 2705 O O . ALA A 1 353 ? 9.454 4.894 -39.062 1.00 92.62 353 ALA A O 1
ATOM 2706 N N . ALA A 1 354 ? 7.418 5.472 -38.327 1.00 91.81 354 ALA A N 1
ATOM 2707 C CA . ALA A 1 354 ? 6.810 5.603 -39.652 1.00 91.81 354 ALA A CA 1
ATOM 2708 C C . ALA A 1 354 ? 7.073 6.969 -40.319 1.00 91.81 354 ALA A C 1
ATOM 2710 O O . ALA A 1 354 ? 6.718 7.164 -41.480 1.00 91.81 354 ALA A O 1
ATOM 2711 N N . ARG A 1 355 ? 7.660 7.937 -39.600 1.00 93.56 355 ARG A N 1
ATOM 2712 C CA . ARG A 1 355 ? 7.968 9.268 -40.142 1.00 93.56 355 ARG A CA 1
ATOM 2713 C C . ARG A 1 355 ? 9.244 9.217 -40.983 1.00 93.56 355 ARG A C 1
ATOM 2715 O O . ARG A 1 355 ? 10.237 8.614 -40.581 1.00 93.56 355 ARG A O 1
ATOM 2722 N N . ALA A 1 356 ? 9.243 9.910 -42.120 1.00 93.94 356 ALA A N 1
ATOM 2723 C CA . ALA A 1 356 ? 10.443 10.064 -42.937 1.00 93.94 356 ALA A CA 1
ATOM 2724 C C . ALA A 1 356 ? 11.564 10.744 -42.130 1.00 93.94 356 ALA A C 1
ATOM 2726 O O . ALA A 1 356 ? 11.327 11.740 -41.449 1.00 93.94 356 ALA A O 1
ATOM 2727 N N . GLY A 1 357 ? 12.776 10.188 -42.194 1.00 95.25 357 GLY A N 1
ATOM 2728 C CA . GLY A 1 357 ? 13.951 10.722 -41.499 1.00 95.25 357 GLY A CA 1
ATOM 2729 C C . GLY A 1 357 ? 14.006 10.468 -39.987 1.00 95.25 357 GLY A C 1
ATOM 2730 O O . GLY A 1 357 ? 14.949 10.944 -39.360 1.00 95.25 357 GLY A O 1
ATOM 2731 N N . ALA A 1 358 ? 13.055 9.726 -39.402 1.00 96.06 358 ALA A N 1
ATOM 2732 C CA . ALA A 1 358 ? 12.981 9.490 -37.959 1.00 96.06 358 ALA A CA 1
ATOM 2733 C C . ALA A 1 358 ? 14.306 8.986 -37.361 1.00 96.06 358 ALA A C 1
ATOM 2735 O O . ALA A 1 358 ? 14.862 7.988 -37.815 1.00 96.06 358 ALA A O 1
ATOM 2736 N N . HIS A 1 359 ? 14.775 9.656 -36.307 1.00 97.12 359 HIS A N 1
ATOM 2737 C CA . HIS A 1 359 ? 15.995 9.306 -35.586 1.00 97.12 359 HIS A CA 1
ATOM 2738 C C . HIS A 1 359 ? 15.673 9.093 -34.102 1.00 97.12 359 HIS A C 1
ATOM 2740 O O . HIS A 1 359 ? 15.489 10.046 -33.346 1.00 97.12 359 HIS A O 1
ATOM 2746 N N . LEU A 1 360 ? 15.557 7.833 -33.681 1.00 96.44 360 LEU A N 1
ATOM 2747 C CA . LEU A 1 360 ? 14.962 7.470 -32.392 1.00 96.44 360 LEU A CA 1
ATOM 2748 C C . LEU A 1 360 ? 15.785 6.406 -31.675 1.00 96.44 360 LEU A C 1
ATOM 2750 O O . LEU A 1 360 ? 16.223 5.439 -32.294 1.00 96.44 360 LEU A O 1
ATOM 2754 N N . VAL A 1 361 ? 15.910 6.535 -30.359 1.00 97.69 361 VAL A N 1
ATOM 2755 C CA . VAL A 1 361 ? 16.267 5.429 -29.468 1.00 97.69 361 VAL A CA 1
ATOM 2756 C C . VAL A 1 361 ? 15.046 5.103 -28.620 1.00 97.69 361 VAL A C 1
ATOM 2758 O O . VAL A 1 361 ? 14.477 5.995 -27.997 1.00 97.69 361 VAL A O 1
ATOM 2761 N N . VAL A 1 362 ? 14.625 3.842 -28.611 1.00 98.19 362 VAL A N 1
ATOM 2762 C CA . VAL A 1 362 ? 13.441 3.380 -27.875 1.00 98.19 362 VAL A CA 1
ATOM 2763 C C . VAL A 1 362 ? 13.872 2.370 -26.822 1.00 98.19 362 VAL A C 1
ATOM 2765 O O . VAL A 1 362 ? 14.401 1.321 -27.184 1.00 98.19 362 VAL A O 1
ATOM 2768 N N . LEU A 1 363 ? 13.629 2.679 -25.548 1.00 97.75 363 LEU A N 1
ATOM 2769 C CA . LEU A 1 363 ? 13.944 1.838 -24.387 1.00 97.75 363 LEU A CA 1
ATOM 2770 C C . LEU A 1 363 ? 12.678 1.662 -23.530 1.00 97.75 363 LEU A C 1
ATOM 2772 O O . LEU A 1 363 ? 12.424 2.452 -22.627 1.00 97.75 363 LEU A O 1
ATOM 2776 N N . PRO A 1 364 ? 11.822 0.673 -23.828 1.00 97.50 364 PRO A N 1
ATOM 2777 C CA . PRO A 1 364 ? 10.491 0.592 -23.228 1.00 97.50 364 PRO A CA 1
ATOM 2778 C C . PRO A 1 364 ? 10.490 0.095 -21.777 1.00 97.50 364 PRO A C 1
ATOM 2780 O O . PRO A 1 364 ? 9.462 0.219 -21.115 1.00 97.50 364 PRO A O 1
ATOM 2783 N N . LEU A 1 365 ? 11.591 -0.503 -21.310 1.00 97.25 365 LEU A N 1
ATOM 2784 C CA . LEU A 1 365 ? 11.696 -1.085 -19.976 1.00 97.25 365 LEU A CA 1
ATOM 2785 C C . LEU A 1 365 ? 13.114 -0.928 -19.414 1.00 97.25 365 LEU A C 1
ATOM 2787 O O . LEU A 1 365 ? 13.998 -1.732 -19.707 1.00 97.25 365 LEU A O 1
ATOM 2791 N N . GLU A 1 366 ? 13.317 0.112 -18.610 1.00 95.81 366 GLU A N 1
ATOM 2792 C CA . GLU A 1 366 ? 14.605 0.411 -17.969 1.00 95.81 366 GLU A CA 1
ATOM 2793 C C . GLU A 1 366 ? 14.914 -0.488 -16.762 1.00 95.81 366 GLU A C 1
ATOM 2795 O O . GLU A 1 366 ? 16.062 -0.891 -16.572 1.00 95.81 366 GLU A O 1
ATOM 2800 N N . ASN A 1 367 ? 13.900 -0.842 -15.967 1.00 96.19 367 ASN A N 1
ATOM 2801 C CA . ASN A 1 367 ? 14.033 -1.646 -14.752 1.00 96.19 367 ASN A CA 1
ATOM 2802 C C . ASN A 1 367 ? 13.331 -3.015 -14.894 1.00 96.19 367 ASN A C 1
ATOM 2804 O O . ASN A 1 367 ? 12.260 -3.228 -14.320 1.00 96.19 367 ASN A O 1
ATOM 2808 N N . PRO A 1 368 ? 13.904 -3.978 -15.645 1.00 95.88 368 PRO A N 1
ATOM 2809 C CA . PRO A 1 368 ? 13.280 -5.287 -15.838 1.00 95.88 368 PRO A CA 1
ATOM 2810 C C . PRO A 1 368 ? 13.245 -6.137 -14.558 1.00 95.88 368 PRO A C 1
ATOM 2812 O O . PRO A 1 368 ? 12.386 -7.007 -14.434 1.00 95.88 368 PRO A O 1
ATOM 2815 N N . ASP A 1 369 ? 14.144 -5.893 -13.599 1.00 95.81 369 ASP A N 1
ATOM 2816 C CA . ASP A 1 369 ? 14.189 -6.639 -12.335 1.00 95.81 369 ASP A CA 1
ATOM 2817 C C . ASP A 1 369 ? 13.031 -6.252 -11.412 1.00 95.81 369 ASP A C 1
ATOM 2819 O O . ASP A 1 369 ? 12.305 -7.123 -10.930 1.00 95.81 369 ASP A O 1
ATOM 2823 N N . GLY A 1 370 ? 12.815 -4.946 -11.220 1.00 95.81 370 GLY A N 1
ATOM 2824 C CA . GLY A 1 370 ? 11.631 -4.444 -10.529 1.00 95.81 370 GLY A CA 1
ATOM 2825 C C . GLY A 1 370 ? 10.352 -4.844 -11.263 1.00 95.81 370 GLY A C 1
ATOM 2826 O O . GLY A 1 370 ? 9.356 -5.170 -10.628 1.00 95.81 370 GLY A O 1
ATOM 2827 N N . TYR A 1 371 ? 10.372 -4.898 -12.601 1.00 95.88 371 TYR A N 1
ATOM 2828 C CA . TYR A 1 371 ? 9.181 -5.241 -13.382 1.00 95.88 371 TYR A CA 1
ATOM 2829 C C . TYR A 1 371 ? 8.760 -6.687 -13.152 1.00 95.88 371 TYR A C 1
ATOM 2831 O O . TYR A 1 371 ? 7.587 -6.958 -12.913 1.00 95.88 371 TYR A O 1
ATOM 2839 N N . ALA A 1 372 ? 9.717 -7.618 -13.147 1.00 95.44 372 ALA A N 1
ATOM 2840 C CA . ALA A 1 372 ? 9.450 -9.009 -12.802 1.00 95.44 372 ALA A CA 1
ATOM 2841 C C . ALA A 1 372 ? 8.918 -9.152 -11.366 1.00 95.44 372 ALA A C 1
ATOM 2843 O O . ALA A 1 372 ? 7.967 -9.901 -11.137 1.00 95.44 372 ALA A O 1
ATOM 2844 N N . LEU A 1 373 ? 9.472 -8.387 -10.416 1.00 95.94 373 LEU A N 1
ATOM 2845 C CA . LEU A 1 373 ? 8.954 -8.321 -9.048 1.00 95.94 373 LEU A CA 1
ATOM 2846 C C . LEU A 1 373 ? 7.506 -7.804 -9.010 1.00 95.94 373 LEU A C 1
ATOM 2848 O O . LEU A 1 373 ? 6.664 -8.404 -8.345 1.00 95.94 373 LEU A O 1
ATOM 2852 N N . HIS A 1 374 ? 7.195 -6.745 -9.758 1.00 95.56 374 HIS A N 1
ATOM 2853 C CA . HIS A 1 374 ? 5.840 -6.207 -9.860 1.00 95.56 374 HIS A CA 1
ATOM 2854 C C . HIS A 1 374 ? 4.866 -7.267 -10.386 1.00 95.56 374 HIS A C 1
ATOM 2856 O O . HIS A 1 374 ? 3.795 -7.446 -9.815 1.00 95.56 374 HIS A O 1
ATOM 2862 N N . ARG A 1 375 ? 5.237 -8.015 -11.438 1.00 93.81 375 ARG A N 1
ATOM 2863 C CA . ARG A 1 375 ? 4.391 -9.100 -11.968 1.00 93.81 375 ARG A CA 1
ATOM 2864 C C . ARG A 1 375 ? 4.174 -10.212 -10.941 1.00 93.81 375 ARG A C 1
ATOM 2866 O O . ARG A 1 375 ? 3.048 -10.678 -10.814 1.00 93.81 375 ARG A O 1
ATOM 2873 N N . ARG A 1 376 ? 5.206 -10.583 -10.169 1.00 94.38 376 ARG A N 1
ATOM 2874 C CA . ARG A 1 376 ? 5.079 -11.545 -9.058 1.00 94.38 376 ARG A CA 1
ATOM 2875 C C . ARG A 1 376 ? 4.059 -11.080 -8.022 1.00 94.38 376 ARG A C 1
ATOM 2877 O O . ARG A 1 376 ? 3.153 -11.833 -7.698 1.00 94.38 376 ARG A O 1
ATOM 2884 N N . LEU A 1 377 ? 4.179 -9.849 -7.529 1.00 95.31 377 LEU A N 1
ATOM 2885 C CA . LEU A 1 377 ? 3.287 -9.331 -6.487 1.00 95.31 377 LEU A CA 1
ATOM 2886 C C . LEU A 1 377 ? 1.852 -9.105 -6.994 1.00 95.31 377 LEU A C 1
ATOM 2888 O O . LEU A 1 377 ? 0.885 -9.322 -6.262 1.00 95.31 377 LEU A O 1
ATOM 2892 N N . ALA A 1 378 ? 1.704 -8.707 -8.260 1.00 93.75 378 ALA A N 1
ATOM 2893 C CA . ALA A 1 378 ? 0.408 -8.494 -8.894 1.00 93.75 378 ALA A CA 1
ATOM 2894 C C . ALA A 1 378 ? -0.363 -9.795 -9.174 1.00 93.75 378 ALA A C 1
ATOM 2896 O O . ALA A 1 378 ? -1.571 -9.720 -9.385 1.00 93.75 378 ALA A O 1
ATOM 2897 N N . ALA A 1 379 ? 0.297 -10.961 -9.166 1.00 92.00 379 ALA A N 1
ATOM 2898 C CA . ALA A 1 379 ? -0.366 -12.250 -9.360 1.00 92.00 379 ALA A CA 1
ATOM 2899 C C . ALA A 1 379 ? -1.404 -12.531 -8.259 1.00 92.00 379 ALA A C 1
ATOM 2901 O O . ALA A 1 379 ? -2.524 -12.930 -8.569 1.00 92.00 379 ALA A O 1
ATOM 2902 N N . ASP A 1 380 ? -1.060 -12.248 -6.999 1.00 91.12 380 ASP A N 1
ATOM 2903 C CA . ASP A 1 380 ? -1.970 -12.424 -5.859 1.00 91.12 380 ASP A CA 1
ATOM 2904 C C . ASP A 1 380 ? -2.784 -11.159 -5.548 1.00 91.12 380 ASP A C 1
ATOM 2906 O O . ASP A 1 380 ? -3.895 -11.225 -5.022 1.00 91.12 380 ASP A O 1
ATOM 2910 N N . ASN A 1 381 ? -2.226 -9.986 -5.857 1.00 93.19 381 ASN A N 1
ATOM 2911 C CA . ASN A 1 381 ? -2.760 -8.697 -5.427 1.00 93.19 381 ASN A CA 1
ATOM 2912 C C . ASN A 1 381 ? -2.813 -7.687 -6.596 1.00 93.19 381 ASN A C 1
ATOM 2914 O O . ASN A 1 381 ? -2.094 -6.685 -6.591 1.00 93.19 381 ASN A O 1
ATOM 2918 N N . PRO A 1 382 ? -3.650 -7.899 -7.625 1.00 92.81 382 PRO A N 1
ATOM 2919 C CA . PRO A 1 382 ? -3.597 -7.126 -8.874 1.00 92.81 382 PRO A CA 1
ATOM 2920 C C . PRO A 1 382 ? -3.981 -5.643 -8.733 1.00 92.81 382 PRO A C 1
ATOM 2922 O O . PRO A 1 382 ? -3.668 -4.842 -9.612 1.00 92.81 382 PRO A O 1
ATOM 2925 N N . ARG A 1 383 ? -4.664 -5.264 -7.644 1.00 92.19 383 ARG A N 1
ATOM 2926 C CA . ARG A 1 383 ? -5.167 -3.897 -7.413 1.00 92.19 383 ARG A CA 1
ATOM 2927 C C . ARG A 1 383 ? -4.255 -3.034 -6.532 1.00 92.19 383 ARG A C 1
ATOM 2929 O O . ARG A 1 383 ? -4.511 -1.836 -6.415 1.00 92.19 383 ARG A O 1
ATOM 2936 N N . HIS A 1 384 ? -3.198 -3.609 -5.953 1.00 92.75 384 HIS A N 1
ATOM 2937 C CA . HIS A 1 384 ? -2.290 -2.879 -5.062 1.00 92.75 384 HIS A CA 1
ATOM 2938 C C . HIS A 1 384 ? -1.301 -1.995 -5.841 1.00 92.75 384 HIS A C 1
ATOM 2940 O O . HIS A 1 384 ? -1.083 -2.181 -7.040 1.00 92.75 384 HIS A O 1
ATOM 2946 N N . MET A 1 385 ? -0.692 -1.026 -5.155 1.00 90.69 385 MET A N 1
ATOM 2947 C CA . MET A 1 385 ? 0.333 -0.135 -5.720 1.00 90.69 385 MET A CA 1
ATOM 2948 C C . MET A 1 385 ? 1.715 -0.787 -5.892 1.00 90.69 385 MET A C 1
ATOM 2950 O O . MET A 1 385 ? 2.454 -0.411 -6.808 1.00 90.69 385 MET A O 1
ATOM 2954 N N . HIS A 1 386 ? 2.064 -1.750 -5.030 1.00 93.81 386 HIS A N 1
ATOM 2955 C CA . HIS A 1 386 ? 3.324 -2.507 -5.063 1.00 93.81 386 HIS A CA 1
ATOM 2956 C C . HIS A 1 386 ? 4.584 -1.629 -5.060 1.00 93.81 386 HIS A C 1
ATOM 2958 O O . HIS A 1 386 ? 5.465 -1.812 -5.908 1.00 93.81 386 HIS A O 1
ATOM 2964 N N . HIS A 1 387 ? 4.713 -0.674 -4.128 1.00 93.81 387 HIS A N 1
ATOM 2965 C CA . HIS A 1 387 ? 5.899 0.203 -4.100 1.00 93.81 387 HIS A CA 1
ATOM 2966 C C . HIS A 1 387 ? 7.214 -0.553 -3.916 1.00 93.81 387 HIS A C 1
ATOM 2968 O O . HIS A 1 387 ? 8.238 -0.099 -4.427 1.00 93.81 387 HIS A O 1
ATOM 2974 N N . ALA A 1 388 ? 7.196 -1.738 -3.299 1.00 93.44 388 ALA A N 1
ATOM 2975 C CA . ALA A 1 388 ? 8.366 -2.613 -3.237 1.00 93.44 388 ALA A CA 1
ATOM 2976 C C . ALA A 1 388 ? 8.965 -2.919 -4.627 1.00 93.44 388 ALA A C 1
ATOM 2978 O O . ALA A 1 388 ? 10.171 -3.118 -4.759 1.00 93.44 388 ALA A O 1
ATOM 2979 N N . ALA A 1 389 ? 8.139 -2.905 -5.679 1.00 94.19 389 ALA A N 1
ATOM 2980 C CA . ALA A 1 389 ? 8.542 -3.152 -7.058 1.00 94.19 389 ALA A CA 1
ATOM 2981 C C . ALA A 1 389 ? 8.890 -1.889 -7.866 1.00 94.19 389 ALA A C 1
ATOM 2983 O O . ALA A 1 389 ? 9.257 -1.995 -9.036 1.00 94.19 389 ALA A O 1
ATOM 2984 N N . ARG A 1 390 ? 8.796 -0.692 -7.273 1.00 94.50 390 ARG A N 1
ATOM 2985 C CA . ARG A 1 390 ? 9.245 0.560 -7.907 1.00 94.50 390 ARG A CA 1
ATOM 2986 C C . ARG A 1 390 ? 10.754 0.539 -8.177 1.00 94.50 390 ARG A C 1
ATOM 2988 O O . ARG A 1 390 ? 11.199 0.988 -9.232 1.00 94.50 390 ARG A O 1
ATOM 2995 N N . TYR A 1 391 ? 11.511 0.027 -7.212 1.00 93.69 391 TYR A N 1
ATOM 2996 C CA . TYR A 1 391 ? 12.967 0.122 -7.107 1.00 93.69 391 TYR A CA 1
ATOM 2997 C C . TYR A 1 391 ? 13.687 -0.957 -7.928 1.00 93.69 391 TYR A C 1
ATOM 2999 O O . TYR A 1 391 ? 13.076 -1.917 -8.408 1.00 93.69 391 TYR A O 1
ATOM 3007 N N . THR A 1 392 ? 14.997 -0.798 -8.139 1.00 93.94 392 THR A N 1
ATOM 3008 C CA . THR A 1 392 ? 15.792 -1.811 -8.861 1.00 93.94 392 THR A CA 1
ATOM 3009 C C . THR A 1 392 ? 16.069 -3.044 -7.991 1.00 93.94 392 THR A C 1
ATOM 3011 O O . THR A 1 392 ? 15.769 -3.058 -6.799 1.00 93.94 392 THR A O 1
ATOM 3014 N N . ALA A 1 393 ? 16.705 -4.087 -8.541 1.00 94.31 393 ALA A N 1
ATOM 3015 C CA . ALA A 1 393 ? 17.143 -5.235 -7.736 1.00 94.31 393 ALA A CA 1
ATOM 3016 C C . ALA A 1 393 ? 18.230 -4.913 -6.687 1.00 94.31 393 ALA A C 1
ATOM 3018 O O . ALA A 1 393 ? 18.479 -5.731 -5.803 1.00 94.31 393 ALA A O 1
ATOM 3019 N N . LEU A 1 394 ? 18.857 -3.732 -6.755 1.00 93.44 394 LEU A N 1
ATOM 3020 C CA . LEU A 1 394 ? 19.710 -3.215 -5.681 1.00 93.44 394 LEU A CA 1
ATOM 3021 C C . LEU A 1 394 ? 18.910 -2.468 -4.600 1.00 93.44 394 LEU A C 1
ATOM 3023 O O . LEU A 1 394 ? 19.469 -2.169 -3.554 1.00 93.44 394 LEU A O 1
ATOM 3027 N N . GLY A 1 395 ? 17.626 -2.183 -4.828 1.00 91.88 395 GLY A N 1
ATOM 3028 C CA . GLY A 1 395 ? 16.735 -1.482 -3.899 1.00 91.88 395 GLY A CA 1
ATOM 3029 C C . GLY A 1 395 ? 16.805 0.049 -3.944 1.00 91.88 395 GLY A C 1
ATOM 3030 O O . GLY A 1 395 ? 16.092 0.695 -3.186 1.00 91.88 395 GLY A O 1
ATOM 3031 N N . ASP A 1 396 ? 17.601 0.628 -4.844 1.00 91.25 396 ASP A N 1
ATOM 3032 C CA . ASP A 1 396 ? 17.647 2.073 -5.089 1.00 91.25 396 ASP A CA 1
ATOM 3033 C C . ASP A 1 396 ? 16.613 2.536 -6.119 1.00 91.25 396 ASP A C 1
ATOM 3035 O O . ASP A 1 396 ? 16.130 1.769 -6.962 1.00 91.25 396 ASP A O 1
ATOM 3039 N N . ASP A 1 397 ? 16.278 3.823 -6.042 1.00 90.06 397 ASP A N 1
ATOM 3040 C CA . ASP A 1 397 ? 15.467 4.506 -7.043 1.00 90.06 397 ASP A CA 1
ATOM 3041 C C . ASP A 1 397 ? 16.380 4.883 -8.218 1.00 90.06 397 ASP A C 1
ATOM 3043 O O . ASP A 1 397 ? 17.380 5.590 -8.048 1.00 90.06 397 ASP A O 1
ATOM 3047 N N . LEU A 1 398 ? 16.064 4.376 -9.414 1.00 86.19 398 LEU A N 1
ATOM 3048 C CA . LEU A 1 398 ? 16.923 4.530 -10.589 1.00 86.19 398 LEU A CA 1
ATOM 3049 C C . LEU A 1 398 ? 17.143 6.007 -10.957 1.00 86.19 398 LEU A C 1
ATOM 3051 O O . LEU A 1 398 ? 18.231 6.352 -11.419 1.00 86.19 398 LEU A O 1
ATOM 3055 N N . GLU A 1 399 ? 16.163 6.879 -10.693 1.00 85.81 399 GLU A N 1
ATOM 3056 C CA . GLU A 1 399 ? 16.255 8.327 -10.923 1.00 85.81 399 GLU A CA 1
ATOM 3057 C C . GLU A 1 399 ? 17.350 8.974 -10.056 1.00 85.81 399 GLU A C 1
ATOM 3059 O O . GLU A 1 399 ? 18.023 9.915 -10.479 1.00 85.81 399 GLU A O 1
ATOM 3064 N N . HIS A 1 400 ? 17.569 8.431 -8.856 1.00 81.75 400 HIS A N 1
ATOM 3065 C CA . HIS A 1 400 ? 18.477 8.970 -7.842 1.00 81.75 400 HIS A CA 1
ATOM 3066 C C . HIS A 1 400 ? 19.866 8.324 -7.880 1.00 81.75 400 HIS A C 1
ATOM 3068 O O . HIS A 1 400 ? 20.765 8.715 -7.128 1.00 81.75 400 HIS A O 1
ATOM 3074 N N . ARG A 1 401 ? 20.073 7.342 -8.765 1.00 81.19 401 ARG A N 1
ATOM 3075 C CA . ARG A 1 401 ? 21.358 6.665 -8.911 1.00 81.19 401 ARG A CA 1
ATOM 3076 C C . ARG A 1 401 ? 22.400 7.630 -9.467 1.00 81.19 401 ARG A C 1
ATOM 3078 O O . ARG A 1 401 ? 22.349 8.033 -10.632 1.00 81.19 401 ARG A O 1
ATOM 3085 N N . GLN A 1 402 ? 23.413 7.935 -8.660 1.00 69.56 402 GLN A N 1
ATOM 3086 C CA . GLN A 1 402 ? 24.564 8.671 -9.163 1.00 69.56 402 GLN A CA 1
ATOM 3087 C C . GLN A 1 402 ? 25.353 7.806 -10.156 1.00 69.56 402 GLN A C 1
ATOM 3089 O O . GLN A 1 402 ? 25.611 6.627 -9.888 1.00 69.56 402 GLN A O 1
ATOM 3094 N N . PRO A 1 403 ? 25.766 8.363 -11.307 1.00 57.88 403 PRO A N 1
ATOM 3095 C CA . PRO A 1 403 ? 26.648 7.648 -12.210 1.00 57.88 403 PRO A CA 1
ATOM 3096 C C . PRO A 1 403 ? 27.971 7.348 -11.490 1.00 57.88 403 PRO A C 1
ATOM 3098 O O . PRO A 1 403 ? 28.461 8.190 -10.730 1.00 57.88 403 PRO A O 1
ATOM 3101 N N . PRO A 1 404 ? 28.586 6.175 -11.718 1.00 48.09 404 PRO A N 1
ATOM 3102 C CA . PRO A 1 404 ? 29.861 5.855 -11.095 1.00 48.09 404 PRO A CA 1
ATOM 3103 C C . PRO A 1 404 ? 30.894 6.936 -11.438 1.00 48.09 404 PRO A C 1
ATOM 3105 O O . PRO A 1 404 ? 31.080 7.292 -12.603 1.00 48.09 404 PRO A O 1
ATOM 3108 N N . CYS A 1 405 ? 31.563 7.471 -10.412 1.00 33.31 405 CYS A N 1
ATOM 3109 C CA . CYS A 1 405 ? 32.579 8.507 -10.562 1.00 33.31 405 CYS A CA 1
ATOM 3110 C C . CYS A 1 405 ? 33.727 7.987 -11.443 1.00 33.31 405 CYS A C 1
ATOM 3112 O O . CYS A 1 405 ? 34.559 7.187 -11.012 1.00 33.31 405 CYS A O 1
ATOM 3114 N N . THR A 1 406 ? 33.795 8.423 -12.702 1.00 37.47 406 THR A N 1
ATOM 3115 C CA . THR A 1 406 ? 34.888 8.038 -13.597 1.00 37.47 406 THR A CA 1
ATOM 3116 C C . THR A 1 406 ? 36.149 8.824 -13.237 1.00 37.47 406 THR A C 1
ATOM 3118 O O . THR A 1 406 ? 36.416 9.892 -13.794 1.00 37.47 406 THR A O 1
ATOM 3121 N N . ARG A 1 407 ? 36.985 8.291 -12.339 1.00 32.97 407 ARG A N 1
ATOM 3122 C CA . ARG A 1 407 ? 38.397 8.699 -12.237 1.00 32.97 407 ARG A CA 1
ATOM 3123 C C . ARG A 1 407 ? 39.143 8.239 -13.496 1.00 32.97 407 ARG A C 1
ATOM 3125 O O . ARG A 1 407 ? 39.774 7.189 -13.503 1.00 32.97 407 ARG A O 1
ATOM 3132 N N . ARG A 1 408 ? 39.058 9.022 -14.579 1.00 31.02 408 ARG A N 1
ATOM 3133 C CA . ARG A 1 408 ? 39.998 8.982 -15.718 1.00 31.02 408 ARG A CA 1
ATOM 3134 C C . ARG A 1 408 ? 39.898 10.241 -16.594 1.00 31.02 408 ARG A C 1
ATOM 3136 O O . ARG A 1 408 ? 39.544 10.199 -17.765 1.00 31.02 408 ARG A O 1
ATOM 3143 N N . ARG A 1 409 ? 40.299 11.386 -16.032 1.00 35.16 409 ARG A N 1
ATOM 3144 C CA . ARG A 1 409 ? 40.974 12.434 -16.816 1.00 35.16 409 ARG A CA 1
ATOM 3145 C C . ARG A 1 409 ? 42.428 11.987 -16.985 1.00 35.16 409 ARG A C 1
ATOM 3147 O O . ARG A 1 409 ? 43.219 12.202 -16.081 1.00 35.16 409 ARG A O 1
ATOM 3154 N N . CYS A 1 410 ? 42.748 11.306 -18.086 1.00 27.97 410 CYS A N 1
ATOM 3155 C CA . CYS A 1 410 ? 44.101 11.249 -18.653 1.00 27.97 410 CYS A CA 1
ATOM 3156 C C . CYS A 1 410 ? 44.087 10.546 -20.020 1.00 27.97 410 CYS A C 1
ATOM 3158 O O . CYS A 1 410 ? 43.786 9.360 -20.102 1.00 27.97 410 CYS A O 1
ATOM 3160 N N . GLY A 1 411 ? 44.482 11.284 -21.063 1.00 24.73 411 GLY A N 1
ATOM 3161 C CA . GLY A 1 411 ? 45.223 10.737 -22.204 1.00 24.73 411 GLY A CA 1
ATOM 3162 C C . GLY A 1 411 ? 44.446 10.161 -23.394 1.00 24.73 411 GLY A C 1
ATOM 3163 O O . GLY A 1 411 ? 44.137 8.981 -23.417 1.00 24.73 411 GLY A O 1
ATOM 3164 N N . ARG A 1 412 ? 44.347 10.992 -24.443 1.00 26.94 412 ARG A N 1
ATOM 3165 C CA . ARG A 1 412 ? 44.342 10.673 -25.891 1.00 26.94 412 ARG A CA 1
ATOM 3166 C C . ARG A 1 412 ? 43.149 9.896 -26.472 1.00 26.94 412 ARG A C 1
ATOM 3168 O O . ARG A 1 412 ? 42.785 8.803 -26.063 1.00 26.94 412 ARG A O 1
ATOM 3175 N N . GLY A 1 413 ? 42.557 10.521 -27.491 1.00 33.06 413 GLY A N 1
ATOM 3176 C CA . GLY A 1 413 ? 41.318 10.104 -28.125 1.00 33.06 413 GLY A CA 1
ATOM 3177 C C . GLY A 1 413 ? 41.400 8.822 -28.950 1.00 33.06 413 GLY A C 1
ATOM 3178 O O . GLY A 1 413 ? 42.408 8.536 -29.589 1.00 33.06 413 GLY A O 1
ATOM 3179 N N . ARG A 1 414 ? 40.266 8.113 -28.971 1.00 25.61 414 ARG A N 1
ATOM 3180 C CA . ARG A 1 414 ? 39.617 7.505 -30.144 1.00 25.61 414 ARG A CA 1
ATOM 3181 C C . ARG A 1 414 ? 38.275 6.894 -29.707 1.00 25.61 414 ARG A C 1
ATOM 3183 O O . ARG A 1 414 ? 38.214 6.153 -28.737 1.00 25.61 414 ARG A O 1
ATOM 3190 N N . SER A 1 415 ? 37.224 7.210 -30.468 1.00 26.33 415 SER A N 1
ATOM 3191 C CA . SER A 1 415 ? 35.941 6.491 -30.586 1.00 26.33 415 SER A CA 1
ATOM 3192 C C . SER A 1 415 ? 35.053 6.340 -29.333 1.00 26.33 415 SER A C 1
ATOM 3194 O O . SER A 1 415 ? 35.005 5.303 -28.672 1.00 26.33 415 SER A O 1
ATOM 3196 N N . SER A 1 416 ? 34.234 7.359 -29.081 1.00 32.16 416 SER A N 1
ATOM 3197 C CA . SER A 1 416 ? 33.154 7.403 -28.091 1.00 32.16 416 SER A CA 1
ATOM 3198 C C . SER A 1 416 ? 31.841 6.786 -28.614 1.00 32.16 416 SER A C 1
ATOM 3200 O O . SER A 1 416 ? 30.948 7.507 -29.044 1.00 32.16 416 SER A O 1
ATOM 3202 N N . ALA A 1 417 ? 31.684 5.456 -28.531 1.00 28.41 417 ALA A N 1
ATOM 3203 C CA . ALA A 1 417 ? 30.390 4.789 -28.789 1.00 28.41 417 ALA A CA 1
ATOM 3204 C C . ALA A 1 417 ? 30.174 3.439 -28.064 1.00 28.41 417 ALA A C 1
ATOM 3206 O O . ALA A 1 417 ? 29.373 2.628 -28.513 1.00 28.41 417 ALA A O 1
ATOM 3207 N N . ARG A 1 418 ? 30.871 3.153 -26.951 1.00 27.50 418 ARG A N 1
ATOM 3208 C CA . ARG A 1 418 ? 30.703 1.870 -26.220 1.00 27.50 418 ARG A CA 1
ATOM 3209 C C . ARG A 1 418 ? 30.444 1.962 -24.714 1.00 27.50 418 ARG A C 1
ATOM 3211 O O . ARG A 1 418 ? 30.358 0.934 -24.068 1.00 27.50 418 ARG A O 1
ATOM 3218 N N . HIS A 1 419 ? 30.283 3.156 -24.149 1.00 29.59 419 HIS A N 1
ATOM 3219 C CA . HIS A 1 419 ? 29.996 3.325 -22.716 1.00 29.59 419 HIS A CA 1
ATOM 3220 C C . HIS A 1 419 ? 28.982 4.453 -22.487 1.00 29.59 419 HIS A C 1
ATOM 3222 O O . HIS A 1 419 ? 29.306 5.497 -21.929 1.00 29.59 419 HIS A O 1
ATOM 3228 N N . ARG A 1 420 ? 27.749 4.262 -22.966 1.00 31.80 420 ARG A N 1
ATOM 3229 C CA . ARG A 1 420 ? 26.591 5.106 -22.616 1.00 31.80 420 ARG A CA 1
ATOM 3230 C C . ARG A 1 420 ? 25.352 4.244 -22.362 1.00 31.80 420 ARG A C 1
ATOM 3232 O O . ARG A 1 420 ? 24.321 4.443 -22.982 1.00 31.80 420 ARG A O 1
ATOM 3239 N N . CYS A 1 421 ? 25.482 3.269 -21.464 1.00 27.14 421 CYS A N 1
ATOM 3240 C CA . CYS A 1 421 ? 24.327 2.601 -20.852 1.00 27.14 421 CYS A CA 1
ATOM 3241 C C . CYS A 1 421 ? 24.030 3.139 -19.436 1.00 27.14 421 CYS A C 1
ATOM 3243 O O . CYS A 1 421 ? 23.172 2.621 -18.736 1.00 27.14 421 CYS A O 1
ATOM 3245 N N . CYS A 1 422 ? 24.735 4.195 -19.016 1.00 30.02 422 CYS A N 1
ATOM 3246 C CA . CYS A 1 422 ? 24.476 4.938 -17.788 1.00 30.02 422 CYS A CA 1
ATOM 3247 C C . CYS A 1 422 ? 24.370 6.424 -18.135 1.00 30.02 422 CYS A C 1
ATOM 3249 O O . CYS A 1 422 ? 25.392 7.105 -18.192 1.00 30.02 422 CYS A O 1
ATOM 3251 N N . MET A 1 423 ? 23.165 6.926 -18.397 1.00 30.95 423 MET A N 1
ATOM 3252 C CA . MET A 1 423 ? 22.851 8.343 -18.212 1.00 30.95 423 MET A CA 1
ATOM 3253 C C . MET A 1 423 ? 21.424 8.465 -17.690 1.00 30.95 423 MET A C 1
ATOM 3255 O O . MET A 1 423 ? 20.472 8.172 -18.404 1.00 30.95 423 MET A O 1
ATOM 3259 N N . SER A 1 424 ? 21.350 8.899 -16.432 1.00 29.28 424 SER A N 1
ATOM 3260 C CA . SER A 1 424 ? 20.212 9.575 -15.822 1.00 29.28 424 SER A CA 1
ATOM 3261 C C . SER A 1 424 ? 19.734 10.687 -16.756 1.00 29.28 424 SER A C 1
ATOM 3263 O O . SER A 1 424 ? 20.511 11.554 -17.169 1.00 29.28 424 SER A O 1
ATOM 3265 N N . THR A 1 425 ? 18.455 10.645 -17.107 1.00 29.00 425 THR A N 1
ATOM 3266 C CA . THR A 1 425 ? 17.728 11.824 -17.555 1.00 29.00 425 THR A CA 1
ATOM 3267 C C . THR A 1 425 ? 17.116 12.458 -16.320 1.00 29.00 425 THR A C 1
ATOM 3269 O O . THR A 1 425 ? 16.233 11.872 -15.704 1.00 29.00 425 THR A O 1
ATOM 3272 N N . ALA A 1 426 ? 17.567 13.660 -15.966 1.00 26.92 426 ALA A N 1
ATOM 3273 C CA . ALA A 1 426 ? 16.823 14.526 -15.065 1.00 26.92 426 ALA A CA 1
ATOM 3274 C C . ALA A 1 426 ? 15.519 14.932 -15.771 1.00 26.92 426 ALA A C 1
ATOM 3276 O O . ALA A 1 426 ? 15.467 15.920 -16.504 1.00 26.92 426 ALA A O 1
ATOM 3277 N N . THR A 1 427 ? 14.476 14.122 -15.616 1.00 25.91 427 THR A N 1
ATOM 3278 C CA . THR A 1 427 ? 13.104 14.513 -15.922 1.00 25.91 427 THR A CA 1
ATOM 3279 C C . THR A 1 427 ? 12.572 15.267 -14.717 1.00 25.91 427 THR A C 1
ATOM 3281 O O . THR A 1 427 ? 12.357 14.681 -13.663 1.00 25.91 427 THR A O 1
ATOM 3284 N N . ALA A 1 428 ? 12.374 16.577 -14.860 1.00 23.36 428 ALA A N 1
ATOM 3285 C CA . ALA A 1 428 ? 11.654 17.369 -13.874 1.00 23.36 428 ALA A CA 1
ATOM 3286 C C . ALA A 1 428 ? 10.182 16.926 -13.863 1.00 23.36 428 ALA A C 1
ATOM 3288 O O . ALA A 1 428 ? 9.351 17.442 -14.609 1.00 23.36 428 ALA A O 1
ATOM 3289 N N . THR A 1 429 ? 9.879 15.932 -13.037 1.00 25.05 429 THR A N 1
ATOM 3290 C CA . THR A 1 429 ? 8.518 15.616 -12.604 1.00 25.05 429 THR A CA 1
ATOM 3291 C C . THR A 1 429 ? 8.180 16.600 -11.480 1.00 25.05 429 THR A C 1
ATOM 3293 O O . THR A 1 429 ? 9.047 16.851 -10.636 1.00 25.05 429 THR A O 1
ATOM 3296 N N . PRO A 1 430 ? 6.986 17.222 -11.446 1.00 20.86 430 PRO A N 1
ATOM 3297 C CA . PRO A 1 430 ? 6.638 18.120 -10.350 1.00 20.86 430 PRO A CA 1
ATOM 3298 C C . PRO A 1 430 ? 6.759 17.369 -9.015 1.00 20.86 430 PRO A C 1
ATOM 3300 O O . PRO A 1 430 ? 6.461 16.170 -8.970 1.00 20.86 430 PRO A O 1
ATOM 3303 N N . PRO A 1 431 ? 7.203 18.034 -7.932 1.00 21.52 431 PRO A N 1
ATOM 3304 C CA . PRO A 1 431 ? 7.241 17.405 -6.623 1.00 21.52 431 PRO A CA 1
ATOM 3305 C C . PRO A 1 431 ? 5.849 16.856 -6.312 1.00 21.52 431 PRO A C 1
ATOM 3307 O O . PRO A 1 431 ? 4.846 17.550 -6.493 1.00 21.52 431 PRO A O 1
ATOM 3310 N N . MET A 1 432 ? 5.782 15.610 -5.839 1.00 26.05 432 MET A N 1
ATOM 3311 C CA . MET A 1 432 ? 4.598 15.154 -5.123 1.00 26.05 432 MET A CA 1
ATOM 3312 C C . MET A 1 432 ? 4.413 16.097 -3.935 1.00 26.05 432 MET A C 1
ATOM 3314 O O . MET A 1 432 ? 5.121 16.011 -2.932 1.00 26.05 432 MET A O 1
ATOM 3318 N N . ASN A 1 433 ? 3.496 17.049 -4.083 1.00 27.81 433 ASN A N 1
ATOM 3319 C CA . ASN A 1 433 ? 3.086 17.929 -3.009 1.00 27.81 433 ASN A CA 1
ATOM 3320 C C . ASN A 1 433 ? 2.476 17.066 -1.895 1.00 27.81 433 ASN A C 1
ATOM 3322 O O . ASN A 1 433 ? 1.388 16.522 -2.059 1.00 27.81 433 ASN A O 1
ATOM 3326 N N . GLY A 1 434 ? 3.160 16.981 -0.751 1.00 26.67 434 GLY A N 1
ATOM 3327 C CA . GLY A 1 434 ? 2.495 16.780 0.539 1.00 26.67 434 GLY A CA 1
ATOM 3328 C C . GLY A 1 434 ? 2.859 15.555 1.378 1.00 26.67 434 GLY A C 1
ATOM 3329 O O . GLY A 1 434 ? 2.392 15.493 2.511 1.00 26.67 434 GLY A O 1
ATOM 3330 N N . SER A 1 435 ? 3.693 14.618 0.925 1.00 30.61 435 SER A N 1
ATOM 3331 C CA . SER A 1 435 ? 4.144 13.516 1.790 1.00 30.61 435 SER A CA 1
ATOM 3332 C C . SER A 1 435 ? 5.571 13.759 2.280 1.00 30.61 435 SER A C 1
ATOM 3334 O O . SER A 1 435 ? 6.537 13.259 1.699 1.00 30.61 435 SER A O 1
ATOM 3336 N N . GLY A 1 436 ? 5.713 14.506 3.379 1.00 28.59 436 GLY A N 1
ATOM 3337 C CA . GLY A 1 436 ? 6.839 14.243 4.281 1.00 28.59 436 GLY A CA 1
ATOM 3338 C C . GLY A 1 436 ? 6.814 12.762 4.704 1.00 28.59 436 GLY A C 1
ATOM 3339 O O . GLY A 1 436 ? 5.754 12.136 4.598 1.00 28.59 436 GLY A O 1
ATOM 3340 N N . PRO A 1 437 ? 7.943 12.168 5.130 1.00 38.91 437 PRO A N 1
ATOM 3341 C CA . PRO A 1 437 ? 7.963 10.772 5.557 1.00 38.91 437 PRO A CA 1
ATOM 3342 C C . PRO A 1 437 ? 6.905 10.570 6.646 1.00 38.91 437 PRO A C 1
ATOM 3344 O O . PRO A 1 437 ? 6.972 11.178 7.713 1.00 38.91 437 PRO A O 1
ATOM 3347 N N . LEU A 1 438 ? 5.886 9.772 6.332 1.00 44.12 438 LEU A N 1
ATOM 3348 C CA . LEU A 1 438 ? 4.869 9.373 7.294 1.00 44.12 438 LEU A CA 1
ATOM 3349 C C . LEU A 1 438 ? 5.478 8.284 8.181 1.00 44.12 438 LEU A C 1
ATOM 3351 O O . LEU A 1 438 ? 6.090 7.365 7.621 1.00 44.12 438 LEU A O 1
ATOM 3355 N N . PRO A 1 439 ? 5.327 8.365 9.513 1.00 44.69 439 PRO A N 1
ATOM 3356 C CA . PRO A 1 439 ? 5.875 7.359 10.416 1.00 44.69 439 PRO A CA 1
ATOM 3357 C C . PRO A 1 439 ? 5.364 5.939 10.107 1.00 44.69 439 PRO A C 1
ATOM 3359 O O . PRO A 1 439 ? 4.308 5.765 9.491 1.00 44.69 439 PRO A O 1
ATOM 3362 N N . ALA A 1 440 ? 6.113 4.923 10.532 1.00 43.22 440 ALA A N 1
ATOM 3363 C CA . ALA A 1 440 ? 5.724 3.511 10.459 1.00 43.22 440 ALA A CA 1
ATOM 3364 C C . ALA A 1 440 ? 4.299 3.272 11.015 1.00 43.22 440 ALA A C 1
ATOM 3366 O O . ALA A 1 440 ? 3.922 3.912 11.990 1.00 43.22 440 ALA A O 1
ATOM 3367 N N . MET A 1 441 ? 3.508 2.380 10.403 1.00 46.12 441 MET A N 1
ATOM 3368 C CA . MET A 1 441 ? 2.074 2.121 10.677 1.00 46.12 441 MET A CA 1
ATOM 3369 C C . MET A 1 441 ? 1.091 3.248 10.305 1.00 46.12 441 MET A C 1
ATOM 3371 O O . MET A 1 441 ? -0.108 2.999 10.185 1.00 46.12 441 MET A O 1
ATOM 3375 N N . CYS A 1 442 ? 1.550 4.473 10.020 1.00 47.12 442 CYS A N 1
ATOM 3376 C CA . CYS A 1 442 ? 0.673 5.555 9.545 1.00 47.12 442 CYS A CA 1
ATOM 3377 C C . CYS A 1 442 ? 0.256 5.397 8.075 1.00 47.12 442 CYS A C 1
ATOM 3379 O O . CYS A 1 442 ? -0.699 6.043 7.638 1.00 47.12 442 CYS A O 1
ATOM 3381 N N . ARG A 1 443 ? 0.986 4.593 7.290 1.00 57.88 443 ARG A N 1
ATOM 3382 C CA . ARG A 1 443 ? 0.738 4.422 5.849 1.00 57.88 443 ARG A CA 1
ATOM 3383 C C . ARG A 1 443 ? -0.387 3.416 5.596 1.00 57.88 443 ARG A C 1
ATOM 3385 O O . ARG A 1 443 ? -1.055 3.532 4.571 1.00 57.88 443 ARG A O 1
ATOM 3392 N N . MET A 1 444 ? -0.724 2.590 6.594 1.00 47.59 444 MET A N 1
ATOM 3393 C CA . MET A 1 444 ? -1.805 1.603 6.529 1.00 47.59 444 MET A CA 1
ATOM 3394 C C . MET A 1 444 ? -3.159 2.209 6.136 1.00 47.59 444 MET A C 1
ATOM 3396 O O . MET A 1 444 ? -3.987 1.552 5.513 1.00 47.59 444 MET A O 1
ATOM 3400 N N . ALA A 1 445 ? -3.405 3.472 6.486 1.00 40.56 445 ALA A N 1
ATOM 3401 C CA . ALA A 1 445 ? -4.670 4.152 6.214 1.00 40.56 445 ALA A CA 1
ATOM 3402 C C . ALA A 1 445 ? -4.644 5.037 4.948 1.00 40.56 445 ALA A C 1
ATOM 3404 O O . ALA A 1 445 ? -5.690 5.538 4.508 1.00 40.56 445 ALA A O 1
ATOM 3405 N N . LEU A 1 446 ? -3.469 5.218 4.335 1.00 44.16 446 LEU A N 1
ATOM 3406 C CA . LEU A 1 446 ? -3.232 6.176 3.263 1.00 44.16 446 LEU A CA 1
ATOM 3407 C C . LEU A 1 446 ? -3.025 5.473 1.924 1.00 44.16 446 LEU A C 1
ATOM 3409 O O . LEU A 1 446 ? -1.927 5.067 1.563 1.00 44.16 446 LEU A O 1
ATOM 3413 N N . LYS A 1 447 ? -4.095 5.443 1.131 1.00 47.00 447 LYS A N 1
ATOM 3414 C CA . LYS A 1 447 ? -3.998 5.263 -0.314 1.00 47.00 447 LYS A CA 1
ATOM 3415 C C . LYS A 1 447 ? -4.050 6.652 -0.935 1.00 47.00 447 LYS A C 1
ATOM 3417 O O . LYS A 1 447 ? -5.108 7.277 -0.966 1.00 47.00 447 LYS A O 1
ATOM 3422 N N . ALA A 1 448 ? -2.899 7.188 -1.335 1.00 35.34 448 ALA A N 1
ATOM 3423 C CA . ALA A 1 448 ? -2.876 8.417 -2.118 1.00 35.34 448 ALA A CA 1
ATOM 3424 C C . ALA A 1 448 ? -3.451 8.078 -3.499 1.00 35.34 448 ALA A C 1
ATOM 3426 O O . ALA A 1 448 ? -2.870 7.286 -4.238 1.00 35.34 448 ALA A O 1
ATOM 3427 N N . GLY A 1 449 ? -4.642 8.609 -3.782 1.00 30.77 449 GLY A N 1
ATOM 3428 C CA . GLY A 1 449 ? -5.445 8.249 -4.943 1.00 30.77 449 GLY A CA 1
ATOM 3429 C C . GLY A 1 449 ? -4.670 8.250 -6.259 1.00 30.77 449 GLY A C 1
ATOM 3430 O O . GLY A 1 449 ? -3.845 9.125 -6.533 1.00 30.77 449 GLY A O 1
ATOM 3431 N N . ARG A 1 450 ? -4.976 7.257 -7.098 1.00 33.56 450 ARG A N 1
ATOM 3432 C CA . ARG A 1 450 ? -4.493 7.192 -8.477 1.00 33.56 450 ARG A CA 1
ATOM 3433 C C . ARG A 1 450 ? -4.961 8.443 -9.237 1.00 33.56 450 ARG A C 1
ATOM 3435 O O . ARG A 1 450 ? -6.143 8.768 -9.258 1.00 33.56 450 ARG A O 1
ATOM 3442 N N . TYR A 1 451 ? -3.997 9.130 -9.850 1.00 26.73 451 TYR A N 1
ATOM 3443 C CA . TYR A 1 451 ? -4.111 10.244 -10.797 1.00 26.73 451 TYR A CA 1
ATOM 3444 C C . TYR A 1 451 ? -5.501 10.472 -11.432 1.00 26.73 451 TYR A C 1
ATOM 3446 O O . TYR A 1 451 ? -5.865 9.804 -12.398 1.00 26.73 451 TYR A O 1
ATOM 3454 N N . ARG A 1 452 ? -6.194 11.533 -10.999 1.00 24.88 452 ARG A N 1
ATOM 3455 C CA . ARG A 1 452 ? -7.050 12.377 -11.855 1.00 24.88 452 ARG A CA 1
ATOM 3456 C C . ARG A 1 452 ? -7.029 13.824 -11.357 1.00 24.88 452 ARG A C 1
ATOM 3458 O O . ARG A 1 452 ? -7.880 14.245 -10.589 1.00 24.88 452 ARG A O 1
ATOM 3465 N N . ALA A 1 453 ? -6.054 14.586 -11.837 1.00 21.73 453 ALA A N 1
ATOM 3466 C CA . ALA A 1 453 ? -6.139 16.041 -11.905 1.00 21.73 453 ALA A CA 1
ATOM 3467 C C . ALA A 1 453 ? -5.492 16.494 -13.220 1.00 21.73 453 ALA A C 1
ATOM 3469 O O . ALA A 1 453 ? -4.356 16.953 -13.266 1.00 21.73 453 ALA A O 1
ATOM 3470 N N . ALA A 1 454 ? -6.216 16.278 -14.315 1.00 21.62 454 ALA A N 1
ATOM 3471 C CA . ALA A 1 454 ? -6.038 17.006 -15.560 1.00 21.62 454 ALA A CA 1
ATOM 3472 C C . ALA A 1 454 ? -7.437 17.217 -16.154 1.00 21.62 454 ALA A C 1
ATOM 3474 O O . ALA A 1 454 ? -8.197 16.255 -16.259 1.00 21.62 454 ALA A O 1
ATOM 3475 N N . CYS A 1 455 ? -7.724 18.469 -16.518 1.00 20.47 455 CYS A N 1
ATOM 3476 C CA . CYS A 1 455 ? -8.977 19.010 -17.061 1.00 20.47 455 CYS A CA 1
ATOM 3477 C C . CYS A 1 455 ? -10.040 19.442 -16.034 1.00 20.47 455 CYS A C 1
ATOM 3479 O O . CYS A 1 455 ? -11.067 18.791 -15.863 1.00 20.47 455 CYS A O 1
ATOM 3481 N N . SER A 1 456 ? -9.821 20.626 -15.459 1.00 22.95 456 SER A N 1
ATOM 3482 C CA . SER A 1 456 ? -10.762 21.745 -15.622 1.00 22.95 456 SER A CA 1
ATOM 3483 C C . SER A 1 456 ? -10.002 22.921 -16.213 1.00 22.95 456 SER A C 1
ATOM 3485 O O . SER A 1 456 ? -8.969 23.264 -15.589 1.00 22.95 456 SER A O 1
#

Radius of gyration: 25.18 Å; Cα contacts (8 Å, |Δi|>4): 873; chains: 1; bounding box: 82×40×74 Å

pLDDT: mean 86.54, std 20.64, range [20.47, 98.69]

Secondary structure (DSSP, 8-state):
-EEEEEEE--HHHHHHHH---SEEEEEES--HHHHHHHHHHHHHTT-EEEEEESSSHHHHHHHHTS--TTEEEEEEEEEE-TTS-TTHHHHHTTTHHHH-TTSEEEEEEEEE-SSS-EEEEEEEETTS-EEEEEEE--EEEEE-TTS-EEEEE-EEEEETTEEEEE--HHHHHHHHHHHHHHHHHTTPPSSPSEEEEEEEE-PPPEE-SSTT-EE-HHHHHHHHHHHHHHHHHHHHTTPPTT-------EEEEEEEE-SSEEEEEEEEPPP-PPPP-----TTT--SPPPHHHHHHHHHTS-SEEEEEE-TTSPEEEEEEE--SS--EEEE--SSTT-THHHHHHHHHHHHHTTSTT--EEEES-S-HHHHHHHHHHHHH-TTS--GGGTS-TTSS-GGG-PPP------S------S--S-------PPP-TT---PPTTSGGG-----------

InterPro domains:
  IPR000834 Peptidase M14, carboxypeptidase A [PF00246] (309-376)

Mean predicted aligned error: 8.11 Å

Foldseek 3Di:
DWLDKDFFDFPLVVCLPDPDAQEKEKEDQAAPVSQVVSCVSCVVVNHRYHYAYLFLRLCRCVVPPDDPVQWAEKEKAWEAEPQFFRCLRVLLNPPVCQLNVRHHYHYHYDDHDPPFTKMWIWIAGNVRDIDIDITTNDWDWDQALLRDTATFRFIWMDGPRDIDTDHGSLNVQLRVLSVSLLVVVVPDDPAFQEWEKEWEDQHDKADSPGDLDILDLLLLSFVLSLQSSVVSQCSVVVHDPPDQQAQNFQYGYQYFYDDTTMIIIDGDHQDPDFDDDDADDLVPDPDFGGPVNLVVLQVPFDADKDWDAAPSGDIFIKGWDAFQDDEDEQEDALFLLPRVQLSVQSVVRVVQSPDHRRTYMGGSHLAVSLNRSNVVSCVRPVSHSPNSSRAHRSRGRLLNHDDPPDPDPDDDDDDDDDPPPDDRDPDPDDPPPRDDPRGRNSCSSRDPDDDDDDDD